Protein AF-A0A7V3D4F9-F1 (afdb_monomer)

Mean predicted aligned error: 3.96 Å

Nearest PDB structures (foldseek):
  4rjk-assembly3_H-3  TM=9.016E-01  e=1.288E-25  Bacillus subtilis PY79
  4rjk-assembly1_D  TM=8.983E-01  e=1.721E-25  Bacillus subtilis PY79
  4rjj-assembly2_E  TM=9.066E-01  e=2.734E-25  Bacillus subtilis PY79
  4rjk-assembly1_B  TM=8.972E-01  e=5.801E-25  Bacillus subtilis PY79
  1ozg-assembly1_B  TM=8.611E-01  e=1.624E-25  Klebsiella pneumoniae

Solvent-accessible surface area (backbone atoms only — not comparable to full-atom values): 20993 Å² total; per-residue (Å²): 109,93,77,93,82,89,83,88,76,55,66,68,69,71,70,56,86,73,66,67,91,75,59,84,78,85,89,80,88,74,83,88,79,72,51,56,42,58,68,71,56,50,50,51,47,34,53,52,54,39,70,37,71,37,48,37,35,42,38,11,35,33,29,44,76,57,69,13,35,67,31,49,45,52,25,40,72,50,37,65,47,47,33,33,61,37,72,35,15,30,16,32,56,54,89,82,41,92,34,61,53,79,74,31,57,67,60,50,36,49,66,18,49,25,38,40,35,33,23,60,77,53,40,79,95,39,53,35,46,67,49,39,28,92,87,32,43,31,33,39,35,26,57,40,67,77,60,56,49,65,62,44,84,54,79,39,70,36,49,17,32,46,25,50,36,31,47,54,43,33,77,52,43,50,63,50,93,62,40,66,59,46,52,49,52,45,49,53,46,28,54,52,50,47,61,70,45,42,64,44,42,69,43,77,47,76,55,21,45,62,46,23,54,19,40,51,52,42,73,63,53,56,76,68,30,32,38,31,37,13,40,61,38,62,35,58,45,23,59,79,62,38,72,43,60,33,67,68,15,33,47,60,45,64,96,78,63,48,65,30,45,41,52,63,50,49,48,51,50,33,71,78,36,70,89,42,49,36,38,33,41,25,21,46,66,19,37,69,69,32,51,72,52,50,45,53,31,48,78,69,67,43,51,31,40,34,32,28,50,30,44,31,45,47,53,50,59,25,50,38,29,25,71,67,66,34,71,96,47,19,65,70,95,29,66,50,70,83,67,65,58,14,58,54,38,35,74,62,70,36,38,51,33,81,32,65,50,52,87,46,50,62,63,45,53,52,51,34,59,71,64,67,35,31,16,32,39,32,32,41,28,39,66,86,69,74,26,72,67,62,78,65,43,74,91,54,109

Structure (mmCIF, N/CA/C/O backbone):
data_AF-A0A7V3D4F9-F1
#
_entry.id   AF-A0A7V3D4F9-F1
#
loop_
_atom_site.group_PDB
_atom_site.id
_atom_site.type_symbol
_atom_site.label_atom_id
_atom_site.label_alt_id
_atom_site.label_comp_id
_atom_site.label_asym_id
_atom_site.label_entity_id
_atom_site.label_seq_id
_atom_site.pdbx_PDB_ins_code
_atom_site.Cartn_x
_atom_site.Cartn_y
_atom_site.Cartn_z
_atom_site.occupancy
_atom_site.B_iso_or_equiv
_atom_site.auth_seq_id
_atom_site.auth_comp_id
_atom_site.auth_asym_id
_atom_site.auth_atom_id
_atom_site.pdbx_PDB_model_num
ATOM 1 N N . ARG A 1 1 ? -17.413 -8.712 4.028 1.00 78.12 1 ARG A N 1
ATOM 2 C CA . ARG A 1 1 ? -16.127 -8.309 3.404 1.00 78.12 1 ARG A CA 1
ATOM 3 C C . ARG A 1 1 ? -16.218 -8.391 1.874 1.00 78.12 1 ARG A C 1
ATOM 5 O O . ARG A 1 1 ? -16.756 -9.381 1.395 1.00 78.12 1 ARG A O 1
ATOM 12 N N . PRO A 1 2 ? -15.752 -7.385 1.104 1.00 84.12 2 PRO A N 1
ATOM 13 C CA . PRO A 1 2 ? -15.618 -7.491 -0.356 1.00 84.12 2 PRO A CA 1
ATOM 14 C C . PRO A 1 2 ? -14.573 -8.543 -0.761 1.00 84.12 2 PRO A C 1
ATOM 16 O O . PRO A 1 2 ? -13.546 -8.666 -0.095 1.00 84.12 2 PRO A O 1
ATOM 19 N N . GLY A 1 3 ? -14.805 -9.262 -1.859 1.00 89.12 3 GLY A N 1
ATOM 20 C CA . GLY A 1 3 ? -13.890 -10.288 -2.365 1.00 89.12 3 GLY A CA 1
ATOM 21 C C . GLY A 1 3 ? -14.217 -10.711 -3.802 1.00 89.12 3 GLY A C 1
ATOM 22 O O . GLY A 1 3 ? -15.257 -10.302 -4.329 1.00 89.12 3 GLY A O 1
ATOM 23 N N . PRO A 1 4 ? -13.329 -11.484 -4.450 1.00 91.62 4 PRO A N 1
ATOM 24 C CA . PRO A 1 4 ? -13.564 -12.004 -5.794 1.00 91.62 4 PRO A CA 1
ATOM 25 C C . PRO A 1 4 ? -14.720 -13.017 -5.809 1.00 91.62 4 PRO A C 1
ATOM 27 O O . PRO A 1 4 ? -14.930 -13.745 -4.840 1.00 91.62 4 PRO A O 1
ATOM 30 N N . VAL A 1 5 ? -15.446 -13.075 -6.928 1.00 95.44 5 VAL A N 1
ATOM 31 C CA . VAL A 1 5 ? -16.499 -14.064 -7.207 1.00 95.44 5 VAL A CA 1
ATOM 32 C C . VAL A 1 5 ? -16.221 -14.670 -8.579 1.00 95.44 5 VAL A C 1
ATOM 34 O O . VAL A 1 5 ? -15.900 -13.938 -9.514 1.00 95.44 5 VAL A O 1
ATOM 37 N N . PHE A 1 6 ? -16.345 -15.990 -8.696 1.00 96.69 6 PHE A N 1
ATOM 38 C CA . PHE A 1 6 ? -16.275 -16.707 -9.967 1.00 96.69 6 PHE A CA 1
ATOM 39 C C . PHE A 1 6 ? -17.695 -17.047 -10.435 1.00 96.69 6 PHE A C 1
ATOM 41 O O . PHE A 1 6 ? -18.476 -17.603 -9.663 1.00 96.69 6 PHE A O 1
ATOM 48 N N . LEU A 1 7 ? -18.028 -16.685 -11.676 1.00 96.19 7 LEU A N 1
ATOM 49 C CA . LEU A 1 7 ? -19.289 -17.024 -12.334 1.00 96.19 7 LEU A CA 1
ATOM 50 C C . LEU A 1 7 ? -18.968 -17.730 -13.651 1.00 96.19 7 LEU A C 1
ATOM 52 O O . LEU A 1 7 ? -18.349 -17.137 -14.532 1.00 96.19 7 LEU A O 1
ATOM 56 N N . GLU A 1 8 ? -19.405 -18.977 -13.774 1.00 96.75 8 GLU A N 1
ATOM 57 C CA . GLU A 1 8 ? -19.306 -19.755 -15.004 1.00 96.75 8 GLU A CA 1
ATOM 58 C C . GLU A 1 8 ? -20.614 -19.644 -15.791 1.00 96.75 8 GLU A C 1
ATOM 60 O O . GLU A 1 8 ? -21.699 -19.789 -15.226 1.00 96.75 8 GLU A O 1
ATOM 65 N N . ILE A 1 9 ? -20.504 -19.374 -17.092 1.00 96.75 9 ILE A N 1
ATOM 66 C CA . ILE A 1 9 ? -21.640 -19.316 -18.013 1.00 96.75 9 ILE A CA 1
ATOM 67 C C . ILE A 1 9 ? -21.368 -20.334 -19.125 1.00 96.75 9 ILE A C 1
ATOM 69 O O . ILE A 1 9 ? -20.498 -20.084 -19.964 1.00 96.75 9 ILE A O 1
ATOM 73 N N . PRO A 1 10 ? -22.064 -21.484 -19.125 1.00 97.50 10 PRO A N 1
ATOM 74 C CA . PRO A 1 10 ? -21.955 -22.473 -20.189 1.00 97.50 10 PRO A CA 1
ATOM 75 C C . PRO A 1 10 ? -22.262 -21.871 -21.565 1.00 97.50 10 PRO A C 1
ATOM 77 O O . PRO A 1 10 ? -23.070 -20.950 -21.686 1.00 97.50 10 PRO A O 1
ATOM 80 N N . ARG A 1 11 ? -21.603 -22.376 -22.616 1.00 97.38 11 ARG A N 1
ATOM 81 C CA . ARG A 1 11 ? -21.732 -21.816 -23.972 1.00 97.38 11 ARG A CA 1
ATOM 82 C C . ARG A 1 11 ? -23.154 -21.930 -24.515 1.00 97.38 11 ARG A C 1
ATOM 84 O O . ARG A 1 11 ? -23.627 -20.989 -25.132 1.00 97.38 11 ARG A O 1
ATOM 91 N N . ASP A 1 12 ? -23.812 -23.055 -24.266 1.00 97.31 12 ASP A N 1
ATOM 92 C CA . ASP A 1 12 ? -25.219 -23.265 -24.598 1.00 97.31 12 ASP A CA 1
ATOM 93 C C . ASP A 1 12 ? -26.105 -22.214 -23.925 1.00 97.31 12 ASP A C 1
ATOM 95 O O . ASP A 1 12 ? -26.898 -21.592 -24.612 1.00 97.31 12 ASP A O 1
ATOM 99 N N . VAL A 1 13 ? -25.893 -21.914 -22.640 1.00 96.00 13 VAL A N 1
ATOM 100 C CA . VAL A 1 13 ? -26.624 -20.845 -21.930 1.00 96.00 13 VAL A CA 1
ATOM 101 C C . VAL A 1 13 ? -26.310 -19.451 -22.489 1.00 96.00 13 VAL A C 1
ATOM 103 O O . VAL A 1 13 ? -27.197 -18.606 -22.556 1.00 96.00 13 VAL A O 1
ATOM 106 N N . LEU A 1 14 ? -25.055 -19.184 -22.865 1.00 96.19 14 LEU A N 1
ATOM 107 C CA . LEU A 1 14 ? -24.639 -17.891 -23.421 1.00 96.19 14 LEU A CA 1
ATOM 108 C C . LEU A 1 14 ? -25.206 -17.644 -24.828 1.00 96.19 14 LEU A C 1
ATOM 110 O O . LEU A 1 14 ? -25.469 -16.498 -25.186 1.00 96.19 14 LEU A O 1
ATOM 114 N N . GLU A 1 15 ? -25.328 -18.702 -25.630 1.00 96.75 15 GLU A N 1
ATOM 115 C CA . GLU A 1 15 ? -25.819 -18.648 -27.010 1.00 96.75 15 GLU A CA 1
ATOM 116 C C . GLU A 1 15 ? -27.338 -18.843 -27.118 1.00 96.75 15 GLU A C 1
ATOM 118 O O . GLU A 1 15 ? -27.905 -18.540 -28.172 1.00 96.75 15 GLU A O 1
ATOM 123 N N . ASP A 1 16 ? -27.994 -19.325 -26.056 1.00 96.19 16 ASP A N 1
ATOM 124 C CA . ASP A 1 16 ? -29.443 -19.509 -26.020 1.00 96.19 16 ASP A CA 1
ATOM 125 C C . ASP A 1 16 ? -30.183 -18.175 -26.188 1.00 96.19 16 ASP A C 1
ATOM 127 O O . ASP A 1 16 ? -29.752 -17.113 -25.727 1.00 96.19 16 ASP A O 1
ATOM 131 N N . GLN A 1 17 ? -31.323 -18.232 -26.869 1.00 96.62 17 GLN A N 1
ATOM 132 C CA . GLN A 1 17 ? -32.141 -17.062 -27.160 1.00 96.62 17 GLN A CA 1
ATOM 133 C C . GLN A 1 17 ? -33.426 -17.124 -26.349 1.00 96.62 17 GLN A C 1
ATOM 135 O O . GLN A 1 17 ? -34.161 -18.107 -26.383 1.00 96.62 17 GLN A O 1
ATOM 140 N N . VAL A 1 18 ? -33.728 -16.031 -25.652 1.00 95.56 18 VAL A N 1
ATOM 141 C CA . VAL A 1 18 ? -34.947 -15.889 -24.857 1.00 95.56 18 VAL A CA 1
ATOM 142 C C . VAL A 1 18 ? -35.700 -14.635 -25.266 1.00 95.56 18 VAL A C 1
ATOM 144 O O . VAL A 1 18 ? -35.105 -13.622 -25.633 1.00 95.56 18 VAL A O 1
ATOM 147 N N . GLU A 1 19 ? -37.023 -14.682 -25.157 1.00 97.00 19 GLU A N 1
ATOM 148 C CA . GLU A 1 19 ? -37.860 -13.496 -25.302 1.00 97.00 19 GLU A CA 1
ATOM 149 C C . GLU A 1 19 ? -37.518 -12.495 -24.188 1.00 97.00 19 GLU A C 1
ATOM 151 O O . GLU A 1 19 ? -37.762 -12.773 -23.014 1.00 97.00 19 GLU A O 1
ATOM 156 N N . GLU A 1 20 ? -36.981 -11.317 -24.525 1.00 95.69 20 GLU A N 1
ATOM 157 C CA . GLU A 1 20 ? -36.525 -10.319 -23.536 1.00 95.69 20 GLU A CA 1
ATOM 158 C C . GLU A 1 20 ? -37.640 -9.932 -22.551 1.00 95.69 20 GLU A C 1
ATOM 160 O O . GLU A 1 20 ? -37.396 -9.737 -21.361 1.00 95.69 20 GLU A O 1
ATOM 165 N N . SER A 1 21 ? -38.888 -9.909 -23.029 1.00 96.56 21 SER A N 1
ATOM 166 C CA . SER A 1 21 ? -40.078 -9.643 -22.211 1.00 96.56 21 SER A CA 1
ATOM 167 C C . SER A 1 21 ? -40.280 -10.634 -21.051 1.00 96.56 21 SER A C 1
ATOM 169 O O . SER A 1 21 ? -40.962 -10.310 -20.079 1.00 96.56 21 SER A O 1
ATOM 171 N N . THR A 1 22 ? -39.670 -11.819 -21.124 1.00 95.75 22 THR A N 1
ATOM 172 C CA . THR A 1 22 ? -39.704 -12.859 -20.083 1.00 95.75 22 THR A CA 1
ATOM 173 C C . THR A 1 22 ? -38.544 -12.746 -19.090 1.00 95.75 22 THR A C 1
ATOM 175 O O . THR A 1 22 ? -38.574 -13.369 -18.025 1.00 95.75 22 THR A O 1
ATOM 178 N N . VAL A 1 23 ? -37.532 -11.925 -19.389 1.00 95.38 23 VAL A N 1
ATOM 179 C CA . VAL A 1 23 ? -36.334 -11.781 -18.562 1.00 95.38 23 VAL A CA 1
ATOM 180 C C . VAL A 1 23 ? -36.585 -10.786 -17.434 1.00 95.38 23 VAL A C 1
ATOM 182 O O . VAL A 1 23 ? -36.929 -9.619 -17.633 1.00 95.38 23 VAL A O 1
ATOM 185 N N . ARG A 1 24 ? -36.346 -11.228 -16.197 1.00 93.94 24 ARG A N 1
ATOM 186 C CA . ARG A 1 24 ? -36.370 -10.343 -15.031 1.00 93.94 24 ARG A CA 1
ATOM 187 C C . ARG A 1 24 ? -35.011 -9.675 -14.842 1.00 93.94 24 ARG A C 1
ATOM 189 O O . ARG A 1 24 ? -34.074 -10.300 -14.356 1.00 93.94 24 ARG A O 1
ATOM 196 N N . PHE A 1 25 ? -34.952 -8.368 -15.076 1.00 93.19 25 PHE A N 1
ATOM 197 C CA . PHE A 1 25 ? -33.796 -7.540 -14.725 1.00 93.19 25 PHE A CA 1
ATOM 198 C C . PHE A 1 25 ? -33.970 -6.923 -13.325 1.00 93.19 25 PHE A C 1
ATOM 200 O O . PHE A 1 25 ? -34.782 -6.005 -13.150 1.00 93.19 25 PHE A O 1
ATOM 207 N N . PRO A 1 26 ? -33.255 -7.402 -12.289 1.00 91.06 26 PRO A N 1
ATOM 208 C CA . PRO A 1 26 ? -33.377 -6.844 -10.947 1.00 91.06 26 PRO A CA 1
ATOM 209 C C . PRO A 1 26 ? -32.858 -5.398 -10.901 1.00 91.06 26 PRO A C 1
ATOM 211 O O . PRO A 1 26 ? -31.694 -5.134 -11.185 1.00 91.06 26 PRO A O 1
ATOM 214 N N . ARG A 1 27 ? -33.718 -4.452 -10.494 1.00 90.69 27 ARG A N 1
ATOM 215 C CA . ARG A 1 27 ? -33.360 -3.024 -10.343 1.00 90.69 27 ARG A CA 1
ATOM 216 C C . ARG A 1 27 ? -32.896 -2.655 -8.933 1.00 90.69 27 ARG A C 1
ATOM 218 O O . ARG A 1 27 ? -32.093 -1.746 -8.766 1.00 90.69 27 ARG A O 1
ATOM 225 N N . GLN A 1 28 ? -33.402 -3.360 -7.921 1.00 90.81 28 GLN A N 1
ATOM 226 C CA . GLN A 1 28 ? -33.075 -3.156 -6.510 1.00 90.81 28 GLN A CA 1
ATOM 227 C C . GLN A 1 28 ? -32.884 -4.521 -5.857 1.00 90.81 28 GLN A C 1
ATOM 229 O O . GLN A 1 28 ? -33.825 -5.303 -5.751 1.00 90.81 28 GLN A O 1
ATOM 234 N N . TYR A 1 29 ? -31.646 -4.835 -5.489 1.00 86.62 29 TYR A N 1
ATOM 235 C CA . TYR A 1 29 ? -31.282 -6.160 -4.979 1.00 86.62 29 TYR A CA 1
ATOM 236 C C . TYR A 1 29 ? -30.146 -6.118 -3.947 1.00 86.62 29 TYR A C 1
ATOM 238 O O . TYR A 1 29 ? -29.661 -7.160 -3.516 1.00 86.62 29 TYR A O 1
ATOM 246 N N . ARG A 1 30 ? -29.696 -4.918 -3.553 1.00 87.19 30 ARG A N 1
ATOM 247 C CA . ARG A 1 30 ? -28.617 -4.720 -2.577 1.00 87.19 30 ARG A CA 1
ATOM 248 C C . ARG A 1 30 ? -29.072 -3.760 -1.486 1.00 87.19 30 ARG A C 1
ATOM 250 O O . ARG A 1 30 ? -29.760 -2.786 -1.775 1.00 87.19 30 ARG A O 1
ATOM 257 N N . SER A 1 31 ? -28.653 -4.024 -0.251 1.00 85.94 31 SER A N 1
ATOM 258 C CA . SER A 1 31 ? -28.781 -3.061 0.843 1.00 85.94 31 SER A CA 1
ATOM 259 C C . SER A 1 31 ? -27.767 -1.929 0.668 1.00 85.94 31 SER A C 1
ATOM 261 O O . SER A 1 31 ? -26.635 -2.162 0.243 1.00 85.94 31 SER A O 1
ATOM 263 N N . HIS A 1 32 ? -28.174 -0.713 1.027 1.00 83.88 32 HIS A N 1
ATOM 264 C CA . HIS A 1 32 ? -27.287 0.449 1.141 1.00 83.88 32 HIS A CA 1
ATOM 265 C C . HIS A 1 32 ? -26.853 0.718 2.591 1.00 83.88 32 HIS A C 1
ATOM 267 O O . HIS A 1 32 ? -26.035 1.606 2.826 1.00 83.88 32 HIS A O 1
ATOM 273 N N . GLY A 1 33 ? -27.402 -0.027 3.557 1.00 88.12 33 GLY A N 1
ATOM 274 C CA . GLY A 1 33 ? -27.048 0.099 4.967 1.00 88.12 33 GLY A CA 1
ATOM 275 C C . GLY A 1 33 ? -25.640 -0.423 5.252 1.00 88.12 33 GLY A C 1
ATOM 276 O O . GLY A 1 33 ? -25.182 -1.379 4.624 1.00 88.12 33 GLY A O 1
ATOM 277 N N . ARG A 1 34 ? -24.968 0.198 6.224 1.00 92.25 34 ARG A N 1
ATOM 278 C CA . ARG A 1 34 ? -23.674 -0.250 6.748 1.00 92.25 34 ARG A CA 1
ATOM 279 C C . ARG A 1 34 ? -23.898 -0.993 8.070 1.00 92.25 34 ARG A C 1
ATOM 281 O O . ARG A 1 34 ? -24.665 -0.500 8.895 1.00 92.25 34 ARG A O 1
ATOM 288 N N . PRO A 1 35 ? -23.275 -2.159 8.299 1.00 94.75 35 PRO A N 1
ATOM 289 C CA . PRO A 1 35 ? -23.329 -2.803 9.606 1.00 94.75 35 PRO A CA 1
ATOM 290 C C . PRO A 1 35 ? -22.608 -1.936 10.646 1.00 94.75 35 PRO A C 1
ATOM 292 O O . PRO A 1 35 ? -21.428 -1.628 10.492 1.00 94.75 35 PRO A O 1
ATOM 295 N N . HIS A 1 36 ? -23.325 -1.542 11.695 1.00 97.06 36 HIS A N 1
ATOM 296 C CA . HIS A 1 36 ? -22.777 -0.818 12.842 1.00 97.06 36 HIS A CA 1
ATOM 297 C C . HIS A 1 36 ? -22.212 -1.795 13.880 1.00 97.06 36 HIS A C 1
ATOM 299 O O . HIS A 1 36 ? -22.653 -2.943 13.953 1.00 97.06 36 HIS A O 1
ATOM 305 N N . GLY A 1 37 ? -21.278 -1.330 14.711 1.00 97.94 37 GLY A N 1
ATOM 306 C CA . GLY A 1 37 ? -20.806 -2.103 15.858 1.00 97.94 37 GLY A CA 1
ATOM 307 C C . GLY A 1 37 ? -21.845 -2.158 16.982 1.00 97.94 37 GLY A C 1
ATOM 308 O O . GLY A 1 37 ? -22.633 -1.219 17.146 1.00 97.94 37 GLY A O 1
ATOM 309 N N . ASP A 1 38 ? -21.815 -3.235 17.780 1.00 98.44 38 ASP A N 1
ATOM 310 C CA . ASP A 1 38 ? -22.600 -3.359 19.020 1.00 98.44 38 ASP A CA 1
ATOM 311 C C . ASP A 1 38 ? -22.308 -2.144 19.927 1.00 98.44 38 ASP A C 1
ATOM 313 O O . ASP A 1 38 ? -21.153 -1.961 20.333 1.00 98.44 38 ASP A O 1
ATOM 317 N N . PRO A 1 39 ? -23.317 -1.320 20.279 1.00 98.31 39 PRO A N 1
ATOM 318 C CA . PRO A 1 39 ? -23.135 -0.131 21.111 1.00 98.31 39 PRO A CA 1
ATOM 319 C C . PRO A 1 39 ? -22.399 -0.390 22.431 1.00 98.31 39 PRO A C 1
ATOM 321 O O . PRO A 1 39 ? -21.636 0.464 22.887 1.00 98.31 39 PRO A O 1
ATOM 324 N N . ARG A 1 40 ? -22.569 -1.574 23.036 1.00 98.56 40 ARG A N 1
ATOM 325 C CA . ARG A 1 40 ? -21.849 -1.953 24.260 1.00 98.56 40 ARG A CA 1
ATOM 326 C C . ARG A 1 40 ? -20.350 -2.089 24.000 1.00 98.56 40 ARG A C 1
ATOM 328 O O . ARG A 1 40 ? -19.554 -1.633 24.816 1.00 98.56 40 ARG A O 1
ATOM 335 N N . LEU A 1 41 ? -19.962 -2.684 22.872 1.00 98.69 41 LEU A N 1
ATOM 336 C CA . LEU A 1 41 ? -18.558 -2.841 22.485 1.00 98.69 41 LEU A CA 1
ATOM 337 C C . LEU A 1 41 ? -17.937 -1.505 22.062 1.00 98.69 41 LEU A C 1
ATOM 339 O O . LEU A 1 41 ? -16.788 -1.241 22.404 1.00 98.69 41 LEU A O 1
ATOM 343 N N . ILE A 1 42 ? -18.703 -0.629 21.400 1.00 98.75 42 ILE A N 1
ATOM 344 C CA . ILE A 1 42 ? -18.274 0.751 21.114 1.00 98.75 42 ILE A CA 1
ATOM 345 C C . ILE A 1 42 ? -17.938 1.484 22.414 1.00 98.75 42 ILE A C 1
ATOM 347 O O . ILE A 1 42 ? -16.870 2.085 22.525 1.00 98.75 42 ILE A O 1
ATOM 351 N N . GLN A 1 43 ? -18.820 1.411 23.415 1.00 98.50 43 GLN A N 1
ATOM 352 C CA . GLN A 1 43 ? -18.582 2.066 24.697 1.00 98.50 43 GLN A CA 1
ATOM 353 C C . GLN A 1 43 ? -17.363 1.472 25.418 1.00 98.50 43 GLN A C 1
ATOM 355 O O . GLN A 1 43 ? -16.526 2.227 25.909 1.00 98.50 43 GLN A O 1
ATOM 360 N N . GLN A 1 44 ? -17.208 0.142 25.411 1.00 98.56 44 GLN A N 1
ATOM 361 C CA . GLN A 1 44 ? -16.027 -0.533 25.966 1.00 98.56 44 GLN A CA 1
ATOM 362 C C . GLN A 1 44 ? -14.726 -0.100 25.274 1.00 98.56 44 GLN A C 1
ATOM 364 O O . GLN A 1 44 ? -13.738 0.180 25.953 1.00 98.56 44 GLN A O 1
ATOM 369 N N . ALA A 1 45 ? -14.723 0.005 23.943 1.00 98.56 45 ALA A N 1
ATOM 370 C CA . ALA A 1 45 ? -13.582 0.499 23.179 1.00 98.56 45 ALA A CA 1
ATOM 371 C C . ALA A 1 45 ? -13.250 1.956 23.536 1.00 98.56 45 ALA A C 1
ATOM 373 O O . ALA A 1 45 ? -12.093 2.275 23.809 1.00 98.56 45 ALA A O 1
ATOM 374 N N . ALA A 1 46 ? -14.261 2.827 23.600 1.00 98.00 46 ALA A N 1
ATOM 375 C CA . ALA A 1 46 ? -14.086 4.224 23.982 1.00 98.00 46 ALA A CA 1
ATOM 376 C C . ALA A 1 46 ? -13.556 4.373 25.421 1.00 98.00 46 ALA A C 1
ATOM 378 O O . ALA A 1 46 ? -12.671 5.190 25.666 1.00 98.00 46 ALA A O 1
ATOM 379 N N . ASP A 1 47 ? -14.044 3.564 26.367 1.00 97.62 47 ASP A N 1
ATOM 380 C CA . ASP A 1 47 ? -13.558 3.548 27.753 1.00 97.62 47 ASP A CA 1
ATOM 381 C C . ASP A 1 47 ? -12.121 3.036 27.857 1.00 97.62 47 ASP A C 1
ATOM 383 O O . ASP A 1 47 ? -11.329 3.571 28.635 1.00 97.62 47 ASP A O 1
ATOM 387 N N . CYS A 1 48 ? -11.771 2.019 27.067 1.00 97.00 48 CYS A N 1
ATOM 388 C CA . CYS A 1 48 ? -10.413 1.499 27.001 1.00 97.00 48 CYS A CA 1
ATOM 389 C C . CYS A 1 48 ? -9.446 2.554 26.450 1.00 97.00 48 CYS A C 1
ATOM 391 O O . CYS A 1 48 ? -8.401 2.786 27.054 1.00 97.00 48 CYS A O 1
ATOM 393 N N . LEU A 1 49 ? -9.817 3.235 25.359 1.00 97.25 49 LEU A N 1
ATOM 394 C CA . LEU A 1 49 ? -9.026 4.327 24.793 1.00 97.25 49 LEU A CA 1
ATOM 395 C C . LEU A 1 49 ? -8.878 5.478 25.787 1.00 97.25 49 LEU A C 1
ATOM 397 O O . LEU A 1 49 ? -7.759 5.896 26.036 1.00 97.25 49 LEU A O 1
ATOM 401 N N . ALA A 1 50 ? -9.961 5.943 26.413 1.00 95.56 50 ALA A N 1
ATOM 402 C CA . ALA A 1 50 ? -9.932 7.084 27.334 1.00 95.56 50 ALA A CA 1
ATOM 403 C C . ALA A 1 50 ? -9.053 6.867 28.583 1.00 95.56 50 ALA A C 1
ATOM 405 O O . ALA A 1 50 ? -8.622 7.833 29.207 1.00 95.56 50 ALA A O 1
ATOM 406 N N . ARG A 1 51 ? -8.797 5.610 28.971 1.00 95.69 51 ARG A N 1
ATOM 407 C CA . ARG A 1 51 ? -7.910 5.251 30.094 1.00 95.69 51 ARG A CA 1
ATOM 408 C C . ARG A 1 51 ? -6.467 4.976 29.664 1.00 95.69 51 ARG A C 1
ATOM 410 O O . ARG A 1 51 ? -5.619 4.768 30.529 1.00 95.69 51 ARG A O 1
ATOM 417 N N . ALA A 1 52 ? -6.197 4.928 28.361 1.00 97.00 52 ALA A N 1
ATOM 418 C CA . ALA A 1 52 ? -4.872 4.665 27.821 1.00 97.00 52 ALA A CA 1
ATOM 419 C C . ALA A 1 52 ? -3.932 5.843 28.092 1.00 97.00 52 ALA A C 1
ATOM 421 O O . ALA A 1 52 ? -4.316 7.005 27.974 1.00 97.00 52 ALA A O 1
ATOM 422 N N . SER A 1 53 ? -2.676 5.545 28.398 1.00 96.19 53 SER A N 1
ATOM 423 C CA . SER A 1 53 ? -1.600 6.535 28.483 1.00 96.19 53 SER A CA 1
ATOM 424 C C . SER A 1 53 ? -0.875 6.704 27.147 1.00 96.19 53 SER A C 1
ATOM 426 O O . SER A 1 53 ? -0.387 7.793 26.850 1.00 96.19 53 SER A O 1
ATOM 428 N N . ARG A 1 54 ? -0.785 5.640 26.338 1.00 97.31 54 ARG A N 1
ATOM 429 C CA . ARG A 1 54 ? -0.074 5.604 25.050 1.00 97.31 54 ARG A CA 1
ATOM 430 C C . ARG A 1 54 ? -0.938 4.926 23.971 1.00 97.31 54 ARG A C 1
ATOM 432 O O . ARG A 1 54 ? -0.518 3.914 23.405 1.00 97.31 54 ARG A O 1
ATOM 439 N N . PRO A 1 55 ? -2.144 5.448 23.666 1.00 97.88 55 PRO A N 1
ATOM 440 C CA . PRO A 1 55 ? -2.996 4.845 22.649 1.00 97.88 55 PRO A CA 1
ATOM 441 C C . PRO A 1 55 ? -2.407 5.020 21.249 1.00 97.88 55 PRO A C 1
ATOM 443 O O . PRO A 1 55 ? -1.745 6.020 20.955 1.00 97.88 55 PRO A O 1
ATOM 446 N N . VAL A 1 56 ? -2.694 4.067 20.364 1.00 98.25 56 VAL A N 1
ATOM 447 C CA . VAL A 1 56 ? -2.326 4.111 18.943 1.00 98.25 56 VAL A CA 1
ATOM 448 C C . VAL A 1 56 ? -3.471 3.582 18.087 1.00 98.25 56 VAL A C 1
ATOM 450 O O . VAL A 1 56 ? -4.113 2.597 18.447 1.00 98.25 56 VAL A O 1
ATOM 453 N N . VAL A 1 57 ? -3.691 4.185 16.918 1.00 98.62 57 VAL A N 1
ATOM 454 C CA . VAL A 1 57 ? -4.533 3.605 15.865 1.00 98.62 57 VAL A CA 1
ATOM 455 C C . VAL A 1 57 ? -3.696 3.096 14.709 1.00 98.62 57 VAL A C 1
ATOM 457 O O . VAL A 1 57 ? -2.805 3.781 14.205 1.00 98.62 57 VAL A O 1
ATOM 460 N N . LEU A 1 58 ? -4.046 1.904 14.242 1.00 98.50 58 LEU A N 1
ATOM 461 C CA . LEU A 1 58 ? -3.608 1.364 12.969 1.00 98.50 58 LEU A CA 1
ATOM 462 C C . LEU A 1 58 ? -4.828 1.174 12.063 1.00 98.50 58 LEU A C 1
ATOM 464 O O . LEU A 1 58 ? -5.600 0.234 12.237 1.00 98.50 58 LEU A O 1
ATOM 468 N N . ALA A 1 59 ? -4.985 2.064 11.090 1.00 98.25 59 ALA A N 1
ATOM 469 C CA . ALA A 1 59 ? -6.080 2.045 10.131 1.00 98.25 59 ALA A CA 1
ATOM 470 C C . ALA A 1 59 ? -5.636 1.418 8.805 1.00 98.25 59 ALA A C 1
ATOM 472 O O . ALA A 1 59 ? -4.656 1.853 8.194 1.00 98.25 59 ALA A O 1
ATOM 473 N N . GLY A 1 60 ? -6.381 0.412 8.352 1.00 96.12 60 GLY A N 1
ATOM 474 C CA . GLY A 1 60 ? -6.017 -0.404 7.203 1.00 96.12 60 GLY A CA 1
ATOM 475 C C . GLY A 1 60 ? -7.053 -0.523 6.119 1.00 96.12 60 GLY A C 1
ATOM 476 O O . GLY A 1 60 ? -8.003 0.250 6.060 1.00 96.12 60 GLY A O 1
ATOM 477 N N . SER A 1 61 ? -6.811 -1.450 5.192 1.00 95.25 61 SER A N 1
ATOM 478 C CA . SER A 1 61 ? -7.411 -1.450 3.855 1.00 95.25 61 SER A CA 1
ATOM 479 C C . SER A 1 61 ? -8.935 -1.307 3.840 1.00 95.25 61 SER A C 1
ATOM 481 O O . SER A 1 61 ? -9.462 -0.693 2.912 1.00 95.25 61 SER A O 1
ATOM 483 N N . GLN A 1 62 ? -9.667 -1.799 4.851 1.00 96.19 62 GLN A N 1
ATOM 484 C CA . GLN A 1 62 ? -11.121 -1.603 4.881 1.00 96.19 62 GLN A CA 1
ATOM 485 C C . GLN A 1 62 ? -11.548 -0.144 5.062 1.00 96.19 62 GLN A C 1
ATOM 487 O O . GLN A 1 62 ? -12.639 0.191 4.618 1.00 96.19 62 GLN A O 1
ATOM 492 N N . VAL A 1 63 ? -10.712 0.747 5.601 1.00 97.56 63 VAL A N 1
ATOM 493 C CA . VAL A 1 63 ? -10.993 2.192 5.581 1.00 97.56 63 VAL A CA 1
ATOM 494 C C . VAL A 1 63 ? -11.162 2.679 4.143 1.00 97.56 63 VAL A C 1
ATOM 496 O O . VAL A 1 63 ? -12.110 3.397 3.837 1.00 97.56 63 VAL A O 1
ATOM 499 N N . TRP A 1 64 ? -10.300 2.234 3.227 1.00 95.75 64 TRP A N 1
ATOM 500 C CA . TRP A 1 64 ? -10.462 2.541 1.810 1.00 95.75 64 TRP A CA 1
ATOM 501 C C . TRP A 1 64 ? -11.664 1.811 1.199 1.00 95.75 64 TRP A C 1
ATOM 503 O O . TRP A 1 64 ? -12.518 2.445 0.580 1.00 95.75 64 TRP A O 1
ATOM 513 N N . HIS A 1 65 ? -11.781 0.495 1.406 1.00 93.50 65 HIS A N 1
ATOM 514 C CA . HIS A 1 65 ? -12.856 -0.300 0.793 1.00 93.50 65 HIS A CA 1
ATOM 515 C C . HIS A 1 65 ? -14.265 0.121 1.242 1.00 93.50 65 HIS A C 1
ATOM 517 O O . HIS A 1 65 ? -15.198 0.058 0.442 1.00 93.50 65 HIS A O 1
ATOM 523 N N . CYS A 1 66 ? -14.414 0.594 2.481 1.00 95.12 66 CYS A N 1
ATOM 524 C CA . CYS A 1 66 ? -15.669 1.110 3.036 1.00 95.12 66 CYS A CA 1
ATOM 525 C C . CYS A 1 66 ? -15.880 2.607 2.744 1.00 95.12 66 CYS A C 1
ATOM 527 O O . CYS A 1 66 ? -16.874 3.186 3.178 1.00 95.12 66 CYS A O 1
ATOM 529 N N . ARG A 1 67 ? -14.971 3.249 1.990 1.00 95.56 67 ARG A N 1
ATOM 530 C CA . ARG A 1 67 ? -15.000 4.690 1.673 1.00 95.56 67 ARG A CA 1
ATOM 531 C C . ARG A 1 67 ? -15.038 5.566 2.934 1.00 95.56 67 ARG A C 1
ATOM 533 O O . ARG A 1 67 ? -15.783 6.539 2.994 1.00 95.56 67 ARG A O 1
ATOM 540 N N . ALA A 1 68 ? -14.230 5.209 3.928 1.00 97.31 68 ALA A N 1
ATOM 541 C CA . ALA A 1 68 ? -14.251 5.757 5.281 1.00 97.31 68 ALA A CA 1
ATOM 542 C C . ALA A 1 68 ? -13.163 6.818 5.555 1.00 97.31 68 ALA A C 1
ATOM 544 O O . ALA A 1 68 ? -12.832 7.076 6.709 1.00 97.31 68 ALA A O 1
ATOM 545 N N . ALA A 1 69 ? -12.569 7.428 4.522 1.00 98.00 69 ALA A N 1
ATOM 546 C CA . ALA A 1 69 ? -11.510 8.429 4.702 1.00 98.00 69 ALA A CA 1
ATOM 547 C C . ALA A 1 69 ? -11.996 9.668 5.481 1.00 98.00 69 ALA A C 1
ATOM 549 O O . ALA A 1 69 ? -11.310 10.137 6.385 1.00 98.00 69 ALA A O 1
ATOM 550 N N . ALA A 1 70 ? -13.208 10.156 5.189 1.00 98.31 70 ALA A N 1
ATOM 551 C CA . ALA A 1 70 ? -13.799 11.288 5.908 1.00 98.31 70 ALA A CA 1
ATOM 552 C C . ALA A 1 70 ? -14.085 10.945 7.380 1.00 98.31 70 ALA A C 1
ATOM 554 O O . ALA A 1 70 ? -13.799 11.737 8.272 1.00 98.31 70 ALA A O 1
ATOM 555 N N . GLN A 1 71 ? -14.588 9.737 7.638 1.00 98.62 71 GLN A N 1
ATOM 556 C CA . GLN A 1 71 ? -14.842 9.214 8.979 1.00 98.62 71 GLN A CA 1
ATOM 557 C C . GLN A 1 71 ? -13.545 9.053 9.777 1.00 98.62 71 GLN A C 1
ATOM 559 O O . GLN A 1 71 ? -13.507 9.379 10.959 1.00 98.62 71 GLN A O 1
ATOM 564 N N . LEU A 1 72 ? -12.466 8.593 9.134 1.00 98.69 72 LEU A N 1
ATOM 565 C CA . LEU A 1 72 ? -11.154 8.492 9.767 1.00 98.69 72 LEU A CA 1
ATOM 566 C C . LEU A 1 72 ? -10.593 9.872 10.131 1.00 98.69 72 LEU A C 1
ATOM 568 O O . LEU A 1 72 ? -10.034 10.021 11.214 1.00 98.69 72 LEU A O 1
ATOM 572 N N . LEU A 1 73 ? -10.754 10.875 9.261 1.00 98.50 73 LEU A N 1
ATOM 573 C CA . LEU A 1 73 ? -10.342 12.250 9.555 1.00 98.50 73 LEU A CA 1
ATOM 574 C C . LEU A 1 73 ? -11.140 12.841 10.726 1.00 98.50 73 LEU A C 1
ATOM 576 O O . LEU A 1 73 ? -10.535 13.350 11.666 1.00 98.50 73 LEU A O 1
ATOM 580 N N . ALA A 1 74 ? -12.468 12.701 10.715 1.00 98.62 74 ALA A N 1
ATOM 581 C CA . ALA A 1 74 ? -13.322 13.156 11.813 1.00 98.62 74 ALA A CA 1
ATOM 582 C C . ALA A 1 74 ? -12.955 12.474 13.143 1.00 98.62 74 ALA A C 1
ATOM 584 O O . ALA A 1 74 ? -12.857 13.131 14.180 1.00 98.62 74 ALA A O 1
ATOM 585 N N . PHE A 1 75 ? -12.666 11.170 13.105 1.00 98.69 75 PHE A N 1
ATOM 586 C CA . PHE A 1 75 ? -12.176 10.443 14.271 1.00 98.69 75 PHE A CA 1
ATOM 587 C C . PHE A 1 75 ? -10.814 10.968 14.739 1.00 98.69 75 PHE A C 1
ATOM 589 O O . PHE A 1 75 ? -10.613 11.146 15.937 1.00 98.69 75 PHE A O 1
ATOM 596 N N . ALA A 1 76 ? -9.883 11.252 13.823 1.00 98.00 76 ALA A N 1
ATOM 597 C CA . ALA A 1 76 ? -8.574 11.805 14.164 1.00 98.00 76 ALA A CA 1
ATOM 598 C C . ALA A 1 76 ? -8.698 13.146 14.904 1.00 98.00 76 ALA A C 1
ATOM 600 O O . ALA A 1 76 ? -8.055 13.342 15.935 1.00 98.00 76 ALA A O 1
ATOM 601 N N . GLU A 1 77 ? -9.551 14.045 14.410 1.00 96.94 77 GLU A N 1
ATOM 602 C CA . GLU A 1 77 ? -9.796 15.368 14.997 1.00 96.94 77 GLU A CA 1
ATOM 603 C C . GLU A 1 77 ? -10.487 15.292 16.366 1.00 96.94 77 GLU A C 1
ATOM 605 O O . GLU A 1 77 ? -10.143 16.051 17.280 1.00 96.94 77 GLU A O 1
ATOM 610 N N . ALA A 1 78 ? -11.429 14.357 16.523 1.00 97.56 78 ALA A N 1
ATOM 611 C CA . ALA A 1 78 ? -12.160 14.153 17.768 1.00 97.56 78 ALA A CA 1
ATOM 612 C C . ALA A 1 78 ? -11.328 13.426 18.832 1.00 97.56 78 ALA A C 1
ATOM 614 O O . ALA A 1 78 ? -11.348 13.828 19.991 1.00 97.56 78 ALA A O 1
ATOM 615 N N . ALA A 1 79 ? -10.596 12.373 18.456 1.00 96.38 79 ALA A N 1
ATOM 616 C CA . ALA A 1 79 ? -9.845 11.529 19.382 1.00 96.38 79 ALA A CA 1
ATOM 617 C C . ALA A 1 79 ? -8.453 12.084 19.708 1.00 96.38 79 ALA A C 1
ATOM 619 O O . ALA A 1 79 ? -7.997 11.921 20.831 1.00 96.38 79 ALA A O 1
ATOM 620 N N . ARG A 1 80 ? -7.781 12.770 18.774 1.00 96.62 80 ARG A N 1
ATOM 621 C CA . ARG A 1 80 ? -6.472 13.416 18.999 1.00 96.62 80 ARG A CA 1
ATOM 622 C C . ARG A 1 80 ? -5.344 12.474 19.456 1.00 96.62 80 ARG A C 1
ATOM 624 O O . ARG A 1 80 ? -4.533 12.828 20.307 1.00 96.62 80 ARG A O 1
ATOM 631 N N . LEU A 1 81 ? -5.278 11.277 18.881 1.00 96.25 81 LEU A N 1
ATOM 632 C CA . LEU A 1 81 ? -4.285 10.235 19.189 1.00 96.25 81 LEU A CA 1
ATOM 633 C C . LEU A 1 81 ? -3.475 9.859 17.934 1.00 96.25 81 LEU A C 1
ATOM 635 O O . LEU A 1 81 ? -3.928 10.152 16.830 1.00 96.25 81 LEU A O 1
ATOM 639 N N . PRO A 1 82 ? -2.286 9.237 18.041 1.00 98.19 82 PRO A N 1
ATOM 640 C CA . PRO A 1 82 ? -1.471 8.919 16.868 1.00 98.19 82 PRO A CA 1
ATOM 641 C C . PRO A 1 82 ? -2.113 7.839 15.986 1.00 98.19 82 PRO A C 1
ATOM 643 O O . PRO A 1 82 ? -2.494 6.767 16.462 1.00 98.19 82 PRO A O 1
ATOM 646 N N . ILE A 1 83 ? -2.173 8.108 14.681 1.00 98.62 83 ILE A N 1
ATOM 647 C CA . ILE A 1 83 ? -2.750 7.234 13.659 1.00 98.62 83 ILE A CA 1
ATOM 648 C C . ILE A 1 83 ? -1.695 6.864 12.619 1.00 98.62 83 ILE A C 1
ATOM 650 O O . ILE A 1 83 ? -1.054 7.727 12.015 1.00 98.62 83 ILE A O 1
ATOM 654 N N . TYR A 1 84 ? -1.584 5.565 12.355 1.00 98.00 84 TYR A N 1
ATOM 655 C CA . TYR A 1 84 ? -0.785 4.988 11.281 1.00 98.00 84 TYR A CA 1
ATOM 656 C C . TYR A 1 84 ? -1.692 4.345 10.237 1.00 98.00 84 TYR A C 1
ATOM 658 O O . TYR A 1 84 ? -2.719 3.753 10.568 1.00 98.00 84 TYR A O 1
ATOM 666 N N . LEU A 1 85 ? -1.276 4.415 8.974 1.00 96.75 85 LEU A N 1
ATOM 667 C CA . LEU A 1 85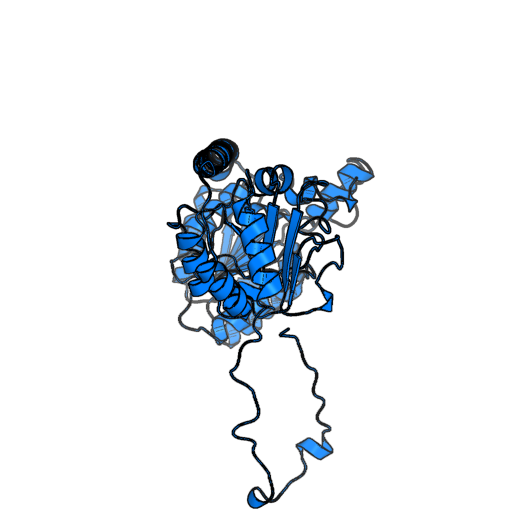 ? -2.005 3.838 7.846 1.00 96.75 85 LEU A CA 1
ATOM 668 C C . LEU A 1 85 ? -1.261 2.624 7.284 1.00 96.75 85 LEU A C 1
ATOM 670 O O . LEU A 1 85 ? -0.032 2.641 7.166 1.00 96.75 85 LEU A O 1
ATOM 674 N N . ASN A 1 86 ? -1.987 1.581 6.885 1.00 91.75 86 ASN A N 1
ATOM 675 C CA . ASN A 1 86 ? -1.419 0.436 6.171 1.00 91.75 86 ASN A CA 1
ATOM 676 C C . ASN A 1 86 ? -2.246 0.011 4.948 1.00 91.75 86 ASN A C 1
ATOM 678 O O . ASN A 1 86 ? -3.441 0.277 4.840 1.00 91.75 86 ASN A O 1
ATOM 682 N N . GLY A 1 87 ? -1.573 -0.658 4.005 1.00 92.25 87 GLY A N 1
ATOM 683 C CA . GLY A 1 87 ? -2.185 -1.135 2.764 1.00 92.25 87 GLY A CA 1
ATOM 684 C C . GLY A 1 87 ? -2.905 -0.016 2.013 1.00 92.25 87 GLY A C 1
ATOM 685 O O . GLY A 1 87 ? -2.405 1.105 1.914 1.00 92.25 87 GLY A O 1
ATOM 686 N N . SER A 1 88 ? -4.114 -0.300 1.534 1.00 94.06 88 SER A N 1
ATOM 687 C CA . SER A 1 88 ? -4.903 0.659 0.754 1.00 94.06 88 SER A CA 1
ATOM 688 C C . SER A 1 88 ? -5.423 1.854 1.560 1.00 94.06 88 SER A C 1
ATOM 690 O O . SER A 1 88 ? -5.924 2.799 0.961 1.00 94.06 88 SER A O 1
ATOM 692 N N . ALA A 1 89 ? -5.301 1.859 2.896 1.00 96.25 89 ALA A N 1
ATOM 693 C CA . ALA A 1 89 ? -5.646 3.039 3.689 1.00 96.25 89 ALA A CA 1
ATOM 694 C C . ALA A 1 89 ? -4.638 4.176 3.536 1.00 96.25 89 ALA A C 1
ATOM 696 O O . ALA A 1 89 ? -4.948 5.307 3.897 1.00 96.25 89 ALA A O 1
ATOM 697 N N . ARG A 1 90 ? -3.429 3.918 3.027 1.00 95.94 90 ARG A N 1
ATOM 698 C CA . ARG A 1 90 ? -2.443 4.980 2.816 1.00 95.94 90 ARG A CA 1
ATOM 699 C C . ARG A 1 90 ? -3.020 6.044 1.873 1.00 95.94 90 ARG A C 1
ATOM 701 O O . ARG A 1 90 ? -3.526 5.719 0.804 1.00 95.94 90 ARG A O 1
ATOM 708 N N . GLY A 1 91 ? -2.957 7.304 2.304 1.00 95.44 91 GLY A N 1
ATOM 709 C CA . GLY A 1 91 ? -3.599 8.440 1.632 1.00 95.44 91 GLY A CA 1
ATOM 710 C C . GLY A 1 91 ? -5.008 8.762 2.150 1.00 95.44 91 GLY A C 1
ATOM 711 O O . GLY A 1 91 ? -5.572 9.775 1.762 1.00 95.44 91 GLY A O 1
ATOM 712 N N . CYS A 1 92 ? -5.582 7.952 3.052 1.00 97.31 92 CYS A N 1
ATOM 713 C CA . CYS A 1 92 ? -6.886 8.235 3.671 1.00 97.31 92 CYS A CA 1
ATOM 714 C C . CYS A 1 92 ? -6.845 9.302 4.775 1.00 97.31 92 CYS A C 1
ATOM 716 O O . CYS A 1 92 ? -7.905 9.736 5.214 1.00 97.31 92 CYS A O 1
ATOM 718 N N . LEU A 1 93 ? -5.655 9.729 5.207 1.00 96.50 93 LEU A N 1
ATOM 719 C CA . LEU A 1 93 ? -5.470 10.937 6.009 1.00 96.50 93 LEU A CA 1
ATOM 720 C C . LEU A 1 93 ? -4.557 11.912 5.261 1.00 96.50 93 LEU A C 1
ATOM 722 O O . LEU A 1 93 ? -3.544 11.472 4.708 1.00 96.50 93 LEU A O 1
ATOM 726 N N . PRO A 1 94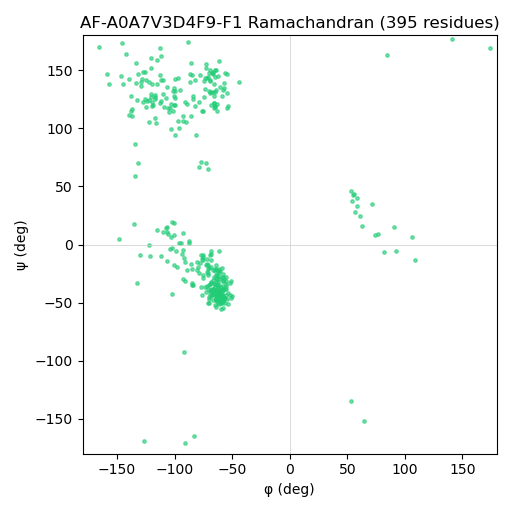 ? -4.877 13.217 5.269 1.00 94.25 94 PRO A N 1
ATOM 727 C CA . PRO A 1 94 ? -4.019 14.228 4.675 1.00 94.25 94 PRO A CA 1
ATOM 728 C C . PRO A 1 94 ? -2.714 14.357 5.467 1.00 94.25 94 PRO A C 1
ATOM 730 O O . PRO A 1 94 ? -2.698 14.233 6.693 1.00 94.25 94 PRO A O 1
ATOM 733 N N . ALA A 1 95 ? -1.618 14.679 4.776 1.00 91.12 95 ALA A N 1
ATOM 734 C CA . ALA A 1 95 ? -0.304 14.864 5.399 1.00 91.12 95 ALA A CA 1
ATOM 735 C C . ALA A 1 95 ? -0.273 16.003 6.438 1.00 91.12 95 ALA A C 1
ATOM 737 O O . ALA A 1 95 ? 0.560 15.991 7.339 1.00 91.12 95 ALA A O 1
ATOM 738 N N . SER A 1 96 ? -1.192 16.969 6.329 1.00 93.88 96 SER A N 1
ATOM 739 C CA . SER A 1 96 ? -1.364 18.070 7.282 1.00 93.88 96 SER A CA 1
ATOM 740 C C . SER A 1 96 ? -2.044 17.658 8.591 1.00 93.88 96 SER A C 1
ATOM 742 O O . SER A 1 96 ? -2.056 18.450 9.533 1.00 93.88 96 SER A O 1
ATOM 744 N N . CYS A 1 97 ? -2.614 16.450 8.681 1.00 96.62 97 CYS A N 1
ATOM 745 C CA . CYS A 1 97 ? -3.253 15.980 9.903 1.00 96.62 97 CYS A CA 1
ATOM 746 C C . CYS A 1 97 ? -2.201 15.836 11.023 1.00 96.62 97 CYS A C 1
ATOM 748 O O . CYS A 1 97 ? -1.306 14.992 10.911 1.00 96.62 97 CYS A O 1
ATOM 750 N N . PRO A 1 98 ? -2.314 16.576 12.146 1.00 96.62 98 PRO A N 1
ATOM 751 C CA . PRO A 1 98 ? -1.319 16.551 13.224 1.00 96.62 98 PRO A CA 1
ATOM 752 C C . PRO A 1 98 ? -1.278 15.216 13.975 1.00 96.62 98 PRO A C 1
ATOM 754 O O . PRO A 1 98 ? -0.376 14.991 14.781 1.00 96.62 98 PRO A O 1
ATOM 757 N N . TYR A 1 99 ? -2.227 14.325 13.696 1.00 97.81 99 TYR A N 1
ATOM 758 C CA . TYR A 1 99 ? -2.351 12.999 14.285 1.00 97.81 99 TYR A CA 1
ATOM 759 C C . TYR A 1 99 ? -1.895 11.882 13.343 1.00 97.81 99 TYR A C 1
ATOM 761 O O . TYR A 1 99 ? -1.859 10.728 13.754 1.00 97.81 99 TYR A O 1
ATOM 769 N N . PHE A 1 100 ? -1.514 12.195 12.101 1.00 97.69 100 PHE A N 1
ATOM 770 C CA . PHE A 1 100 ? -0.954 11.211 11.179 1.00 97.69 100 PHE A CA 1
ATOM 771 C C . PHE A 1 100 ? 0.550 11.031 11.417 1.00 97.69 100 PHE A C 1
ATOM 773 O O . PHE A 1 100 ? 1.304 12.005 11.427 1.00 97.69 100 PHE A O 1
ATOM 780 N N . PHE A 1 101 ? 0.992 9.787 11.598 1.00 97.06 101 PHE A N 1
ATOM 781 C CA . PHE A 1 101 ? 2.394 9.399 11.766 1.00 97.06 101 PHE A CA 1
ATOM 782 C C . PHE A 1 101 ? 2.752 8.296 10.758 1.00 97.06 101 PHE A C 1
ATOM 784 O O . PHE A 1 101 ? 1.926 7.456 10.393 1.00 97.06 101 PHE A O 1
ATOM 791 N N . ASN A 1 102 ? 4.004 8.266 10.308 1.00 92.50 102 ASN A N 1
ATOM 792 C CA . ASN A 1 102 ? 4.504 7.320 9.311 1.00 92.50 102 ASN A CA 1
ATOM 793 C C . ASN A 1 102 ? 5.837 6.649 9.691 1.00 92.50 102 ASN A C 1
ATOM 795 O O . ASN A 1 102 ? 6.039 5.478 9.358 1.00 92.50 102 ASN A O 1
ATOM 799 N N . ARG A 1 103 ? 6.736 7.333 10.408 1.00 93.69 103 ARG A N 1
ATOM 800 C CA . ARG A 1 103 ? 8.125 6.889 10.644 1.00 93.69 103 ARG A CA 1
ATOM 801 C C . ARG A 1 103 ? 8.339 6.265 12.019 1.00 93.69 103 ARG A C 1
ATOM 803 O O . ARG A 1 103 ? 9.288 5.506 12.198 1.00 93.69 103 ARG A O 1
ATOM 810 N N . SER A 1 104 ? 7.430 6.501 12.962 1.00 96.44 104 SER A N 1
ATOM 811 C CA . SER A 1 104 ? 7.514 5.998 14.340 1.00 96.44 104 SER A CA 1
ATOM 812 C C . SER A 1 104 ? 6.652 4.758 14.618 1.00 96.44 104 SER A C 1
ATOM 814 O O . SER A 1 104 ? 6.590 4.301 15.755 1.00 96.44 104 SER A O 1
ATOM 816 N N . ARG A 1 105 ? 6.038 4.143 13.589 1.00 95.31 105 ARG A N 1
ATOM 817 C CA . ARG A 1 105 ? 5.086 3.016 13.733 1.00 95.31 105 ARG A CA 1
ATOM 818 C C . ARG A 1 105 ? 5.611 1.878 14.606 1.00 95.31 105 ARG A C 1
ATOM 820 O O . ARG A 1 105 ? 4.869 1.322 15.404 1.00 95.31 105 ARG A O 1
ATOM 827 N N . ARG A 1 106 ? 6.875 1.486 14.417 1.00 93.75 106 ARG A N 1
ATOM 828 C CA . ARG A 1 106 ? 7.470 0.372 15.170 1.00 93.75 106 ARG A CA 1
ATOM 829 C C . ARG A 1 106 ? 7.527 0.689 16.664 1.00 93.75 106 ARG A C 1
ATOM 831 O O . ARG A 1 106 ? 7.113 -0.149 17.452 1.00 93.75 106 ARG A O 1
ATOM 838 N N . THR A 1 107 ? 8.025 1.871 17.017 1.00 96.81 107 THR A N 1
ATOM 839 C CA . THR A 1 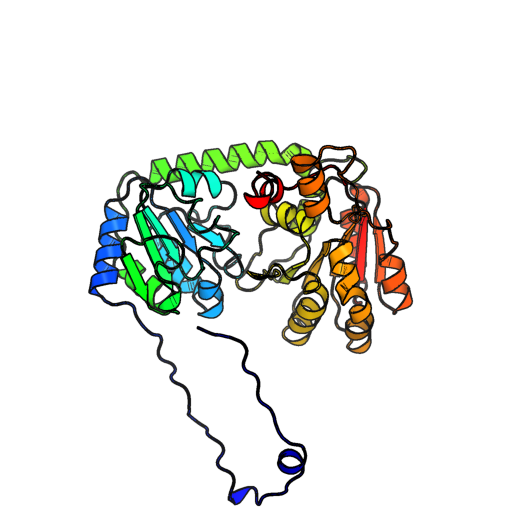107 ? 8.097 2.352 18.402 1.00 96.81 107 THR A CA 1
ATOM 840 C C . THR A 1 107 ? 6.701 2.468 18.997 1.00 96.81 107 THR A C 1
ATOM 842 O O . THR A 1 107 ? 6.438 1.902 20.049 1.00 96.81 107 THR A O 1
ATOM 845 N N . ALA A 1 108 ? 5.774 3.093 18.267 1.00 97.62 108 ALA A N 1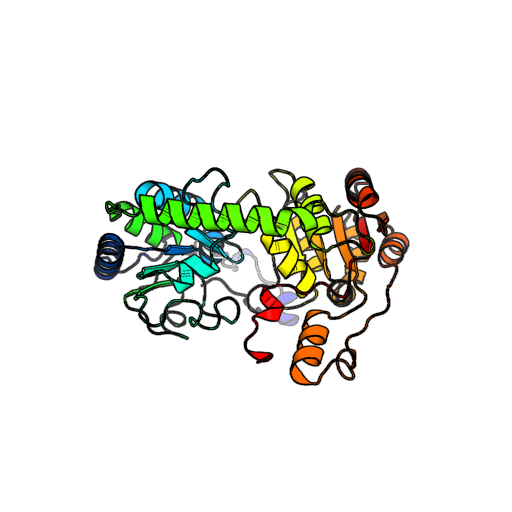
ATOM 846 C CA . ALA A 1 108 ? 4.405 3.278 18.723 1.00 97.62 108 ALA A CA 1
ATOM 847 C C . ALA A 1 108 ? 3.704 1.952 19.041 1.00 97.62 108 ALA A C 1
ATOM 849 O O . ALA A 1 108 ? 3.151 1.811 20.121 1.00 97.62 108 ALA A O 1
ATOM 850 N N . LEU A 1 109 ? 3.767 0.957 18.149 1.00 96.81 109 LEU A N 1
ATOM 851 C CA . LEU A 1 109 ? 3.135 -0.346 18.397 1.00 96.81 109 LEU A CA 1
ATOM 852 C C . LEU A 1 109 ? 3.813 -1.140 19.524 1.00 96.81 109 LEU A C 1
ATOM 854 O O . LEU A 1 109 ? 3.134 -1.874 20.238 1.00 96.81 109 LEU A O 1
ATOM 858 N N . ALA A 1 110 ? 5.133 -1.008 19.679 1.00 96.31 110 ALA A N 1
ATOM 859 C CA . ALA A 1 110 ? 5.885 -1.725 20.706 1.00 96.31 110 ALA A CA 1
ATOM 860 C C . ALA A 1 110 ? 5.692 -1.146 22.116 1.00 96.31 110 ALA A C 1
ATOM 862 O O . ALA A 1 110 ? 5.859 -1.878 23.086 1.00 96.31 110 ALA A O 1
ATOM 863 N N . GLU A 1 111 ? 5.368 0.143 22.233 1.00 97.19 111 GLU A N 1
ATOM 864 C CA . GLU A 1 111 ? 5.220 0.835 23.521 1.00 97.19 111 GLU A CA 1
ATOM 865 C C . GLU A 1 111 ? 3.761 1.143 23.892 1.00 97.19 111 GLU A C 1
ATOM 867 O O . GLU A 1 111 ? 3.489 1.486 25.047 1.00 97.19 111 GLU A O 1
ATOM 872 N N . ALA A 1 112 ? 2.823 1.040 22.945 1.00 97.88 112 ALA A N 1
ATOM 873 C CA . ALA A 1 112 ? 1.411 1.313 23.184 1.00 97.88 112 ALA A CA 1
ATOM 874 C C . ALA A 1 112 ? 0.807 0.383 24.241 1.00 97.88 112 ALA A C 1
ATOM 876 O O . ALA A 1 112 ? 0.994 -0.832 24.201 1.00 97.88 112 ALA A O 1
ATOM 877 N N . ASP A 1 113 ? 0.024 0.962 25.149 1.00 97.62 113 ASP A N 1
ATOM 878 C CA . ASP A 1 113 ? -0.777 0.219 26.125 1.00 97.62 113 ASP A CA 1
ATOM 879 C C . ASP A 1 113 ? -2.175 -0.136 25.595 1.00 97.62 113 ASP A C 1
ATOM 881 O O . ASP A 1 113 ? -2.779 -1.102 26.060 1.00 97.62 113 ASP A O 1
ATOM 885 N N . VAL A 1 114 ? -2.674 0.598 24.593 1.00 98.50 114 VAL A N 1
ATOM 886 C CA . VAL A 1 114 ? -3.903 0.282 23.851 1.00 98.50 114 VAL A CA 1
ATOM 887 C C . VAL A 1 114 ? -3.687 0.522 22.357 1.00 98.50 114 VAL A C 1
ATOM 889 O O . VAL A 1 114 ? -3.292 1.613 21.943 1.00 98.50 114 VAL A O 1
ATOM 892 N N . VAL A 1 115 ? -4.003 -0.470 21.525 1.00 98.56 115 VAL A N 1
ATOM 893 C CA . VAL A 1 115 ? -3.974 -0.352 20.062 1.00 98.56 115 VAL A CA 1
ATOM 894 C C . VAL A 1 115 ? -5.365 -0.599 19.490 1.00 98.56 115 VAL A C 1
ATOM 896 O O . VAL A 1 115 ? -5.921 -1.685 19.642 1.00 98.56 115 VAL A O 1
ATOM 899 N N . LEU A 1 116 ? -5.908 0.395 18.788 1.00 98.75 116 LEU A N 1
ATOM 900 C CA . LEU A 1 116 ? -7.110 0.256 17.971 1.00 98.75 116 LEU A CA 1
ATOM 901 C C . LEU A 1 116 ? -6.709 -0.084 16.528 1.00 98.75 116 LEU A C 1
ATOM 903 O O . LEU A 1 116 ? -6.150 0.737 15.802 1.00 98.75 116 LEU A O 1
ATOM 907 N N . VAL A 1 117 ? -7.000 -1.310 16.110 1.00 98.50 117 VAL A N 1
ATOM 908 C CA . VAL A 1 117 ? -6.754 -1.826 14.762 1.00 98.50 117 VAL A CA 1
ATOM 909 C C . VAL A 1 117 ? -8.056 -1.785 13.975 1.00 98.50 117 VAL A C 1
ATOM 911 O O . VAL A 1 117 ? -9.033 -2.417 14.364 1.00 98.50 117 VAL A O 1
ATOM 914 N N . VAL A 1 118 ? -8.077 -1.053 12.861 1.00 98.50 118 VAL A N 1
ATOM 915 C CA . VAL A 1 118 ? -9.285 -0.850 12.051 1.00 98.50 118 VAL A CA 1
ATOM 916 C C . VAL A 1 118 ? -9.094 -1.436 10.663 1.00 98.50 118 VAL A C 1
ATOM 918 O O . VAL A 1 118 ? -8.371 -0.877 9.838 1.00 98.50 118 VAL A O 1
ATOM 921 N N . GLY A 1 119 ? -9.780 -2.539 10.372 1.00 96.19 119 GLY A N 1
ATOM 922 C CA . GLY A 1 119 ? -9.960 -3.020 9.009 1.00 96.19 119 GLY A CA 1
ATOM 923 C C . GLY A 1 119 ? -8.708 -3.607 8.365 1.00 96.19 119 GLY A C 1
ATOM 924 O O . GLY A 1 119 ? -8.481 -3.405 7.165 1.00 96.19 119 GLY A O 1
ATOM 925 N N . THR A 1 120 ? -7.863 -4.272 9.153 1.00 94.25 120 THR A N 1
ATOM 926 C CA . THR A 1 120 ? -6.684 -4.992 8.665 1.00 94.25 120 THR A CA 1
ATOM 927 C C . THR A 1 120 ? -6.433 -6.257 9.479 1.00 94.25 120 THR A C 1
ATOM 929 O O . THR A 1 120 ? -6.479 -6.197 10.708 1.00 94.25 120 THR A O 1
ATOM 932 N N . PRO A 1 121 ? -6.080 -7.378 8.824 1.00 92.44 121 PRO A N 1
ATOM 933 C CA . PRO A 1 121 ? -5.740 -8.607 9.523 1.00 92.44 121 PRO A CA 1
ATOM 934 C C . PRO A 1 121 ? -4.369 -8.502 10.196 1.00 92.44 121 PRO A C 1
ATOM 936 O O . PRO A 1 121 ? -3.476 -7.774 9.740 1.00 92.44 121 PRO A O 1
ATOM 939 N N . PHE A 1 122 ? -4.170 -9.302 11.242 1.00 93.75 122 PHE A N 1
ATOM 940 C CA . PHE A 1 122 ? -2.856 -9.563 11.828 1.00 93.75 122 PHE A CA 1
ATOM 941 C C . PHE A 1 122 ? -2.067 -10.558 10.970 1.00 93.75 122 PHE A C 1
ATOM 943 O O . PHE A 1 122 ? -1.864 -11.702 11.354 1.00 93.75 122 PHE A O 1
ATOM 950 N N . ASP A 1 123 ? -1.617 -10.119 9.798 1.00 90.25 123 ASP A N 1
ATOM 951 C CA . ASP A 1 123 ? -0.784 -10.922 8.897 1.00 90.25 123 ASP A CA 1
ATOM 952 C C . ASP A 1 123 ? 0.729 -10.728 9.157 1.00 90.25 123 ASP A C 1
ATOM 954 O O . ASP A 1 123 ? 1.158 -10.083 10.125 1.00 90.25 123 ASP A O 1
ATOM 958 N N . PHE A 1 124 ? 1.572 -11.270 8.273 1.00 86.31 124 PHE A N 1
ATOM 959 C CA . PHE A 1 124 ? 3.033 -11.161 8.354 1.00 86.31 124 PHE A CA 1
ATOM 960 C C . PHE A 1 124 ? 3.544 -9.706 8.434 1.00 86.31 124 PHE A C 1
ATOM 962 O O . PHE A 1 124 ? 4.580 -9.439 9.056 1.00 86.31 124 PHE A O 1
ATOM 969 N N . ARG A 1 125 ? 2.810 -8.730 7.877 1.00 84.94 125 ARG A N 1
ATOM 970 C CA . ARG A 1 125 ? 3.164 -7.299 7.918 1.00 84.94 125 ARG A CA 1
ATOM 971 C C . ARG A 1 125 ? 2.995 -6.716 9.315 1.00 84.94 125 ARG A C 1
ATOM 973 O O . ARG A 1 125 ? 3.641 -5.716 9.628 1.00 84.94 125 ARG A O 1
ATOM 980 N N . LEU A 1 126 ? 2.188 -7.352 10.163 1.00 89.81 126 LEU A N 1
ATOM 981 C CA . LEU A 1 126 ? 2.048 -7.053 11.590 1.00 89.81 126 LEU A CA 1
ATOM 982 C C . LEU A 1 126 ? 2.715 -8.103 12.486 1.00 89.81 126 LEU A C 1
ATOM 984 O O . LEU A 1 126 ? 2.555 -8.066 13.705 1.00 89.81 126 LEU A O 1
ATOM 988 N N . GLY A 1 127 ? 3.504 -9.010 11.899 1.00 90.44 127 GLY A N 1
ATOM 989 C CA . GLY A 1 127 ? 4.147 -10.106 12.621 1.00 90.44 127 GLY A CA 1
ATOM 990 C C . GLY A 1 127 ? 3.136 -11.009 13.321 1.00 90.44 127 GLY A C 1
ATOM 991 O O . GLY A 1 127 ? 3.423 -11.474 14.419 1.00 90.44 127 GLY A O 1
ATOM 992 N N . TYR A 1 128 ? 1.950 -11.189 12.732 1.00 92.69 128 TYR A N 1
ATOM 993 C CA . TYR A 1 128 ? 0.851 -11.951 13.326 1.00 92.69 128 TYR A CA 1
ATOM 994 C C . TYR A 1 128 ? 0.471 -11.446 14.728 1.00 92.69 128 TYR A C 1
ATOM 996 O O . TYR A 1 128 ? 0.331 -12.213 15.670 1.00 92.69 128 TYR A O 1
ATOM 1004 N N . GLY A 1 129 ? 0.411 -10.118 14.895 1.00 93.31 129 GLY A N 1
ATOM 1005 C CA . GLY A 1 129 ? 0.078 -9.462 16.167 1.00 93.31 129 GLY A CA 1
ATOM 1006 C C . GLY A 1 129 ? 1.247 -9.326 17.153 1.00 93.31 129 GLY A C 1
ATOM 1007 O O . GLY A 1 129 ? 1.117 -8.624 18.155 1.00 93.31 129 GLY A O 1
ATOM 1008 N N . LYS A 1 130 ? 2.420 -9.911 16.866 1.00 92.62 130 LYS A N 1
ATOM 1009 C CA . LYS A 1 130 ? 3.611 -9.856 17.744 1.00 92.62 130 LYS A CA 1
ATOM 1010 C C . LYS A 1 130 ? 4.349 -8.516 17.725 1.00 92.62 130 LYS A C 1
ATOM 1012 O O . LYS A 1 130 ? 5.282 -8.317 18.494 1.00 92.62 130 LYS A O 1
ATOM 1017 N N . ARG A 1 131 ? 3.988 -7.607 16.811 1.00 91.50 131 ARG A N 1
ATOM 1018 C CA . ARG A 1 131 ? 4.541 -6.240 16.780 1.00 91.50 131 ARG A CA 1
ATOM 1019 C C . ARG A 1 131 ? 3.877 -5.303 17.787 1.00 91.50 131 ARG A C 1
ATOM 1021 O O . ARG A 1 131 ? 4.413 -4.225 18.014 1.00 91.50 131 ARG A O 1
ATOM 1028 N N . ILE A 1 132 ? 2.729 -5.702 18.328 1.00 94.69 132 ILE A N 1
ATOM 1029 C CA . ILE A 1 132 ? 2.060 -5.017 19.432 1.00 94.69 132 ILE A CA 1
ATOM 1030 C C . ILE A 1 132 ? 2.639 -5.563 20.738 1.00 94.69 132 ILE A C 1
ATOM 1032 O O . ILE A 1 132 ? 2.866 -6.775 20.834 1.00 94.69 132 ILE A O 1
ATOM 1036 N N . ALA A 1 133 ? 2.867 -4.684 21.719 1.00 93.81 133 ALA A N 1
ATOM 1037 C CA . ALA A 1 133 ? 3.315 -5.049 23.064 1.00 93.81 133 ALA A CA 1
ATOM 1038 C C . ALA A 1 133 ? 2.549 -6.272 23.606 1.00 93.81 133 ALA A C 1
ATOM 1040 O O . ALA A 1 133 ? 1.346 -6.412 23.379 1.00 93.81 133 ALA A O 1
ATOM 1041 N N . ALA A 1 134 ? 3.232 -7.196 24.285 1.00 91.75 134 ALA A N 1
ATOM 1042 C CA . ALA A 1 134 ? 2.613 -8.446 24.742 1.00 91.75 134 ALA A CA 1
ATOM 1043 C C . ALA A 1 134 ? 1.466 -8.200 25.741 1.00 91.75 134 ALA A C 1
ATOM 1045 O O . ALA A 1 134 ? 0.449 -8.878 25.679 1.00 91.75 134 ALA A O 1
ATOM 1046 N N . ASP A 1 135 ? 1.621 -7.192 26.594 1.00 91.25 135 ASP A N 1
ATOM 1047 C CA . ASP A 1 135 ? 0.670 -6.708 27.598 1.00 91.25 135 ASP A CA 1
ATOM 1048 C C . ASP A 1 135 ? -0.236 -5.567 27.097 1.00 91.25 135 ASP A C 1
ATOM 1050 O O . ASP A 1 135 ? -1.140 -5.133 27.812 1.00 91.25 135 ASP A O 1
ATOM 1054 N N . GLY A 1 136 ? -0.012 -5.081 25.872 1.00 94.94 136 GLY A N 1
ATOM 1055 C CA . GLY A 1 136 ? -0.829 -4.045 25.249 1.00 94.94 136 GLY A CA 1
ATOM 1056 C C . GLY A 1 136 ? -2.220 -4.563 24.888 1.00 94.94 136 GLY A C 1
ATOM 1057 O O . GLY A 1 136 ? -2.355 -5.614 24.246 1.00 94.94 136 GLY A O 1
ATOM 1058 N N . LYS A 1 137 ? -3.248 -3.797 25.261 1.00 98.12 137 LYS A N 1
ATOM 1059 C CA . LYS A 1 137 ? -4.641 -4.112 24.943 1.00 98.12 137 LYS A CA 1
ATOM 1060 C C . LYS A 1 137 ? -4.935 -3.888 23.470 1.00 98.12 137 LYS A C 1
ATOM 1062 O O . LYS A 1 137 ? -4.461 -2.919 22.874 1.00 98.12 137 LYS A O 1
ATOM 1067 N N . VAL A 1 138 ? -5.768 -4.740 22.889 1.00 98.50 138 VAL A N 1
ATOM 1068 C CA . VAL A 1 138 ? -6.138 -4.680 21.475 1.00 98.50 138 VAL A CA 1
ATOM 1069 C C . VAL A 1 138 ? -7.639 -4.488 21.323 1.00 98.50 138 VAL A C 1
ATOM 1071 O O . VAL A 1 138 ? -8.444 -5.310 21.757 1.00 98.50 138 VAL A O 1
ATOM 1074 N N . ILE A 1 139 ? -8.004 -3.411 20.634 1.00 98.81 139 ILE A N 1
ATOM 1075 C CA . ILE A 1 139 ? -9.343 -3.200 20.095 1.00 98.81 139 ILE A CA 1
ATOM 1076 C C . ILE A 1 139 ? -9.257 -3.496 18.600 1.00 98.81 139 ILE A C 1
ATOM 1078 O O . ILE A 1 139 ? -8.482 -2.853 17.896 1.00 98.81 139 ILE A O 1
ATOM 1082 N N . GLN A 1 140 ? -10.029 -4.454 18.101 1.00 98.69 140 GLN A N 1
ATOM 1083 C CA . GLN A 1 140 ? -10.026 -4.823 16.687 1.00 98.69 140 GLN A CA 1
ATOM 1084 C C . GLN A 1 140 ? -11.394 -4.547 16.076 1.00 98.69 140 GLN A C 1
ATOM 1086 O O . GLN A 1 140 ? -12.409 -5.013 16.583 1.00 98.69 140 GLN A O 1
ATOM 1091 N N . VAL A 1 141 ? -11.412 -3.801 14.976 1.00 98.62 141 VAL A N 1
ATOM 1092 C CA . VAL A 1 141 ? -12.596 -3.553 14.155 1.00 98.62 141 VAL A CA 1
ATOM 1093 C C . VAL A 1 141 ? -12.395 -4.249 12.821 1.00 98.62 141 VAL A C 1
ATOM 1095 O O . VAL A 1 141 ? -11.420 -3.955 12.127 1.00 98.62 141 VAL A O 1
ATOM 1098 N N . ASP A 1 142 ? -13.310 -5.131 12.436 1.00 97.81 142 ASP A N 1
ATOM 1099 C CA . ASP A 1 142 ? -13.287 -5.751 11.113 1.00 97.81 142 ASP A CA 1
ATOM 1100 C C . ASP A 1 142 ? -14.707 -6.019 10.597 1.00 97.81 142 ASP A C 1
ATOM 1102 O O . ASP A 1 142 ? -15.620 -6.337 11.357 1.00 97.81 142 ASP A O 1
ATOM 1106 N N . LEU A 1 143 ? -14.910 -5.887 9.288 1.00 96.06 143 LEU A N 1
ATOM 1107 C CA . LEU A 1 143 ? -16.170 -6.236 8.636 1.00 96.06 143 LEU A CA 1
ATOM 1108 C C . LEU A 1 143 ? -16.411 -7.757 8.602 1.00 96.06 143 LEU A C 1
ATOM 1110 O O . LEU A 1 143 ? -17.539 -8.193 8.369 1.00 96.06 143 LEU A O 1
ATOM 1114 N N . ASP A 1 144 ? -15.360 -8.560 8.758 1.00 95.12 144 ASP A N 1
ATOM 1115 C CA . ASP A 1 144 ? -15.405 -10.016 8.825 1.00 95.12 144 ASP A CA 1
ATOM 1116 C C . ASP A 1 144 ? -15.225 -10.500 10.268 1.00 95.12 144 ASP A C 1
ATOM 1118 O O . ASP A 1 144 ? -14.179 -10.303 10.886 1.00 95.12 144 ASP A O 1
ATOM 1122 N N . TYR A 1 145 ? -16.241 -11.177 10.802 1.00 95.44 145 TYR A N 1
ATOM 1123 C CA . TYR A 1 145 ? -16.188 -11.717 12.159 1.00 95.44 145 TYR A CA 1
ATOM 1124 C C . TYR A 1 145 ? -15.087 -12.773 12.330 1.00 95.44 145 TYR A C 1
ATOM 1126 O O . TYR A 1 145 ? -14.593 -12.941 13.441 1.00 95.44 145 TYR A O 1
ATOM 1134 N N . GLY A 1 146 ? -14.686 -13.462 11.252 1.00 95.81 146 GLY A N 1
ATOM 1135 C CA . GLY A 1 146 ? -13.645 -14.491 11.294 1.00 95.81 146 GLY A CA 1
ATOM 1136 C C . GLY A 1 146 ? -12.230 -13.944 11.504 1.00 95.81 146 GLY A C 1
ATOM 1137 O O . GLY A 1 146 ? -11.343 -14.698 11.898 1.00 95.81 146 GLY A O 1
ATOM 1138 N N . GLU A 1 147 ? -12.011 -12.646 11.272 1.00 95.25 147 GLU A N 1
ATOM 1139 C CA . GLU A 1 147 ? -10.710 -11.991 11.478 1.00 95.25 147 GLU A CA 1
ATOM 1140 C C . GLU A 1 147 ? -10.509 -11.531 12.929 1.00 95.25 147 GLU A C 1
ATOM 1142 O O . GLU A 1 147 ? -9.372 -11.322 13.368 1.00 95.25 147 GLU A O 1
ATOM 1147 N N . ILE A 1 148 ? -11.599 -11.367 13.686 1.00 97.56 148 ILE A N 1
ATOM 1148 C CA . ILE A 1 148 ? -11.555 -10.925 15.080 1.00 97.56 148 ILE A CA 1
ATOM 1149 C C . ILE A 1 148 ? -10.870 -11.995 15.930 1.00 97.56 148 ILE A C 1
ATOM 1151 O O . ILE A 1 148 ? -11.354 -13.118 16.042 1.00 97.56 148 ILE A O 1
ATOM 1155 N N . GLY A 1 149 ? -9.738 -11.644 16.543 1.00 96.44 149 GLY A N 1
ATOM 1156 C CA . GLY A 1 149 ? -9.004 -12.564 17.412 1.00 96.44 149 GLY A CA 1
ATOM 1157 C C . GLY A 1 149 ? -8.245 -13.681 16.684 1.00 96.44 149 GLY A C 1
ATOM 1158 O O . GLY A 1 149 ? -7.731 -14.584 17.334 1.00 96.44 149 GLY A O 1
ATOM 1159 N N . HIS A 1 150 ? -8.154 -13.652 15.348 1.00 96.19 150 HIS A N 1
ATOM 1160 C CA . HIS A 1 150 ? -7.692 -14.813 14.575 1.00 96.19 150 HIS A CA 1
ATOM 1161 C C . HIS A 1 150 ? -6.234 -15.229 14.858 1.00 96.19 150 HIS A C 1
ATOM 1163 O O . HIS A 1 150 ? -5.942 -16.411 15.006 1.00 96.19 150 HIS A O 1
ATOM 1169 N N . ASN A 1 151 ? -5.310 -14.263 14.935 1.00 94.75 151 ASN A N 1
ATOM 1170 C CA . ASN A 1 151 ? -3.878 -14.517 15.184 1.00 94.75 151 ASN A CA 1
ATOM 1171 C C . ASN A 1 151 ? -3.389 -14.015 16.554 1.00 94.75 151 ASN A C 1
ATOM 1173 O O . ASN A 1 151 ? -2.245 -14.272 16.931 1.00 94.75 151 ASN A O 1
ATOM 1177 N N . ARG A 1 152 ? -4.215 -13.247 17.270 1.00 94.38 152 ARG A N 1
ATOM 1178 C CA . ARG A 1 152 ? -3.901 -12.657 18.575 1.00 94.38 152 ARG A CA 1
ATOM 1179 C C . ARG A 1 152 ? -5.202 -12.360 19.307 1.00 94.38 152 ARG A C 1
ATOM 1181 O O . ARG A 1 152 ? -6.102 -11.795 18.693 1.00 94.38 152 ARG A O 1
ATOM 1188 N N . ASP A 1 153 ? -5.240 -12.654 20.602 1.00 96.06 153 ASP A N 1
ATOM 1189 C CA . ASP A 1 153 ? -6.349 -12.285 21.481 1.00 96.06 153 ASP A CA 1
ATOM 1190 C C . ASP A 1 153 ? -6.644 -10.777 21.434 1.00 96.06 153 ASP A C 1
ATOM 1192 O O . ASP A 1 153 ? -5.747 -9.939 21.280 1.00 96.06 153 ASP A O 1
ATOM 1196 N N . VAL A 1 154 ? -7.924 -10.440 21.581 1.00 97.69 154 VAL A N 1
ATOM 1197 C CA . VAL A 1 154 ? -8.416 -9.060 21.596 1.00 97.69 154 VAL A CA 1
ATOM 1198 C C . VAL A 1 154 ? -9.206 -8.791 22.865 1.00 97.69 154 VAL A C 1
ATOM 1200 O O . VAL A 1 154 ? -9.987 -9.629 23.311 1.00 97.69 154 VAL A O 1
ATOM 1203 N N . ASP A 1 155 ? -9.040 -7.596 23.423 1.00 98.38 155 ASP A N 1
ATOM 1204 C CA . ASP A 1 155 ? -9.811 -7.129 24.575 1.00 98.38 155 ASP A CA 1
ATOM 1205 C C . ASP A 1 155 ? -11.217 -6.693 24.155 1.00 98.38 155 ASP A C 1
ATOM 1207 O O . ASP A 1 155 ? -12.187 -6.896 24.885 1.00 98.38 155 ASP A O 1
ATOM 1211 N N . VAL A 1 156 ? -11.334 -6.082 22.969 1.00 98.69 156 VAL A N 1
ATOM 1212 C CA . VAL A 1 156 ? -12.611 -5.650 22.389 1.00 98.69 156 VAL A CA 1
ATOM 1213 C C . VAL A 1 156 ? -12.612 -5.935 20.887 1.00 98.69 156 VAL A C 1
ATOM 1215 O O . VAL A 1 156 ? -11.887 -5.300 20.125 1.00 98.69 156 VAL A O 1
ATOM 1218 N N . GLY A 1 157 ? -13.440 -6.882 20.448 1.00 98.50 157 GLY A N 1
ATOM 1219 C CA . GLY A 1 157 ? -13.622 -7.221 19.035 1.00 98.50 157 GLY A CA 1
ATOM 1220 C C . GLY A 1 157 ? -14.946 -6.693 18.492 1.00 98.50 157 GLY A C 1
ATOM 1221 O O . GLY A 1 157 ? -16.001 -7.149 18.917 1.00 98.50 157 GLY A O 1
ATOM 1222 N N . ILE A 1 158 ? -14.911 -5.747 17.557 1.00 98.75 158 ILE A N 1
ATOM 1223 C CA . ILE A 1 158 ? -16.092 -5.107 16.967 1.00 98.75 158 ILE A CA 1
ATOM 1224 C C . ILE A 1 158 ? -16.245 -5.574 15.520 1.00 98.75 158 ILE A C 1
ATOM 1226 O O . ILE A 1 158 ? -15.401 -5.289 14.672 1.00 98.75 158 ILE A O 1
ATOM 1230 N N . VAL A 1 159 ? -17.361 -6.241 15.226 1.00 98.31 159 VAL A N 1
ATOM 1231 C CA . VAL A 1 159 ? -17.734 -6.588 13.851 1.00 98.31 159 VAL A CA 1
ATOM 1232 C C . VAL A 1 159 ? -18.564 -5.455 13.259 1.00 98.31 159 VAL A C 1
ATOM 1234 O O . VAL A 1 159 ? -19.618 -5.121 13.800 1.00 98.31 159 VAL A O 1
ATOM 1237 N N . GLY A 1 160 ? -18.106 -4.855 12.163 1.00 97.62 160 GLY A N 1
ATOM 1238 C CA . GLY A 1 160 ? -18.815 -3.743 11.533 1.00 97.62 160 GLY A CA 1
ATOM 1239 C C . GLY A 1 160 ? -18.059 -3.089 10.382 1.00 97.62 160 GLY A C 1
ATOM 1240 O O . GLY A 1 160 ? -16.879 -3.335 10.150 1.00 97.62 160 GLY A O 1
ATOM 1241 N N . ASP A 1 161 ? -18.762 -2.235 9.645 1.00 97.50 161 ASP A N 1
ATOM 1242 C CA . ASP A 1 161 ? -18.170 -1.384 8.618 1.00 97.50 161 ASP A CA 1
ATOM 1243 C C . ASP A 1 161 ? -17.213 -0.380 9.263 1.00 97.50 161 ASP A C 1
ATOM 1245 O O . ASP A 1 161 ? -17.569 0.302 10.226 1.00 97.50 161 ASP A O 1
ATOM 1249 N N . ALA A 1 162 ? -15.997 -0.273 8.720 1.00 97.69 162 ALA A N 1
ATOM 1250 C CA . ALA A 1 162 ? -14.960 0.583 9.284 1.00 97.69 162 ALA A CA 1
ATOM 1251 C C . ALA A 1 162 ? -15.413 2.048 9.408 1.00 97.69 162 ALA A C 1
ATOM 1253 O O . ALA A 1 162 ? -15.100 2.698 10.400 1.00 97.69 162 ALA A O 1
ATOM 1254 N N . GLY A 1 163 ? -16.175 2.567 8.439 1.00 97.62 163 GLY A N 1
ATOM 1255 C CA . GLY A 1 163 ? -16.705 3.928 8.487 1.00 97.62 163 GLY A CA 1
ATOM 1256 C C . GLY A 1 163 ? -17.789 4.091 9.544 1.00 97.62 163 GLY A C 1
ATOM 1257 O O . GLY A 1 163 ? -17.712 5.017 10.346 1.00 97.62 163 GLY A O 1
ATOM 1258 N N . ALA A 1 164 ? -18.754 3.170 9.591 1.00 98.19 164 ALA A N 1
ATOM 1259 C CA . ALA A 1 164 ? -19.826 3.203 10.589 1.00 98.19 164 ALA A CA 1
ATOM 1260 C C . ALA A 1 164 ? -19.283 3.107 12.026 1.00 98.19 164 ALA A C 1
ATOM 1262 O O . ALA A 1 164 ? -19.718 3.843 12.911 1.00 98.19 164 ALA A O 1
ATOM 1263 N N . VAL A 1 165 ? -18.295 2.240 12.260 1.00 98.75 165 VAL A N 1
ATOM 1264 C CA . VAL A 1 165 ? -17.658 2.094 13.575 1.00 98.75 165 VAL A CA 1
ATOM 1265 C C . VAL A 1 165 ? -16.815 3.323 13.927 1.00 98.75 165 VAL A C 1
ATOM 1267 O O . VAL A 1 165 ? -16.872 3.784 15.065 1.00 98.75 165 VAL A O 1
ATOM 1270 N N . LEU A 1 166 ? -16.079 3.909 12.974 1.00 98.75 166 LEU A N 1
ATOM 1271 C CA . LEU A 1 166 ? -15.343 5.161 13.199 1.00 98.75 166 LEU A CA 1
ATOM 1272 C C . LEU A 1 166 ? -16.276 6.333 13.537 1.00 98.75 166 LEU A C 1
ATOM 1274 O O . LEU A 1 166 ? -15.932 7.136 14.400 1.00 98.75 166 LEU A O 1
ATOM 1278 N N . GLU A 1 167 ? -17.464 6.422 12.934 1.00 98.69 167 GLU A N 1
ATOM 1279 C CA . GLU A 1 167 ? -18.486 7.419 13.301 1.00 98.69 167 GLU A CA 1
ATOM 1280 C C . GLU A 1 167 ? -18.977 7.215 14.742 1.00 98.69 167 GLU A C 1
ATOM 1282 O O . GLU A 1 167 ? -19.031 8.167 15.523 1.00 98.69 167 GLU A O 1
ATOM 1287 N N . GLN A 1 168 ? -19.268 5.969 15.129 1.00 98.75 168 GLN A N 1
ATOM 1288 C CA . GLN A 1 168 ? -19.679 5.633 16.497 1.00 98.75 168 GLN A CA 1
ATOM 1289 C C . GLN A 1 168 ? -18.580 5.952 17.525 1.00 98.75 168 GLN A C 1
ATOM 1291 O O . GLN A 1 168 ? -18.862 6.521 18.580 1.00 98.75 168 GLN A O 1
ATOM 1296 N N . LEU A 1 169 ? -17.322 5.630 17.212 1.00 98.69 169 LEU A N 1
ATOM 1297 C CA . LEU A 1 169 ? -16.177 5.937 18.071 1.00 98.69 169 LEU A CA 1
ATOM 1298 C C . LEU A 1 169 ? -15.882 7.439 18.128 1.00 98.69 169 LEU A C 1
ATOM 1300 O O . LEU A 1 169 ? -15.504 7.929 19.187 1.00 98.69 169 LEU A O 1
ATOM 1304 N N . THR A 1 170 ? -16.094 8.176 17.034 1.00 98.62 170 THR A N 1
ATOM 1305 C CA . THR A 1 170 ? -16.011 9.647 17.006 1.00 98.62 170 THR A CA 1
ATOM 1306 C C . THR A 1 170 ? -17.006 10.254 17.991 1.00 98.62 170 THR A C 1
ATOM 1308 O O . THR A 1 170 ? -16.626 11.086 18.809 1.00 98.62 170 THR A O 1
ATOM 1311 N N . ALA A 1 171 ? -18.264 9.800 17.971 1.00 98.31 171 ALA A N 1
ATOM 1312 C CA . ALA A 1 171 ? -19.299 10.281 18.889 1.00 98.31 171 ALA A CA 1
ATOM 1313 C C . ALA A 1 171 ? -19.002 9.946 20.364 1.00 98.31 171 ALA A C 1
ATOM 1315 O O . ALA A 1 171 ? -19.413 10.678 21.262 1.00 98.31 171 ALA A O 1
ATOM 1316 N N . ALA A 1 172 ? -18.278 8.853 20.617 1.00 97.62 172 ALA A N 1
ATOM 1317 C CA . ALA A 1 172 ? -17.875 8.423 21.952 1.00 97.62 172 ALA A CA 1
ATOM 1318 C C . ALA A 1 172 ? -16.471 8.909 22.364 1.00 97.62 172 ALA A C 1
ATOM 1320 O O . ALA A 1 172 ? -16.014 8.566 23.459 1.00 97.62 172 ALA A O 1
ATOM 1321 N N . ALA A 1 173 ? -15.770 9.672 21.517 1.00 95.75 173 ALA A N 1
ATOM 1322 C CA . ALA A 1 173 ? -14.377 10.040 21.736 1.00 95.75 173 ALA A CA 1
ATOM 1323 C C . ALA A 1 173 ? -14.212 10.916 22.987 1.00 95.75 173 ALA A C 1
ATOM 1325 O O . ALA A 1 173 ? -14.934 11.888 23.203 1.00 95.75 173 ALA A O 1
ATOM 1326 N N . ARG A 1 174 ? -13.226 10.565 23.815 1.00 94.25 174 ARG A N 1
ATOM 1327 C CA . ARG A 1 174 ? -12.855 11.292 25.034 1.00 94.25 174 ARG A CA 1
ATOM 1328 C C . ARG A 1 174 ? -11.332 11.428 25.079 1.00 94.25 174 ARG A C 1
ATOM 1330 O O . ARG A 1 174 ? -10.682 10.546 25.642 1.00 94.25 174 ARG A O 1
ATOM 1337 N N . PRO A 1 175 ? -10.751 12.468 24.452 1.00 87.69 175 PRO A N 1
ATOM 1338 C CA . PRO A 1 175 ? -9.319 12.735 24.550 1.00 87.69 175 PRO A CA 1
ATOM 1339 C C . PRO A 1 175 ? -8.894 12.842 26.012 1.00 87.69 175 PRO A C 1
ATOM 1341 O O . PRO A 1 175 ? -9.529 13.563 26.786 1.00 87.69 175 PRO A O 1
ATOM 1344 N N . ALA A 1 176 ? -7.841 12.121 26.392 1.00 85.31 176 ALA A N 1
ATOM 1345 C CA . ALA A 1 176 ? -7.334 12.146 27.756 1.00 85.31 176 ALA A CA 1
ATOM 1346 C C . ALA A 1 176 ? -6.156 13.129 27.894 1.00 85.31 176 ALA A C 1
ATOM 1348 O O . ALA A 1 176 ? -5.317 13.207 26.991 1.00 85.31 176 ALA A O 1
ATOM 1349 N N . PRO A 1 177 ? -6.044 13.849 29.027 1.00 74.94 177 PRO A N 1
ATOM 1350 C CA . PRO A 1 177 ? -4.863 14.654 29.323 1.00 74.94 177 PRO A CA 1
ATOM 1351 C C . PRO A 1 177 ? -3.595 13.788 29.336 1.00 74.94 177 PRO A C 1
ATOM 1353 O O . PRO A 1 177 ? -3.571 12.740 29.979 1.00 74.94 177 PRO A O 1
ATOM 1356 N N . GLY A 1 178 ? -2.526 14.234 28.668 1.00 81.81 178 GLY A N 1
ATOM 1357 C CA . GLY A 1 178 ? -1.217 13.570 28.687 1.00 81.81 178 GLY A CA 1
ATOM 1358 C C . GLY A 1 178 ? -0.833 12.881 27.378 1.00 81.81 178 GLY A C 1
ATOM 1359 O O . GLY A 1 178 ? 0.352 12.597 27.175 1.00 81.81 178 GLY A O 1
ATOM 1360 N N . TRP A 1 179 ? -1.775 12.687 26.447 1.00 93.50 179 TRP A N 1
ATOM 1361 C CA . TRP A 1 179 ? -1.454 12.201 25.099 1.00 93.50 179 TRP A CA 1
ATOM 1362 C C . TRP A 1 179 ? -0.575 13.180 24.323 1.00 93.50 179 TRP A C 1
ATOM 1364 O O . TRP A 1 179 ? 0.154 12.762 23.430 1.00 93.50 179 TRP A O 1
ATOM 1374 N N . GLU A 1 180 ? -0.551 14.461 24.691 1.00 93.56 180 GLU A N 1
ATOM 1375 C CA . GLU A 1 180 ? 0.336 15.463 24.096 1.00 93.56 180 GLU A CA 1
ATOM 1376 C C . GLU A 1 180 ? 1.816 15.089 24.258 1.00 93.56 180 GLU A C 1
ATOM 1378 O O . GLU A 1 180 ? 2.599 15.239 23.319 1.00 93.56 180 GLU A O 1
ATOM 1383 N N . ASN A 1 181 ? 2.200 14.541 25.418 1.00 95.62 181 ASN A N 1
ATOM 1384 C CA . ASN A 1 181 ? 3.569 14.079 25.659 1.00 95.62 181 ASN A CA 1
ATOM 1385 C C . ASN A 1 181 ? 3.899 12.850 24.807 1.00 95.62 181 ASN A C 1
ATOM 1387 O O . ASN A 1 181 ? 4.997 12.749 24.260 1.00 95.62 181 ASN A O 1
ATOM 1391 N N . TRP A 1 182 ? 2.935 11.940 24.660 1.00 97.12 182 TRP A N 1
ATOM 1392 C CA . TRP A 1 182 ? 3.069 10.763 23.808 1.00 97.12 182 TRP A CA 1
ATOM 1393 C C . TRP A 1 182 ? 3.229 11.146 22.330 1.00 97.12 182 TRP A C 1
ATOM 1395 O O . TRP A 1 182 ? 4.175 10.712 21.673 1.00 97.12 182 TRP A O 1
ATOM 1405 N N . LEU A 1 183 ? 2.371 12.040 21.828 1.00 97.50 183 LEU A N 1
ATOM 1406 C CA . LEU A 1 183 ? 2.460 12.600 20.478 1.00 97.50 183 LEU A CA 1
ATOM 1407 C C . LEU A 1 183 ? 3.811 13.288 20.247 1.00 97.50 183 LEU A C 1
ATOM 1409 O O . LEU A 1 183 ? 4.446 13.051 19.219 1.00 97.50 183 LEU A O 1
ATOM 1413 N N . LYS A 1 184 ? 4.271 14.109 21.202 1.00 97.62 184 LYS A N 1
ATOM 1414 C CA . LYS A 1 184 ? 5.566 14.796 21.121 1.00 97.62 184 LYS A CA 1
ATOM 1415 C C . LYS A 1 184 ? 6.725 13.806 21.021 1.00 97.62 184 LYS A C 1
ATOM 1417 O O . LYS A 1 184 ? 7.542 13.941 20.114 1.00 97.62 184 LYS A O 1
ATOM 1422 N N . MET A 1 185 ? 6.760 12.789 21.883 1.00 97.81 185 MET A N 1
ATOM 1423 C CA . MET A 1 185 ? 7.800 11.757 21.841 1.00 97.81 185 MET A CA 1
ATOM 1424 C C . MET A 1 185 ? 7.806 11.041 20.483 1.00 97.81 185 MET A C 1
ATOM 1426 O O . MET A 1 185 ? 8.846 10.934 19.833 1.00 97.81 185 MET A O 1
ATOM 1430 N N . LEU A 1 186 ? 6.636 10.632 19.980 1.00 98.38 186 LEU A N 1
ATOM 1431 C CA . LEU A 1 186 ? 6.543 9.994 18.666 1.00 98.38 186 LEU A CA 1
ATOM 1432 C C . LEU A 1 186 ? 7.013 10.909 17.527 1.00 98.38 186 LEU A C 1
ATOM 1434 O O . LEU A 1 186 ? 7.611 10.405 16.577 1.00 98.38 186 LEU A O 1
ATOM 1438 N N . ARG A 1 187 ? 6.786 12.229 17.606 1.00 97.94 187 ARG A N 1
ATOM 1439 C CA . ARG A 1 187 ? 7.310 13.200 16.626 1.00 97.94 187 ARG A CA 1
ATOM 1440 C C . ARG A 1 187 ? 8.827 13.328 16.700 1.00 97.94 187 ARG A C 1
ATOM 1442 O O . ARG A 1 187 ? 9.471 13.390 15.656 1.00 97.94 187 ARG A O 1
ATOM 1449 N N . GLU A 1 188 ? 9.407 13.314 17.896 1.00 98.25 188 GLU A N 1
ATOM 1450 C CA . GLU A 1 188 ? 10.864 13.302 18.081 1.00 98.25 188 GLU A CA 1
ATOM 1451 C C . GLU A 1 188 ? 11.491 12.049 17.447 1.00 98.25 188 GLU A C 1
ATOM 1453 O O . GLU A 1 188 ? 12.520 12.142 16.773 1.00 98.25 188 GLU A O 1
ATOM 1458 N N . VAL A 1 189 ? 10.829 10.890 17.562 1.00 98.19 189 VAL A N 1
ATOM 1459 C CA . VAL A 1 189 ? 11.241 9.656 16.872 1.00 98.19 189 VAL A CA 1
ATOM 1460 C C . VAL A 1 189 ? 11.197 9.818 15.349 1.00 98.19 189 VAL A C 1
ATOM 1462 O O . VAL A 1 189 ? 12.129 9.390 14.667 1.00 98.19 189 VAL A O 1
ATOM 1465 N N . GLU A 1 190 ? 10.156 10.441 14.789 1.00 96.44 190 GLU A N 1
ATOM 1466 C CA . GLU A 1 190 ? 10.080 10.685 13.341 1.00 96.44 190 GLU A CA 1
ATOM 1467 C C . GLU A 1 190 ? 11.154 11.651 12.848 1.00 96.44 190 GLU A C 1
ATOM 1469 O O . GLU A 1 190 ? 11.770 11.383 11.816 1.00 96.44 190 GLU A O 1
ATOM 1474 N N . ALA A 1 191 ? 11.408 12.731 13.592 1.00 97.19 191 ALA A N 1
ATOM 1475 C CA . ALA A 1 191 ? 12.442 13.709 13.274 1.0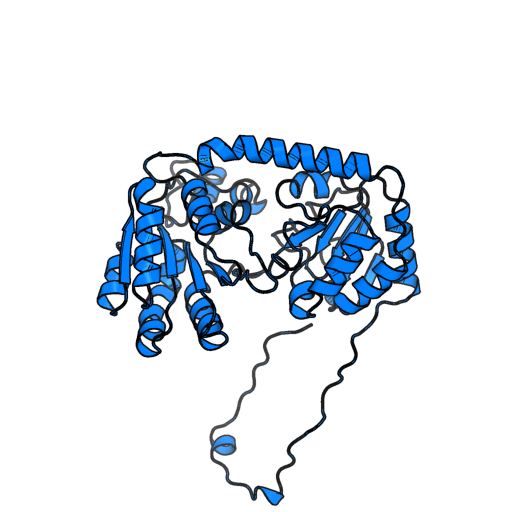0 97.19 191 ALA A CA 1
ATOM 1476 C C . ALA A 1 191 ? 13.836 13.070 13.301 1.00 97.19 191 ALA A C 1
ATOM 1478 O O . ALA A 1 191 ? 14.608 13.216 12.353 1.00 97.19 191 ALA A O 1
ATOM 1479 N N . LYS A 1 192 ? 14.134 12.272 14.335 1.00 97.38 192 LYS A N 1
ATOM 1480 C CA . LYS A 1 192 ? 15.381 11.502 14.400 1.00 97.38 192 LYS A CA 1
ATOM 1481 C C . LYS A 1 192 ? 15.504 10.551 13.211 1.00 97.38 192 LYS A C 1
ATOM 1483 O O . LYS A 1 192 ? 16.548 10.498 12.567 1.00 97.38 192 LYS A O 1
ATOM 1488 N N . ARG A 1 193 ? 14.433 9.818 12.891 1.00 94.56 193 ARG A N 1
ATOM 1489 C CA . ARG A 1 193 ? 14.441 8.861 11.780 1.00 94.56 193 ARG A CA 1
ATOM 1490 C C . ARG A 1 193 ? 14.603 9.542 10.422 1.00 94.56 193 ARG A C 1
ATOM 1492 O O . ARG A 1 193 ? 15.217 8.975 9.524 1.00 94.56 193 ARG A O 1
ATOM 1499 N N . TRP A 1 194 ? 14.046 10.738 10.262 1.00 94.50 194 TRP A N 1
ATOM 1500 C CA . TRP A 1 194 ? 14.259 11.565 9.082 1.00 94.50 194 TRP A CA 1
ATOM 1501 C C . TRP A 1 194 ? 15.734 11.938 8.922 1.00 94.50 194 TRP A C 1
ATOM 1503 O O . TRP A 1 194 ? 16.287 11.711 7.850 1.00 94.50 194 TRP A O 1
ATOM 1513 N N . GLU A 1 195 ? 16.389 12.421 9.980 1.00 96.81 195 GLU A N 1
ATOM 1514 C CA . GLU A 1 195 ? 17.817 12.759 9.925 1.00 96.81 195 GLU A CA 1
ATOM 1515 C C . GLU A 1 195 ? 18.709 11.539 9.657 1.00 96.81 195 GLU A C 1
ATOM 1517 O O . GLU A 1 195 ? 19.684 11.653 8.918 1.00 96.81 195 GLU A O 1
ATOM 1522 N N . GLU A 1 196 ? 18.355 10.358 10.175 1.00 95.00 196 GLU A N 1
ATOM 1523 C CA . GLU A 1 196 ? 19.046 9.099 9.853 1.00 95.00 196 GLU A CA 1
ATOM 1524 C C . GLU A 1 196 ? 18.913 8.715 8.369 1.00 95.00 196 GLU A C 1
ATOM 1526 O O . GLU A 1 196 ? 19.875 8.243 7.763 1.00 95.00 196 GLU A O 1
ATOM 1531 N N . ASP A 1 197 ? 17.734 8.911 7.770 1.00 94.81 197 ASP A N 1
ATOM 1532 C CA . ASP A 1 197 ? 17.486 8.572 6.366 1.00 94.81 197 ASP A CA 1
ATOM 1533 C C . ASP A 1 197 ? 18.013 9.661 5.398 1.00 94.81 197 ASP A C 1
ATOM 1535 O O . ASP A 1 197 ? 18.272 9.376 4.223 1.00 94.81 197 ASP A O 1
ATOM 1539 N N . ARG A 1 198 ? 18.190 10.909 5.864 1.00 96.19 198 ARG A N 1
ATOM 1540 C CA . ARG A 1 198 ? 18.530 12.086 5.040 1.00 96.19 198 ARG A CA 1
ATOM 1541 C C . ARG A 1 198 ? 19.790 11.897 4.181 1.00 96.19 198 ARG A C 1
ATOM 1543 O O . ARG A 1 198 ? 19.699 12.155 2.981 1.00 96.19 198 ARG A O 1
ATOM 1550 N N . PRO A 1 199 ? 20.933 11.390 4.683 1.00 97.81 199 PRO A N 1
ATOM 1551 C CA . PRO A 1 199 ? 22.113 11.163 3.843 1.00 97.81 199 PRO A CA 1
ATOM 1552 C C . PRO A 1 199 ? 21.848 10.226 2.655 1.00 97.81 199 PRO A C 1
ATOM 1554 O O . PRO A 1 199 ? 22.434 10.393 1.589 1.00 97.81 199 PRO A O 1
ATOM 1557 N N . PHE A 1 200 ? 20.934 9.265 2.810 1.00 96.88 200 PHE A N 1
ATOM 1558 C CA . PHE A 1 200 ? 20.591 8.288 1.776 1.00 96.88 200 PHE A CA 1
ATOM 1559 C C . PHE A 1 200 ? 19.551 8.812 0.782 1.00 96.88 200 PHE A C 1
ATOM 1561 O O . PHE A 1 200 ? 19.619 8.494 -0.404 1.00 96.88 200 PHE A O 1
ATOM 1568 N N . LEU A 1 201 ? 18.604 9.633 1.249 1.00 96.94 201 LEU A N 1
ATOM 1569 C CA . LEU A 1 201 ? 17.613 10.314 0.405 1.00 96.94 201 LEU A CA 1
ATOM 1570 C C . LEU A 1 201 ? 18.276 11.311 -0.558 1.00 96.94 201 LEU A C 1
ATOM 1572 O O . LEU A 1 201 ? 17.795 11.497 -1.672 1.00 96.94 201 LEU A O 1
ATOM 1576 N N . TYR A 1 202 ? 19.384 11.930 -0.137 1.00 97.56 202 TYR A N 1
ATOM 1577 C CA . TYR A 1 202 ? 20.151 12.916 -0.908 1.00 97.56 202 TYR A CA 1
ATOM 1578 C C . TYR A 1 202 ? 21.492 12.372 -1.421 1.00 97.56 202 TYR A C 1
ATOM 1580 O O . TYR A 1 202 ? 22.333 13.144 -1.864 1.00 97.56 202 TYR A O 1
ATOM 1588 N N . SER A 1 203 ? 21.696 11.054 -1.381 1.00 98.00 203 SER A N 1
ATOM 1589 C CA . SER A 1 203 ? 22.953 10.437 -1.805 1.00 98.00 203 SER A CA 1
ATOM 1590 C C . SER A 1 203 ? 23.195 10.609 -3.305 1.00 98.00 203 SER A C 1
ATOM 1592 O O . SER A 1 203 ? 22.278 10.403 -4.106 1.00 98.00 203 SER A O 1
ATOM 1594 N N . ASP A 1 204 ? 24.439 10.919 -3.673 1.00 97.94 204 ASP A N 1
ATOM 1595 C CA . ASP A 1 204 ? 24.942 10.892 -5.052 1.00 97.94 204 ASP A CA 1
ATOM 1596 C C . ASP A 1 204 ? 25.794 9.635 -5.337 1.00 97.94 204 ASP A C 1
ATOM 1598 O O . ASP A 1 204 ? 26.573 9.599 -6.288 1.00 97.94 204 ASP A O 1
ATOM 1602 N N . ALA A 1 205 ? 25.656 8.589 -4.513 1.00 97.94 205 ALA A N 1
ATOM 1603 C CA . ALA A 1 205 ? 26.378 7.334 -4.695 1.00 97.94 205 ALA A CA 1
ATOM 1604 C C . ALA A 1 205 ? 25.999 6.613 -6.001 1.00 97.94 205 ALA A C 1
ATOM 1606 O O . ALA A 1 205 ? 24.865 6.690 -6.483 1.00 97.94 205 ALA A O 1
ATOM 1607 N N . VAL A 1 206 ? 26.972 5.867 -6.531 1.00 97.25 206 VAL A N 1
ATOM 1608 C CA . VAL A 1 206 ? 26.828 4.954 -7.668 1.00 97.25 206 VAL A CA 1
ATOM 1609 C C . VAL A 1 206 ? 27.378 3.591 -7.235 1.00 97.25 206 VAL A C 1
ATOM 1611 O O . VAL A 1 206 ? 28.550 3.534 -6.855 1.00 97.25 206 VAL A O 1
ATOM 1614 N N . PRO A 1 207 ? 26.595 2.497 -7.292 1.00 96.38 207 PRO A N 1
ATOM 1615 C CA . PRO A 1 207 ? 25.198 2.406 -7.742 1.00 96.38 207 PRO A CA 1
ATOM 1616 C C . PRO A 1 207 ? 24.204 3.240 -6.911 1.00 96.38 207 PRO A C 1
ATOM 1618 O O . PRO A 1 207 ? 24.478 3.594 -5.767 1.00 96.38 207 PRO A O 1
ATOM 1621 N N . ILE A 1 208 ? 23.045 3.569 -7.495 1.00 98.69 208 ILE A N 1
ATOM 1622 C CA . ILE A 1 208 ? 22.064 4.481 -6.884 1.00 98.69 208 ILE A CA 1
ATOM 1623 C C . ILE A 1 208 ? 21.479 3.857 -5.614 1.00 98.69 208 ILE A C 1
ATOM 1625 O O . ILE A 1 208 ? 20.932 2.753 -5.637 1.00 98.69 208 ILE A O 1
ATOM 1629 N N . HIS A 1 209 ? 21.509 4.594 -4.504 1.00 98.12 209 HIS A N 1
ATOM 1630 C CA . HIS A 1 209 ? 20.862 4.145 -3.275 1.00 98.12 209 HIS A CA 1
ATOM 1631 C C . HIS A 1 209 ? 19.322 4.097 -3.453 1.00 98.12 209 HIS A C 1
ATOM 1633 O O . HIS A 1 209 ? 18.731 5.099 -3.861 1.00 98.12 209 HIS A O 1
ATOM 1639 N N . PRO A 1 210 ? 18.611 3.010 -3.090 1.00 97.25 210 PRO A N 1
ATOM 1640 C CA . PRO A 1 210 ? 17.160 2.902 -3.303 1.00 97.25 210 PRO A CA 1
ATOM 1641 C C . PRO A 1 210 ? 16.318 4.006 -2.636 1.00 97.25 210 PRO A C 1
ATOM 1643 O O . PRO A 1 210 ? 15.297 4.420 -3.182 1.00 97.25 210 PRO A O 1
ATOM 1646 N N . LEU A 1 211 ? 16.750 4.545 -1.485 1.00 97.12 211 LEU A N 1
ATOM 1647 C CA . LEU A 1 211 ? 16.101 5.723 -0.877 1.00 97.12 211 LEU A CA 1
ATOM 1648 C C . LEU A 1 211 ? 16.230 6.996 -1.731 1.00 97.12 211 LEU A C 1
ATOM 1650 O O . LEU A 1 211 ? 15.284 7.779 -1.762 1.00 97.12 211 LEU A O 1
ATOM 1654 N N . ARG A 1 212 ? 17.338 7.190 -2.461 1.00 98.31 212 ARG A N 1
ATOM 1655 C CA . ARG A 1 212 ? 17.467 8.301 -3.415 1.00 98.31 212 ARG A CA 1
ATOM 1656 C C . ARG A 1 212 ? 16.426 8.165 -4.523 1.00 98.31 212 ARG A C 1
ATOM 1658 O O . ARG A 1 212 ? 15.698 9.117 -4.783 1.00 98.31 212 ARG A O 1
ATOM 1665 N N . LEU A 1 213 ? 16.288 6.970 -5.107 1.00 98.56 213 LEU A N 1
ATOM 1666 C CA . LEU A 1 213 ? 15.238 6.682 -6.092 1.00 98.56 213 LEU A CA 1
ATOM 1667 C C . LEU A 1 213 ? 13.835 6.941 -5.518 1.00 98.56 213 LEU A C 1
ATOM 1669 O O . LEU A 1 213 ? 13.014 7.598 -6.153 1.00 98.56 213 LEU A O 1
ATOM 1673 N N . ALA A 1 214 ? 13.571 6.474 -4.297 1.00 97.81 214 ALA A N 1
ATOM 1674 C CA . ALA A 1 214 ? 12.282 6.668 -3.643 1.00 97.81 214 ALA A CA 1
ATOM 1675 C C . ALA A 1 214 ? 11.935 8.150 -3.427 1.00 97.81 214 ALA A C 1
ATOM 1677 O O . ALA A 1 214 ? 10.784 8.532 -3.640 1.00 97.81 214 ALA A O 1
ATOM 1678 N N . ARG A 1 215 ? 12.913 8.986 -3.041 1.00 97.88 215 ARG A N 1
ATOM 1679 C CA . ARG A 1 215 ? 12.725 10.441 -2.916 1.00 97.88 215 ARG A CA 1
ATOM 1680 C C . ARG A 1 215 ? 12.361 11.064 -4.259 1.00 97.88 215 ARG A C 1
ATOM 1682 O O . ARG A 1 215 ? 11.387 11.804 -4.335 1.00 97.88 215 ARG A O 1
ATOM 1689 N N . GLU A 1 216 ? 13.112 10.740 -5.311 1.00 98.50 216 GLU A N 1
ATOM 1690 C CA . GLU A 1 216 ? 12.868 11.299 -6.644 1.00 98.50 216 GLU A CA 1
ATOM 1691 C C . GLU A 1 216 ? 11.460 10.956 -7.143 1.00 98.50 216 GLU A C 1
ATOM 1693 O O . GLU A 1 216 ? 10.748 11.838 -7.620 1.00 98.50 216 GLU A O 1
ATOM 1698 N N . ILE A 1 217 ? 11.017 9.709 -6.948 1.00 98.50 217 ILE A N 1
ATOM 1699 C CA . ILE A 1 217 ? 9.644 9.302 -7.263 1.00 98.50 217 ILE A CA 1
ATOM 1700 C C . ILE A 1 217 ? 8.644 10.073 -6.394 1.00 98.50 217 ILE A C 1
ATOM 1702 O O . ILE A 1 217 ? 7.694 10.628 -6.931 1.00 98.50 217 ILE A O 1
ATOM 1706 N N . HIS A 1 218 ? 8.848 10.164 -5.076 1.00 97.56 218 HIS A N 1
ATOM 1707 C CA . HIS A 1 218 ? 7.932 10.882 -4.182 1.00 97.56 218 HIS A CA 1
ATOM 1708 C C . HIS A 1 218 ? 7.713 12.347 -4.599 1.00 97.56 218 HIS A C 1
ATOM 1710 O O . HIS A 1 218 ? 6.576 12.812 -4.658 1.00 97.56 218 HIS A O 1
ATOM 1716 N N . GLU A 1 219 ? 8.798 13.050 -4.920 1.00 97.31 219 GLU A N 1
ATOM 1717 C CA . GLU A 1 219 ? 8.783 14.433 -5.407 1.00 97.31 219 GLU A CA 1
ATOM 1718 C C . GLU A 1 219 ? 8.229 14.546 -6.838 1.00 97.31 219 GLU A C 1
ATOM 1720 O O . GLU A 1 219 ? 7.741 15.599 -7.236 1.00 97.31 219 GLU A O 1
ATOM 1725 N N . PHE A 1 220 ? 8.310 13.478 -7.639 1.00 97.94 220 PHE A N 1
ATOM 1726 C CA . PHE A 1 220 ? 7.729 13.416 -8.982 1.00 97.94 220 PHE A CA 1
ATOM 1727 C C . PHE A 1 220 ? 6.210 13.292 -8.960 1.00 97.94 220 PHE A C 1
ATOM 1729 O O . PHE A 1 220 ? 5.563 13.890 -9.820 1.00 97.94 220 PHE A O 1
ATOM 1736 N N . LEU A 1 221 ? 5.646 12.559 -7.996 1.00 97.50 221 LEU A N 1
ATOM 1737 C CA . LEU A 1 221 ? 4.199 12.394 -7.873 1.00 97.50 221 LEU A CA 1
ATOM 1738 C C . LEU A 1 221 ? 3.492 13.748 -7.740 1.00 97.50 221 LEU A C 1
ATOM 1740 O O . LEU A 1 221 ? 3.921 14.637 -7.004 1.00 97.50 221 LEU A O 1
ATOM 1744 N N . THR A 1 222 ? 2.364 13.875 -8.425 1.00 95.62 222 THR A N 1
ATOM 1745 C CA . THR A 1 222 ? 1.415 14.982 -8.272 1.00 95.62 222 THR A CA 1
ATOM 1746 C C . THR A 1 222 ? 0.388 14.678 -7.179 1.00 95.62 222 THR A C 1
ATOM 1748 O O . THR A 1 222 ? 0.337 13.566 -6.653 1.00 95.62 222 THR A O 1
ATOM 1751 N N . GLU A 1 223 ? -0.460 15.658 -6.854 1.00 93.12 223 GLU A N 1
ATOM 1752 C CA . GLU A 1 223 ? -1.590 15.485 -5.925 1.00 93.12 223 GLU A CA 1
ATOM 1753 C C . GLU A 1 223 ? -2.542 14.351 -6.336 1.00 93.12 223 GLU A C 1
ATOM 1755 O O . GLU A 1 223 ? -3.088 13.663 -5.478 1.00 93.12 223 GLU A O 1
ATOM 1760 N N . ASP A 1 224 ? -2.671 14.115 -7.645 1.00 93.75 224 ASP A N 1
ATOM 1761 C CA . ASP A 1 224 ? -3.617 13.162 -8.226 1.00 93.75 224 ASP A CA 1
ATOM 1762 C C . ASP A 1 224 ? -2.993 11.856 -8.742 1.00 93.75 224 ASP A C 1
ATOM 1764 O O . ASP A 1 224 ? -3.672 11.050 -9.388 1.00 93.75 224 ASP A O 1
ATOM 1768 N N . SER A 1 225 ? -1.707 11.631 -8.461 1.00 97.31 225 SER A N 1
ATOM 1769 C CA . SER A 1 225 ? -0.984 10.448 -8.933 1.00 97.31 225 SER A CA 1
ATOM 1770 C C . SER A 1 225 ? -1.365 9.185 -8.168 1.00 97.31 225 SER A C 1
ATOM 1772 O O . SER A 1 225 ? -1.203 9.110 -6.952 1.00 97.31 225 SER A O 1
ATOM 1774 N N . ILE A 1 226 ? -1.755 8.137 -8.893 1.00 98.25 226 ILE A N 1
ATOM 1775 C CA . ILE A 1 226 ? -1.853 6.784 -8.345 1.00 98.25 226 ILE A CA 1
ATOM 1776 C C . ILE A 1 226 ? -0.457 6.164 -8.365 1.00 98.25 226 ILE A C 1
ATOM 1778 O O . ILE A 1 226 ? 0.135 5.988 -9.430 1.00 98.25 226 ILE A O 1
ATOM 1782 N N . PHE A 1 227 ? 0.050 5.805 -7.189 1.00 98.19 227 PHE A N 1
ATOM 1783 C CA . PHE A 1 227 ? 1.300 5.076 -7.037 1.00 98.19 227 PHE A CA 1
ATOM 1784 C C . PHE A 1 227 ? 1.045 3.585 -6.805 1.00 98.19 227 PHE A C 1
ATOM 1786 O O . PHE A 1 227 ? 0.251 3.193 -5.943 1.00 98.19 227 PHE A O 1
ATOM 1793 N N . ILE A 1 228 ? 1.763 2.755 -7.554 1.00 98.12 228 ILE A N 1
ATOM 1794 C CA . ILE A 1 228 ? 1.700 1.298 -7.473 1.00 98.12 228 ILE A CA 1
ATOM 1795 C C . ILE A 1 228 ? 3.104 0.779 -7.164 1.00 98.12 228 ILE A C 1
ATOM 1797 O O . ILE A 1 228 ? 4.051 1.077 -7.887 1.00 98.12 228 ILE A O 1
ATOM 1801 N N . GLY A 1 229 ? 3.250 0.001 -6.095 1.00 97.31 229 GLY A N 1
ATOM 1802 C CA . GLY A 1 229 ? 4.476 -0.746 -5.821 1.00 97.31 229 GLY A CA 1
ATOM 1803 C C . GLY A 1 229 ? 4.306 -2.211 -6.206 1.00 97.31 229 GLY A C 1
ATOM 1804 O O . GLY A 1 229 ? 3.325 -2.825 -5.802 1.00 97.31 229 GLY A O 1
ATOM 1805 N N . ASP A 1 230 ? 5.259 -2.783 -6.934 1.00 97.12 230 ASP A N 1
ATOM 1806 C CA . ASP A 1 230 ? 5.310 -4.215 -7.237 1.00 97.12 230 ASP A CA 1
ATOM 1807 C C . ASP A 1 230 ? 6.738 -4.748 -7.101 1.00 97.12 230 ASP A C 1
ATOM 1809 O O . ASP A 1 230 ? 7.655 -4.336 -7.805 1.00 97.12 230 ASP A O 1
ATOM 1813 N N . GLY A 1 231 ? 6.958 -5.638 -6.143 1.00 90.94 231 GLY A N 1
ATOM 1814 C CA . GLY A 1 231 ? 8.287 -6.114 -5.797 1.00 90.94 231 GLY A CA 1
ATOM 1815 C C . GLY A 1 231 ? 8.473 -6.291 -4.301 1.00 90.94 231 GLY A C 1
ATOM 1816 O O . GLY A 1 231 ? 7.603 -5.982 -3.490 1.00 90.94 231 GLY A O 1
ATOM 1817 N N . GLY A 1 232 ? 9.648 -6.795 -3.940 1.00 89.00 232 GLY A N 1
ATOM 1818 C CA . GLY A 1 232 ? 10.004 -7.061 -2.554 1.00 89.00 232 GLY A CA 1
ATOM 1819 C C . GLY A 1 232 ? 10.718 -5.886 -1.897 1.00 89.00 232 GLY A C 1
ATOM 1820 O O . GLY A 1 232 ? 10.117 -4.977 -1.316 1.00 89.00 232 GLY A O 1
ATOM 1821 N N . ASP A 1 233 ? 12.047 -5.919 -1.971 1.00 90.19 233 ASP A N 1
ATOM 1822 C CA . ASP A 1 233 ? 12.885 -5.066 -1.136 1.00 90.19 233 ASP A CA 1
ATOM 1823 C C . ASP A 1 233 ? 12.810 -3.590 -1.536 1.00 90.19 233 ASP A C 1
ATOM 1825 O O . ASP A 1 233 ? 12.605 -2.736 -0.676 1.00 90.19 233 ASP A O 1
ATOM 1829 N N . VAL A 1 234 ? 12.875 -3.294 -2.840 1.00 92.81 234 VAL A N 1
ATOM 1830 C CA . VAL A 1 234 ? 12.804 -1.917 -3.350 1.00 92.81 234 VAL A CA 1
ATOM 1831 C C . VAL A 1 234 ? 11.485 -1.242 -2.972 1.00 92.81 234 VAL A C 1
ATOM 1833 O O . VAL A 1 234 ? 11.502 -0.123 -2.472 1.00 92.81 234 VAL A O 1
ATOM 1836 N N . VAL A 1 235 ? 10.351 -1.941 -3.085 1.00 92.31 235 VAL A N 1
ATOM 1837 C CA . VAL A 1 235 ? 9.035 -1.412 -2.692 1.00 92.31 235 VAL A CA 1
ATOM 1838 C C . VAL A 1 235 ? 8.964 -1.205 -1.183 1.00 92.31 235 VAL A C 1
ATOM 1840 O O . VAL A 1 235 ? 8.453 -0.184 -0.727 1.00 92.31 235 VAL A O 1
ATOM 1843 N N . THR A 1 236 ? 9.522 -2.129 -0.396 1.00 91.06 236 THR A N 1
ATOM 1844 C CA . THR A 1 236 ? 9.574 -1.997 1.067 1.00 91.06 236 THR A CA 1
ATOM 1845 C C . THR A 1 236 ? 10.406 -0.787 1.497 1.00 91.06 236 THR A C 1
ATOM 1847 O O . THR A 1 236 ? 10.004 -0.071 2.416 1.00 91.06 236 THR A O 1
ATOM 1850 N N . ILE A 1 237 ? 11.539 -0.528 0.833 1.00 92.31 237 ILE A N 1
ATOM 1851 C CA . ILE A 1 237 ? 12.353 0.675 1.060 1.00 92.31 237 ILE A CA 1
ATOM 1852 C C . ILE A 1 237 ? 11.567 1.915 0.646 1.00 92.31 237 ILE A C 1
ATOM 1854 O O . ILE A 1 237 ? 11.413 2.842 1.435 1.00 92.31 237 ILE A O 1
ATOM 1858 N N . SER A 1 238 ? 11.026 1.935 -0.569 1.00 91.81 238 SER A N 1
ATOM 1859 C CA . SER A 1 238 ? 10.346 3.113 -1.098 1.00 91.81 238 SER A CA 1
ATOM 1860 C C . SER A 1 238 ? 9.065 3.454 -0.343 1.00 91.81 238 SER A C 1
ATOM 1862 O O . SER A 1 238 ? 8.728 4.629 -0.228 1.00 91.81 238 SER A O 1
ATOM 1864 N N . ALA A 1 239 ? 8.392 2.470 0.257 1.00 90.06 239 ALA A N 1
ATOM 1865 C CA . ALA A 1 239 ? 7.218 2.687 1.092 1.00 90.06 239 ALA A CA 1
ATOM 1866 C C . ALA A 1 239 ? 7.490 3.568 2.327 1.00 90.06 239 ALA A C 1
ATOM 1868 O O . ALA A 1 239 ? 6.539 4.167 2.831 1.00 90.06 239 ALA A O 1
ATOM 1869 N N . SER A 1 240 ? 8.737 3.684 2.809 1.00 87.62 240 SER A N 1
ATOM 1870 C CA . SER A 1 240 ? 9.075 4.590 3.922 1.00 87.62 240 SER A CA 1
ATOM 1871 C C . SER A 1 240 ? 9.209 6.056 3.495 1.00 87.62 240 SER A C 1
ATOM 1873 O O . SER A 1 240 ? 9.017 6.952 4.318 1.00 87.62 240 SER A O 1
ATOM 1875 N N . ALA A 1 241 ? 9.514 6.310 2.220 1.00 91.38 241 ALA A N 1
ATOM 1876 C CA . ALA A 1 241 ? 9.742 7.648 1.682 1.00 91.38 241 ALA A CA 1
ATOM 1877 C C . ALA A 1 241 ? 8.536 8.176 0.891 1.00 91.38 241 ALA A C 1
ATOM 1879 O O . ALA A 1 241 ? 8.150 9.328 1.060 1.00 91.38 241 ALA A O 1
ATOM 1880 N N . ILE A 1 242 ? 7.913 7.332 0.068 1.00 94.06 242 ILE A N 1
ATOM 1881 C CA . ILE A 1 242 ? 6.784 7.709 -0.782 1.00 94.06 242 ILE A CA 1
ATOM 1882 C C . ILE A 1 242 ? 5.514 7.759 0.058 1.00 94.06 242 ILE A C 1
ATOM 1884 O O . ILE A 1 242 ? 5.117 6.756 0.650 1.00 94.06 242 ILE A O 1
ATOM 1888 N N . GLN A 1 243 ? 4.852 8.915 0.071 1.00 91.81 243 GLN A N 1
ATOM 1889 C CA . GLN A 1 243 ? 3.529 9.082 0.665 1.00 91.81 243 GLN A CA 1
ATOM 1890 C C . GLN A 1 243 ? 2.487 9.374 -0.426 1.00 91.81 243 GLN A C 1
ATOM 1892 O O . GLN A 1 243 ? 2.658 10.352 -1.157 1.00 91.81 243 GLN A O 1
ATOM 1897 N N . PRO A 1 244 ? 1.431 8.548 -0.559 1.00 92.81 244 PRO A N 1
ATOM 1898 C CA . PRO A 1 244 ? 0.287 8.876 -1.406 1.00 92.81 244 PRO A CA 1
ATOM 1899 C C . PRO A 1 244 ? -0.460 10.077 -0.820 1.00 92.81 244 PRO A C 1
ATOM 1901 O O . PRO A 1 244 ? -0.516 10.242 0.401 1.00 92.81 244 PRO A O 1
ATOM 1904 N N . ARG A 1 245 ? -1.037 10.904 -1.689 1.00 91.94 245 ARG A N 1
ATOM 1905 C CA . ARG A 1 245 ? -1.589 12.204 -1.287 1.00 91.94 245 ARG A CA 1
ATOM 1906 C C . ARG A 1 245 ? -3.102 12.186 -1.061 1.00 91.94 245 ARG A C 1
ATOM 1908 O O . ARG A 1 245 ? -3.617 13.026 -0.335 1.00 91.94 245 ARG A O 1
ATOM 1915 N N . GLN A 1 246 ? -3.798 11.184 -1.601 1.00 94.56 246 GLN A N 1
ATOM 1916 C CA . GLN A 1 246 ? -5.253 11.046 -1.502 1.00 94.56 246 GLN A CA 1
ATOM 1917 C C . GLN A 1 246 ? -5.691 9.575 -1.340 1.00 94.56 246 GLN A C 1
ATOM 1919 O O . GLN A 1 246 ? -4.925 8.651 -1.650 1.00 94.56 246 GLN A O 1
ATOM 1924 N N . PRO A 1 247 ? -6.943 9.320 -0.908 1.00 95.44 247 PRO A N 1
ATOM 1925 C CA . PRO A 1 247 ? -7.483 7.969 -0.786 1.00 95.44 247 PRO A CA 1
ATOM 1926 C C . PRO A 1 247 ? -7.433 7.194 -2.113 1.00 95.44 247 PRO A C 1
ATOM 1928 O O . PRO A 1 247 ? -7.811 7.709 -3.169 1.00 95.44 247 PRO A O 1
ATOM 1931 N N . GLY A 1 248 ? -6.987 5.936 -2.058 1.00 94.06 248 GLY A N 1
ATOM 1932 C CA . GLY A 1 248 ? -6.910 5.058 -3.231 1.00 94.06 248 GLY A CA 1
ATOM 1933 C C . GLY A 1 248 ? -5.738 5.337 -4.178 1.00 94.06 248 GLY A C 1
ATOM 1934 O O . GLY A 1 248 ? -5.698 4.769 -5.264 1.00 94.06 248 GLY A O 1
ATOM 1935 N N . HIS A 1 249 ? -4.789 6.198 -3.795 1.00 95.62 249 HIS A N 1
ATOM 1936 C CA . HIS A 1 249 ? -3.587 6.500 -4.591 1.00 95.62 249 HIS A CA 1
ATOM 1937 C C . HIS A 1 249 ? -2.386 5.618 -4.225 1.00 95.62 249 HIS A C 1
ATOM 1939 O O . HIS A 1 249 ? -1.271 5.874 -4.668 1.00 9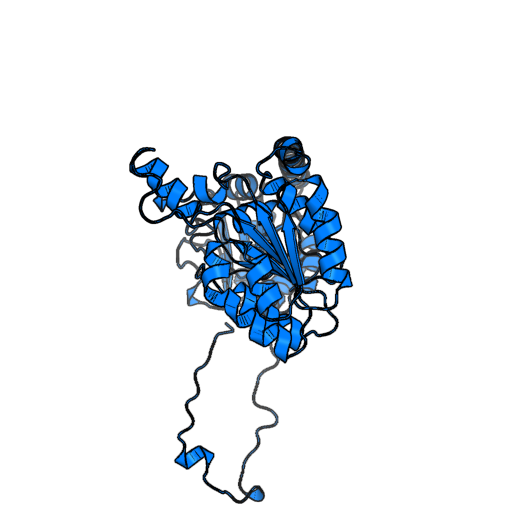5.62 249 HIS A O 1
ATOM 1945 N N . TRP A 1 250 ? -2.600 4.580 -3.417 1.00 95.81 250 TRP A N 1
ATOM 1946 C CA . TRP A 1 250 ? -1.605 3.560 -3.107 1.00 95.81 250 TRP A CA 1
ATOM 1947 C C . TRP A 1 250 ? -2.157 2.173 -3.408 1.00 95.81 250 TRP A C 1
ATOM 1949 O O . TRP A 1 250 ? -3.194 1.774 -2.867 1.00 95.81 250 TRP A O 1
ATOM 1959 N N . MET A 1 251 ? -1.428 1.425 -4.228 1.00 95.56 251 MET A N 1
ATOM 1960 C CA . MET A 1 251 ? -1.685 0.015 -4.497 1.00 95.56 251 MET A CA 1
ATOM 1961 C C . MET A 1 251 ? -0.391 -0.778 -4.314 1.00 95.56 251 MET A C 1
ATOM 1963 O O . MET A 1 251 ? 0.690 -0.327 -4.688 1.00 95.56 251 MET A O 1
ATOM 1967 N N . ASP A 1 252 ? -0.506 -1.960 -3.723 1.00 93.19 252 ASP A N 1
ATOM 1968 C CA . ASP A 1 252 ? 0.596 -2.897 -3.527 1.00 93.19 252 ASP A CA 1
ATOM 1969 C C . ASP A 1 252 ? 0.066 -4.342 -3.639 1.00 93.19 252 ASP A C 1
ATOM 1971 O O . ASP A 1 252 ? -1.153 -4.531 -3.728 1.00 93.19 252 ASP A O 1
ATOM 1975 N N . PRO A 1 253 ? 0.934 -5.370 -3.628 1.00 90.25 253 PRO A N 1
ATOM 1976 C CA . PRO A 1 253 ? 0.527 -6.775 -3.719 1.00 90.25 253 PRO A CA 1
ATOM 1977 C C . PRO A 1 253 ? -0.378 -7.276 -2.585 1.00 90.25 253 PRO A C 1
ATOM 1979 O O . PRO A 1 253 ? -0.830 -8.424 -2.598 1.00 90.25 253 PRO A O 1
ATOM 1982 N N . GLY A 1 254 ? -0.620 -6.454 -1.565 1.00 88.56 254 GLY A N 1
ATOM 1983 C CA . GLY A 1 254 ? -1.482 -6.783 -0.451 1.00 88.56 254 GLY A CA 1
ATOM 1984 C C . GLY A 1 254 ? -0.956 -7.957 0.385 1.00 88.56 254 GLY A C 1
ATOM 1985 O O . GLY A 1 254 ? 0.254 -8.165 0.498 1.00 88.56 254 GLY A O 1
ATOM 1986 N N . PRO A 1 255 ? -1.858 -8.711 1.035 1.00 84.88 255 PRO A N 1
ATOM 1987 C CA . PRO A 1 255 ? -1.485 -9.767 1.974 1.00 84.88 255 PRO A CA 1
ATOM 1988 C C . PRO A 1 255 ? -0.915 -11.028 1.309 1.00 84.88 255 PRO A C 1
ATOM 1990 O O . PRO A 1 255 ? -0.269 -11.807 2.000 1.00 84.88 255 PRO A O 1
ATOM 1993 N N . LEU A 1 256 ? -1.120 -11.246 0.002 1.00 86.38 256 LEU A N 1
ATOM 1994 C CA . LEU A 1 256 ? -0.485 -12.374 -0.693 1.00 86.38 256 LEU A CA 1
ATOM 1995 C C . LEU A 1 256 ? 0.973 -12.093 -1.068 1.00 86.38 256 LEU A C 1
ATOM 1997 O O . LEU A 1 256 ? 1.713 -13.036 -1.332 1.00 86.38 256 LEU A O 1
ATOM 2001 N N . GLY A 1 257 ? 1.394 -10.824 -1.120 1.00 88.00 257 GLY A N 1
ATOM 2002 C CA . GLY A 1 257 ? 2.748 -10.490 -1.564 1.00 88.00 257 GLY A CA 1
ATOM 2003 C C . GLY A 1 257 ? 3.037 -10.922 -3.009 1.00 88.00 257 GLY A C 1
ATOM 2004 O O . GLY A 1 257 ? 4.191 -11.172 -3.343 1.00 88.00 257 GLY A O 1
ATOM 2005 N N . THR A 1 258 ? 2.003 -11.062 -3.848 1.00 93.00 258 THR A N 1
ATOM 2006 C CA . THR A 1 258 ? 2.118 -11.557 -5.226 1.00 93.00 258 THR A CA 1
ATOM 2007 C C . THR A 1 258 ? 2.960 -10.620 -6.091 1.00 93.00 258 THR A C 1
ATOM 2009 O O . THR A 1 258 ? 2.619 -9.455 -6.270 1.00 93.00 258 THR A O 1
ATOM 2012 N N . LEU A 1 259 ? 4.046 -11.137 -6.656 1.00 95.25 259 LEU A N 1
ATOM 2013 C CA . LEU A 1 259 ? 4.883 -10.405 -7.607 1.00 95.25 259 LEU A CA 1
ATOM 2014 C C . LEU A 1 259 ? 4.231 -10.392 -8.996 1.00 95.25 259 LEU A C 1
ATOM 2016 O O . LEU A 1 259 ? 3.602 -11.377 -9.384 1.00 95.25 259 LEU A O 1
ATOM 2020 N N . GLY A 1 260 ? 4.405 -9.301 -9.743 1.00 95.81 260 GLY A N 1
ATOM 2021 C CA . GLY A 1 260 ? 3.837 -9.142 -11.088 1.00 95.81 260 GLY A CA 1
ATOM 2022 C C . GLY A 1 260 ? 2.451 -8.493 -11.097 1.00 95.81 260 GLY A C 1
ATOM 2023 O O . GLY A 1 260 ? 1.733 -8.547 -12.090 1.00 95.81 260 GLY A O 1
ATOM 2024 N N . VAL A 1 261 ? 2.023 -7.876 -9.995 1.00 96.75 261 VAL A N 1
ATOM 2025 C CA . VAL A 1 261 ? 0.747 -7.139 -9.962 1.00 96.75 261 VAL A CA 1
ATOM 2026 C C . VAL A 1 261 ? 0.843 -5.758 -10.616 1.00 96.75 261 VAL A C 1
ATOM 2028 O O . VAL A 1 261 ? -0.183 -5.152 -10.918 1.00 96.75 261 VAL A O 1
ATOM 2031 N N . GLY A 1 262 ? 2.052 -5.235 -10.833 1.00 97.62 262 GLY A N 1
ATOM 2032 C CA . GLY A 1 262 ? 2.288 -3.837 -11.182 1.00 97.62 262 GLY A CA 1
ATOM 2033 C C . GLY A 1 262 ? 1.693 -3.448 -12.531 1.00 97.62 262 GLY A C 1
ATOM 2034 O O . GLY A 1 262 ? 0.899 -2.510 -12.595 1.00 97.62 262 GLY A O 1
ATOM 2035 N N . THR A 1 263 ? 2.017 -4.182 -13.601 1.00 97.94 263 THR A N 1
ATOM 2036 C CA . THR A 1 263 ? 1.482 -3.908 -14.945 1.00 97.94 263 THR A CA 1
ATOM 2037 C C . THR A 1 263 ? -0.042 -4.062 -15.008 1.00 97.94 263 THR A C 1
ATOM 2039 O O . THR A 1 263 ? -0.699 -3.119 -15.458 1.00 97.94 263 THR A O 1
ATOM 2042 N N . PRO A 1 264 ? -0.652 -5.171 -14.531 1.00 97.44 264 PRO A N 1
ATOM 2043 C CA . PRO A 1 264 ? -2.107 -5.308 -14.574 1.00 97.44 264 PRO A CA 1
ATOM 2044 C C . PRO A 1 264 ? -2.832 -4.281 -13.692 1.00 97.44 264 PRO A C 1
ATOM 2046 O O . PRO A 1 264 ? -3.872 -3.761 -14.100 1.00 97.44 264 PRO A O 1
ATOM 2049 N N . PHE A 1 265 ? -2.291 -3.913 -12.523 1.00 98.00 265 PHE A N 1
ATOM 2050 C CA . PHE A 1 265 ? -2.873 -2.837 -11.711 1.00 98.00 265 PHE A CA 1
ATOM 2051 C C . PHE A 1 265 ? -2.777 -1.484 -12.413 1.00 98.00 265 PHE A C 1
ATOM 2053 O O . PHE A 1 265 ? -3.742 -0.724 -12.382 1.00 98.00 265 PHE A O 1
ATOM 2060 N N . ALA A 1 266 ? -1.659 -1.189 -13.079 1.00 98.31 266 ALA A N 1
ATOM 2061 C CA . ALA A 1 266 ? -1.488 0.054 -13.823 1.00 98.31 266 ALA A CA 1
ATOM 2062 C C . ALA A 1 266 ? -2.457 0.155 -15.001 1.00 98.31 266 ALA A C 1
ATOM 2064 O O . ALA A 1 266 ? -3.083 1.197 -15.197 1.00 98.31 266 ALA A O 1
ATOM 2065 N N . LEU A 1 267 ? -2.632 -0.948 -15.732 1.00 98.25 267 LEU A N 1
ATOM 2066 C CA . LEU A 1 267 ? -3.612 -1.060 -16.804 1.00 98.25 267 LEU A CA 1
ATOM 2067 C C . LEU A 1 267 ? -5.030 -0.808 -16.284 1.00 98.25 267 LEU A C 1
ATOM 2069 O O . LEU A 1 267 ? -5.735 0.040 -16.828 1.00 98.25 267 LEU A O 1
ATOM 2073 N N . ALA A 1 268 ? -5.431 -1.481 -15.203 1.00 97.94 268 ALA A N 1
ATOM 2074 C CA . ALA A 1 268 ? -6.759 -1.315 -14.620 1.00 97.94 268 ALA A CA 1
ATOM 2075 C C . ALA A 1 268 ? -6.981 0.109 -14.087 1.00 97.94 268 ALA A C 1
ATOM 2077 O O . ALA A 1 268 ? -8.009 0.724 -14.372 1.00 97.94 268 ALA A O 1
ATOM 2078 N N . ALA A 1 269 ? -6.011 0.658 -13.350 1.00 97.81 269 ALA A N 1
ATOM 2079 C CA . ALA A 1 269 ? -6.085 2.002 -12.790 1.00 97.81 269 ALA A CA 1
ATOM 2080 C C . ALA A 1 269 ? -6.192 3.062 -13.892 1.00 97.81 269 ALA A C 1
ATOM 2082 O O . ALA A 1 269 ? -7.063 3.928 -13.817 1.00 97.81 269 ALA A O 1
ATOM 2083 N N . LYS A 1 270 ? -5.359 2.969 -14.938 1.00 98.12 270 LYS A N 1
ATOM 2084 C CA . LYS A 1 270 ? -5.362 3.936 -16.039 1.00 98.12 270 LYS A CA 1
ATOM 2085 C C . LYS A 1 270 ? -6.606 3.815 -16.916 1.00 98.12 270 LYS A C 1
ATOM 2087 O O . LYS A 1 270 ? -7.146 4.838 -17.321 1.00 98.12 270 LYS A O 1
ATOM 2092 N N . ALA A 1 271 ? -7.095 2.602 -17.174 1.00 98.12 271 ALA A N 1
ATOM 2093 C CA . ALA A 1 271 ? -8.336 2.396 -17.920 1.00 98.12 271 ALA A CA 1
ATOM 2094 C C . ALA A 1 271 ? -9.566 2.903 -17.148 1.00 98.12 271 ALA A C 1
ATOM 2096 O O . ALA A 1 271 ? -10.448 3.528 -17.732 1.00 98.12 271 ALA A O 1
ATOM 2097 N N . ALA A 1 272 ? -9.620 2.671 -15.832 1.00 97.50 272 ALA A N 1
ATOM 2098 C CA . ALA A 1 272 ? -10.726 3.124 -14.993 1.00 97.50 272 ALA A CA 1
ATOM 2099 C C . ALA A 1 272 ? -10.683 4.631 -14.705 1.00 97.50 272 ALA A C 1
ATOM 2101 O O . ALA A 1 272 ? -11.732 5.233 -14.478 1.00 97.50 272 ALA A O 1
ATOM 2102 N N . ARG A 1 273 ? -9.484 5.230 -14.679 1.00 96.94 273 ARG A N 1
ATOM 2103 C CA . ARG A 1 273 ? -9.232 6.652 -14.389 1.00 96.94 273 ARG A CA 1
ATOM 2104 C C . ARG A 1 273 ? -8.296 7.270 -15.440 1.00 96.94 273 ARG A C 1
ATOM 2106 O O . ARG A 1 273 ? -7.140 7.572 -15.122 1.00 96.94 273 ARG A O 1
ATOM 2113 N N . PRO A 1 274 ? -8.759 7.456 -16.692 1.00 96.38 274 PRO A N 1
ATOM 2114 C CA . PRO A 1 274 ? -7.918 7.936 -17.792 1.00 96.38 274 PRO A CA 1
ATOM 2115 C C . PRO A 1 274 ? -7.267 9.295 -17.527 1.00 96.38 274 PRO A C 1
ATOM 2117 O O . PRO A 1 274 ? -6.180 9.569 -18.037 1.00 96.38 274 PRO A O 1
ATOM 2120 N N . GLU A 1 275 ? -7.898 10.130 -16.705 1.00 95.81 275 GLU A N 1
ATOM 2121 C CA . GLU A 1 275 ? -7.428 11.456 -16.315 1.00 95.81 275 GLU A CA 1
ATOM 2122 C C . GLU A 1 275 ? -6.234 11.425 -15.353 1.00 95.81 275 GLU A C 1
ATOM 2124 O O . GLU A 1 275 ? -5.468 12.384 -15.291 1.00 95.81 275 GLU A O 1
ATOM 2129 N N . LYS A 1 276 ? -6.056 10.332 -14.604 1.00 96.50 276 LYS A N 1
ATOM 2130 C CA . LYS A 1 276 ? -5.046 10.260 -13.546 1.00 96.50 276 LYS A CA 1
ATOM 2131 C C . LYS A 1 276 ? -3.680 9.864 -14.069 1.00 96.50 276 LYS A C 1
ATOM 2133 O O . LYS A 1 276 ? -3.549 9.038 -14.976 1.00 96.50 276 LYS A O 1
ATOM 2138 N N . GLU A 1 277 ? -2.645 10.419 -13.454 1.00 97.38 277 GLU A N 1
ATOM 2139 C CA . GLU A 1 277 ? -1.293 9.907 -13.628 1.00 97.38 277 GLU A CA 1
ATOM 2140 C C . GLU A 1 277 ? -1.142 8.592 -12.857 1.00 97.38 277 GLU A C 1
ATOM 2142 O O . GLU A 1 277 ? -1.562 8.485 -11.706 1.00 97.38 277 GLU A O 1
ATOM 2147 N N . VAL A 1 278 ? -0.550 7.589 -13.504 1.00 98.69 278 VAL A N 1
ATOM 2148 C CA . VAL A 1 278 ? -0.254 6.292 -12.892 1.00 98.69 278 VAL A CA 1
ATOM 2149 C C . VAL A 1 278 ? 1.251 6.082 -12.942 1.00 98.69 278 VAL A C 1
ATOM 2151 O O . VAL A 1 278 ? 1.840 6.044 -14.027 1.00 98.69 278 VAL A O 1
ATOM 2154 N N . VAL A 1 279 ? 1.856 5.950 -11.763 1.00 98.69 279 VAL A N 1
ATOM 2155 C CA . VAL A 1 279 ? 3.287 5.701 -11.585 1.00 98.69 279 VAL A CA 1
ATOM 2156 C C . VAL A 1 279 ? 3.476 4.351 -10.914 1.00 98.69 279 VAL A C 1
ATOM 2158 O O . VAL A 1 279 ? 2.886 4.085 -9.867 1.00 98.69 279 VAL A O 1
ATOM 2161 N N . VAL A 1 280 ? 4.313 3.502 -11.502 1.00 98.56 280 VAL A N 1
ATOM 2162 C CA . VAL A 1 280 ? 4.567 2.150 -10.996 1.00 98.56 280 VAL A CA 1
ATOM 2163 C C . VAL A 1 280 ? 6.039 1.998 -10.666 1.00 98.56 280 VAL A C 1
ATOM 2165 O O . VAL A 1 280 ? 6.883 2.245 -11.521 1.00 98.56 280 VAL A O 1
ATOM 2168 N N . LEU A 1 281 ? 6.354 1.567 -9.449 1.00 98.62 281 LEU A N 1
ATOM 2169 C CA . LEU A 1 281 ? 7.692 1.132 -9.076 1.00 98.62 281 LEU A CA 1
ATOM 2170 C C . LEU A 1 281 ? 7.744 -0.392 -9.055 1.00 98.62 281 LEU A C 1
ATOM 2172 O O . LEU A 1 281 ? 7.127 -1.028 -8.200 1.00 98.62 281 LEU A O 1
ATOM 2176 N N . PHE A 1 282 ? 8.541 -0.948 -9.954 1.00 98.38 282 PHE A N 1
ATOM 2177 C CA . PHE A 1 282 ? 8.824 -2.366 -10.053 1.00 98.38 282 PHE A CA 1
ATOM 2178 C C . PHE A 1 282 ? 10.169 -2.710 -9.404 1.00 98.38 282 PHE A C 1
ATOM 2180 O O . PHE A 1 282 ? 11.157 -1.991 -9.576 1.00 98.38 282 PHE A O 1
ATOM 2187 N N . GLY A 1 283 ? 10.248 -3.858 -8.735 1.00 98.19 283 GLY A N 1
ATOM 2188 C CA . GLY A 1 283 ? 11.488 -4.633 -8.712 1.00 98.19 283 GLY A CA 1
ATOM 2189 C C . GLY A 1 283 ? 11.730 -5.249 -10.090 1.00 98.19 283 GLY A C 1
ATOM 2190 O O . GLY A 1 283 ? 10.781 -5.654 -10.756 1.00 98.19 283 GLY A O 1
ATOM 2191 N N . ASP A 1 284 ? 12.981 -5.344 -10.519 1.00 97.31 284 ASP A N 1
ATOM 2192 C CA . ASP A 1 284 ? 13.382 -5.974 -11.785 1.00 97.31 284 ASP A CA 1
ATOM 2193 C C . ASP A 1 284 ? 12.816 -7.383 -11.987 1.00 97.31 284 ASP A C 1
ATOM 2195 O O . ASP A 1 284 ? 12.262 -7.680 -13.044 1.00 97.31 284 ASP A O 1
ATOM 2199 N N . GLY A 1 285 ? 12.889 -8.237 -10.968 1.00 96.75 285 GLY A N 1
ATOM 2200 C CA . GLY A 1 285 ? 12.295 -9.567 -11.038 1.00 96.75 285 GLY A CA 1
ATOM 2201 C C . GLY A 1 285 ? 10.766 -9.533 -11.164 1.00 96.75 285 GLY A C 1
ATOM 2202 O O . GLY A 1 285 ? 10.198 -10.295 -11.943 1.00 96.75 285 GLY A O 1
ATOM 2203 N N . ALA A 1 286 ? 10.095 -8.626 -10.444 1.00 97.12 286 ALA A N 1
ATOM 2204 C CA . ALA A 1 286 ? 8.638 -8.474 -10.504 1.00 97.12 286 ALA A CA 1
ATOM 2205 C C . ALA A 1 286 ? 8.180 -7.960 -11.877 1.00 97.12 286 ALA A C 1
ATOM 2207 O O . ALA A 1 286 ? 7.225 -8.483 -12.448 1.00 97.12 286 ALA A O 1
ATOM 2208 N N . PHE A 1 287 ? 8.921 -7.009 -12.456 1.00 98.12 287 PHE A N 1
ATOM 2209 C CA . PHE A 1 287 ? 8.715 -6.579 -13.837 1.00 98.12 287 PHE A CA 1
ATOM 2210 C C . PHE A 1 287 ? 8.859 -7.750 -14.814 1.00 98.12 287 PHE A C 1
ATOM 2212 O O . PHE A 1 287 ? 8.083 -7.860 -15.755 1.00 98.12 287 PHE A O 1
ATOM 2219 N N . GLY A 1 288 ? 9.798 -8.669 -14.577 1.00 96.06 288 GLY A N 1
ATOM 2220 C CA . GLY A 1 288 ? 9.958 -9.877 -15.389 1.00 96.06 288 GLY A CA 1
ATOM 2221 C C . GLY A 1 288 ? 8.713 -10.775 -15.454 1.00 96.06 288 GLY A C 1
ATOM 2222 O O . GLY A 1 288 ? 8.545 -11.485 -16.442 1.00 96.06 288 GLY A O 1
ATOM 2223 N N . CYS A 1 289 ? 7.821 -10.729 -14.457 1.00 96.88 289 CYS A N 1
ATOM 2224 C CA . CYS A 1 289 ? 6.601 -11.542 -14.432 1.00 96.88 289 CYS A CA 1
ATOM 2225 C C . CYS A 1 289 ? 5.536 -11.059 -15.429 1.00 96.88 289 CYS A C 1
ATOM 2227 O O . CYS A 1 289 ? 4.885 -11.883 -16.065 1.00 96.88 289 CYS A O 1
ATOM 2229 N N . THR A 1 290 ? 5.350 -9.741 -15.562 1.00 96.88 290 THR A N 1
ATOM 2230 C CA . THR A 1 290 ? 4.249 -9.139 -16.347 1.00 96.88 290 THR A CA 1
ATOM 2231 C C . THR A 1 290 ? 4.695 -7.974 -17.233 1.00 96.88 290 THR A C 1
ATOM 2233 O O . THR A 1 290 ? 3.889 -7.152 -17.667 1.00 96.88 290 THR A O 1
ATOM 2236 N N . GLY A 1 291 ? 5.992 -7.843 -17.499 1.00 96.00 291 GLY A N 1
ATOM 2237 C CA . GLY A 1 291 ? 6.554 -6.736 -18.276 1.00 96.00 291 GLY A CA 1
ATOM 2238 C C . GLY A 1 291 ? 6.112 -6.750 -19.738 1.00 96.00 291 GLY A C 1
ATOM 2239 O O . GLY A 1 291 ? 5.935 -5.690 -20.329 1.00 96.00 291 GLY A O 1
ATOM 2240 N N . PHE A 1 292 ? 5.848 -7.932 -20.308 1.00 97.12 292 PHE A N 1
ATOM 2241 C CA . PHE A 1 292 ? 5.316 -8.061 -21.671 1.00 97.12 292 PHE A CA 1
ATOM 2242 C C . PHE A 1 292 ? 3.906 -7.479 -21.828 1.00 97.12 292 PHE A C 1
ATOM 2244 O O . PHE A 1 292 ? 3.556 -7.056 -22.927 1.00 97.12 292 PHE A O 1
ATOM 2251 N N . ASP A 1 293 ? 3.138 -7.329 -20.743 1.00 97.62 293 ASP A N 1
ATOM 2252 C CA . ASP A 1 293 ? 1.820 -6.683 -20.790 1.00 97.62 293 ASP A CA 1
ATOM 2253 C C . ASP A 1 293 ? 1.903 -5.173 -21.085 1.00 97.62 293 ASP A C 1
ATOM 2255 O O . ASP A 1 293 ? 0.876 -4.532 -21.327 1.00 97.62 293 ASP A O 1
ATOM 2259 N N . TYR A 1 294 ? 3.111 -4.594 -21.155 1.00 98.38 294 TYR A N 1
ATOM 2260 C CA . TYR A 1 294 ? 3.315 -3.274 -21.760 1.00 98.38 294 TYR A CA 1
ATOM 2261 C C . TYR A 1 294 ? 2.828 -3.211 -23.210 1.00 98.38 294 TYR A C 1
ATOM 2263 O O . TYR A 1 294 ? 2.337 -2.160 -23.617 1.00 98.38 294 TYR A O 1
ATOM 2271 N N . ASP A 1 295 ? 2.864 -4.321 -23.955 1.00 98.44 295 ASP A N 1
ATOM 2272 C CA . ASP A 1 295 ? 2.200 -4.432 -25.261 1.00 98.44 295 ASP A CA 1
ATOM 2273 C C . ASP A 1 295 ? 0.722 -4.015 -25.167 1.00 98.44 295 ASP A C 1
ATOM 2275 O O . ASP A 1 295 ? 0.225 -3.226 -25.972 1.00 98.44 295 ASP A O 1
ATOM 2279 N N . THR A 1 296 ? 0.024 -4.463 -24.121 1.00 98.44 296 THR A N 1
ATOM 2280 C CA . THR A 1 296 ? -1.376 -4.105 -23.888 1.00 98.44 296 THR A CA 1
ATOM 2281 C C . THR A 1 296 ? -1.526 -2.619 -23.578 1.00 98.44 296 THR A C 1
ATOM 2283 O O . THR A 1 296 ? -2.349 -1.948 -24.199 1.00 98.44 296 THR A O 1
ATOM 2286 N N . LEU A 1 297 ? -0.707 -2.064 -22.681 1.00 98.38 297 LEU A N 1
ATOM 2287 C CA . LEU A 1 297 ? -0.725 -0.623 -22.395 1.00 98.38 297 LEU A CA 1
ATOM 2288 C C . LEU A 1 297 ? -0.530 0.215 -23.671 1.00 98.38 297 LEU A C 1
ATOM 2290 O O . LEU A 1 297 ? -1.195 1.236 -23.850 1.00 98.38 297 LEU A O 1
ATOM 2294 N N . ILE A 1 298 ? 0.336 -0.239 -24.580 1.00 98.31 298 ILE A N 1
ATOM 2295 C CA . ILE A 1 298 ? 0.629 0.424 -25.855 1.00 98.31 298 ILE A CA 1
ATOM 2296 C C . ILE A 1 298 ? -0.552 0.309 -26.820 1.00 98.31 298 ILE A C 1
ATOM 2298 O O . ILE A 1 298 ? -1.025 1.333 -27.320 1.00 98.31 298 ILE A O 1
ATOM 2302 N N . ARG A 1 299 ? -1.093 -0.897 -27.036 1.00 98.06 299 ARG A N 1
ATOM 2303 C CA . ARG A 1 299 ? -2.257 -1.118 -27.916 1.00 98.06 299 ARG A CA 1
ATOM 2304 C C . ARG A 1 299 ? -3.480 -0.312 -27.488 1.00 98.06 299 ARG A C 1
ATOM 2306 O O . ARG A 1 299 ? -4.177 0.236 -28.340 1.00 98.06 299 ARG A O 1
ATOM 2313 N N . PHE A 1 300 ? -3.716 -0.203 -26.182 1.00 98.06 300 PHE A N 1
ATOM 2314 C CA . PHE A 1 300 ? -4.825 0.574 -25.624 1.00 98.06 300 PHE A CA 1
ATOM 2315 C C . PHE A 1 300 ? -4.491 2.055 -25.397 1.00 98.06 300 PHE A C 1
ATOM 2317 O O . PHE A 1 300 ? -5.353 2.803 -24.942 1.00 98.06 300 PHE A O 1
ATOM 2324 N N . LYS A 1 301 ? -3.273 2.503 -25.745 1.00 97.81 301 LYS A N 1
ATOM 2325 C CA . LYS A 1 301 ? -2.815 3.897 -25.610 1.00 97.81 301 LYS A CA 1
ATOM 2326 C C . LYS A 1 301 ? -3.006 4.440 -24.188 1.00 97.81 301 LYS A C 1
ATOM 2328 O O . LYS A 1 301 ? -3.502 5.548 -23.998 1.00 97.81 301 LYS A O 1
ATOM 2333 N N . LEU A 1 302 ? -2.623 3.647 -23.190 1.00 98.38 302 LEU A N 1
ATOM 2334 C CA . LEU A 1 302 ? -2.758 3.965 -21.768 1.00 98.38 302 LEU A CA 1
ATOM 2335 C C . LEU A 1 302 ? -1.415 4.468 -21.214 1.00 98.38 302 LEU A C 1
ATOM 2337 O O . LEU A 1 302 ? -0.587 3.649 -20.818 1.00 98.38 302 LEU A O 1
ATOM 2341 N N . PRO A 1 303 ? -1.155 5.790 -21.172 1.00 97.75 303 PRO A N 1
ATOM 2342 C CA . PRO A 1 303 ? 0.130 6.297 -20.711 1.00 97.75 303 PRO A CA 1
ATOM 2343 C C . PRO A 1 303 ? 0.309 6.056 -19.212 1.00 97.75 303 PRO A C 1
ATOM 2345 O O . PRO A 1 303 ? -0.465 6.551 -18.390 1.00 97.75 303 PRO A O 1
ATOM 2348 N N . VAL A 1 304 ? 1.356 5.313 -18.869 1.00 98.50 304 VAL A N 1
ATOM 2349 C CA . VAL A 1 304 ? 1.792 5.045 -17.495 1.00 98.50 304 VAL A CA 1
ATOM 2350 C C . VAL A 1 304 ? 3.292 5.295 -17.398 1.00 98.50 304 VAL A C 1
ATOM 2352 O O . VAL A 1 304 ? 4.018 5.043 -18.361 1.00 98.50 304 VAL A O 1
ATOM 2355 N N . VAL A 1 305 ? 3.767 5.764 -16.245 1.00 98.81 305 VAL A N 1
ATOM 2356 C CA . VAL A 1 305 ? 5.202 5.936 -15.983 1.00 98.81 305 VAL A CA 1
ATOM 2357 C C . VAL A 1 305 ? 5.670 4.793 -15.090 1.00 98.81 305 VAL A C 1
ATOM 2359 O O . VAL A 1 305 ? 5.460 4.800 -13.880 1.00 98.81 305 VAL A O 1
ATOM 2362 N N . GLY A 1 306 ? 6.288 3.783 -15.691 1.00 98.69 306 GLY A N 1
ATOM 2363 C CA . GLY A 1 306 ? 6.943 2.709 -14.958 1.00 98.69 306 GLY A CA 1
ATOM 2364 C C . GLY A 1 306 ? 8.376 3.063 -14.590 1.00 98.69 306 GLY A C 1
ATOM 2365 O O . GLY A 1 306 ? 9.085 3.726 -15.346 1.00 98.69 306 GLY A O 1
ATOM 2366 N N . VAL A 1 307 ? 8.821 2.573 -13.442 1.00 98.88 307 VAL A N 1
ATOM 2367 C CA . VAL A 1 307 ? 10.188 2.698 -12.948 1.00 98.88 307 VAL A CA 1
ATOM 2368 C C . VAL A 1 307 ? 10.637 1.332 -12.464 1.00 98.88 307 VAL A C 1
ATOM 2370 O O . VAL A 1 307 ? 9.984 0.751 -11.605 1.00 98.88 307 VAL A O 1
ATOM 2373 N N . VAL A 1 308 ? 11.748 0.815 -12.979 1.00 98.75 308 VAL A N 1
ATOM 2374 C CA . VAL A 1 308 ? 12.357 -0.417 -12.462 1.00 98.75 308 VAL A CA 1
ATOM 2375 C C . VAL A 1 308 ? 13.514 -0.038 -11.553 1.00 98.75 308 VAL A C 1
ATOM 2377 O O . VAL A 1 308 ? 14.470 0.587 -12.007 1.00 98.75 308 VAL A O 1
ATOM 2380 N N . GLY A 1 309 ? 13.447 -0.430 -10.283 1.00 98.50 309 GLY A N 1
ATOM 2381 C CA . GLY A 1 309 ? 14.614 -0.473 -9.408 1.00 98.50 309 GLY A CA 1
ATOM 2382 C C . GLY A 1 309 ? 15.387 -1.760 -9.668 1.00 98.50 309 GLY A C 1
ATOM 2383 O O . GLY A 1 309 ? 15.054 -2.805 -9.114 1.00 98.50 309 GLY A O 1
ATOM 2384 N N . ASN A 1 310 ? 16.390 -1.681 -10.535 1.00 98.38 310 ASN A N 1
ATOM 2385 C CA . ASN A 1 310 ? 17.151 -2.817 -11.034 1.00 98.38 310 ASN A CA 1
ATOM 2386 C C . ASN A 1 310 ? 18.447 -3.013 -10.239 1.00 98.38 310 ASN A C 1
ATOM 2388 O O . ASN A 1 310 ? 19.431 -2.306 -10.454 1.00 98.38 310 ASN A O 1
ATOM 2392 N N . ASN A 1 311 ? 18.436 -3.962 -9.307 1.00 97.06 311 ASN A N 1
ATOM 2393 C CA . ASN A 1 311 ? 19.633 -4.435 -8.603 1.00 97.06 311 ASN A CA 1
ATOM 2394 C C . ASN A 1 311 ? 20.122 -5.796 -9.124 1.00 97.06 311 ASN A C 1
ATOM 2396 O O . ASN A 1 311 ? 21.046 -6.363 -8.542 1.00 97.06 311 ASN A O 1
ATOM 2400 N N . ALA A 1 312 ? 19.522 -6.315 -10.201 1.00 97.38 312 ALA A N 1
ATOM 2401 C CA . ALA A 1 312 ? 19.831 -7.613 -10.779 1.00 97.38 312 ALA A CA 1
ATOM 2402 C C . ALA A 1 312 ? 19.739 -8.760 -9.752 1.00 97.38 312 ALA A C 1
ATOM 2404 O O . ALA A 1 312 ? 20.548 -9.690 -9.784 1.00 97.38 312 ALA A O 1
ATOM 2405 N N . ALA A 1 313 ? 18.776 -8.709 -8.823 1.00 96.06 313 ALA A N 1
ATOM 2406 C CA . ALA A 1 313 ? 18.624 -9.738 -7.797 1.00 96.06 313 ALA A CA 1
ATOM 2407 C C . ALA A 1 313 ? 17.226 -9.795 -7.164 1.00 96.06 313 ALA A C 1
ATOM 2409 O O . ALA A 1 313 ? 16.597 -8.791 -6.835 1.00 96.06 313 ALA A O 1
ATOM 2410 N N . TRP A 1 314 ? 16.803 -11.003 -6.795 1.00 96.19 314 TRP A N 1
ATOM 2411 C CA . TRP A 1 314 ? 15.721 -11.228 -5.836 1.00 96.19 314 TRP A CA 1
ATOM 2412 C C . TRP A 1 314 ? 16.186 -10.898 -4.409 1.00 96.19 314 TRP A C 1
ATOM 2414 O O . TRP A 1 314 ? 16.367 -11.776 -3.564 1.00 96.19 314 TRP A O 1
ATOM 2424 N N . ASN A 1 315 ? 16.397 -9.609 -4.128 1.00 93.50 315 ASN A N 1
ATOM 2425 C CA . ASN A 1 315 ? 17.243 -9.173 -3.014 1.00 93.50 315 ASN A CA 1
ATOM 2426 C C . ASN A 1 315 ? 16.734 -9.555 -1.611 1.00 93.50 315 ASN A C 1
ATOM 2428 O O . ASN A 1 315 ? 17.532 -9.735 -0.695 1.00 93.50 315 ASN A O 1
ATOM 2432 N N . GLN A 1 316 ? 15.419 -9.737 -1.425 1.00 92.19 316 GLN A N 1
ATOM 2433 C CA . GLN A 1 316 ? 14.890 -10.253 -0.151 1.00 92.19 316 GLN A CA 1
ATOM 2434 C C . GLN A 1 316 ? 15.290 -11.711 0.090 1.00 92.19 316 GLN A C 1
ATOM 2436 O O . GLN A 1 316 ? 15.647 -12.070 1.209 1.00 92.19 316 GLN A O 1
ATOM 2441 N N . ILE A 1 317 ? 15.258 -12.532 -0.965 1.00 93.44 317 ILE A N 1
ATOM 2442 C CA . ILE A 1 317 ? 15.685 -13.933 -0.910 1.00 93.44 317 ILE A CA 1
ATOM 2443 C C . ILE A 1 317 ? 17.194 -13.996 -0.711 1.00 93.44 317 ILE A C 1
ATOM 2445 O O . ILE A 1 317 ? 17.660 -14.737 0.151 1.00 93.44 317 ILE A O 1
ATOM 2449 N N . ARG A 1 318 ? 17.939 -13.164 -1.449 1.00 94.38 318 ARG A N 1
ATOM 2450 C CA . ARG A 1 318 ? 19.389 -13.016 -1.306 1.00 94.38 318 ARG A CA 1
ATOM 2451 C C . ARG A 1 318 ? 19.783 -12.705 0.139 1.00 94.38 318 ARG A C 1
ATOM 2453 O O . ARG A 1 318 ? 20.591 -13.420 0.723 1.00 94.38 318 ARG A O 1
ATOM 2460 N N . PHE A 1 319 ? 19.149 -11.702 0.754 1.00 93.69 319 PHE A N 1
ATOM 2461 C CA . PHE A 1 319 ? 19.365 -11.371 2.165 1.00 93.69 319 PHE A CA 1
ATOM 2462 C C . PHE A 1 319 ? 19.093 -12.566 3.084 1.00 93.69 319 PHE A C 1
ATOM 2464 O O . PHE A 1 319 ? 19.939 -12.925 3.898 1.00 93.69 319 PHE A O 1
ATOM 2471 N N . GLY A 1 320 ? 17.934 -13.212 2.931 1.00 92.25 320 GLY A N 1
ATOM 2472 C CA . GLY A 1 320 ? 17.564 -14.364 3.751 1.00 92.25 320 GLY A CA 1
ATOM 2473 C C . GLY A 1 320 ? 18.542 -15.536 3.634 1.00 92.25 320 GLY A C 1
ATOM 2474 O O . GLY A 1 320 ? 18.830 -16.203 4.626 1.00 92.25 320 GLY A O 1
ATOM 2475 N N . GLN A 1 321 ? 19.085 -15.777 2.438 1.00 94.75 321 GLN A N 1
ATOM 2476 C CA . GLN A 1 321 ? 20.110 -16.797 2.224 1.00 94.75 321 GLN A CA 1
ATOM 2477 C C . GLN A 1 321 ? 21.444 -16.427 2.881 1.00 94.75 321 GLN A C 1
ATOM 2479 O O . GLN A 1 321 ? 22.052 -17.293 3.509 1.00 94.75 321 GLN A O 1
ATOM 2484 N N . ILE A 1 322 ? 21.877 -15.164 2.784 1.00 94.00 322 ILE A N 1
ATOM 2485 C CA . ILE A 1 322 ? 23.098 -14.676 3.447 1.00 94.00 322 ILE A CA 1
ATOM 2486 C C . ILE A 1 322 ? 22.991 -14.861 4.963 1.00 94.00 322 ILE A C 1
ATOM 2488 O O . ILE A 1 322 ? 23.895 -15.440 5.562 1.00 94.00 322 ILE A O 1
ATOM 2492 N N . GLU A 1 323 ? 21.887 -14.424 5.572 1.00 93.19 323 GLU A N 1
ATOM 2493 C CA . GLU A 1 323 ? 21.699 -14.514 7.026 1.00 93.19 323 GLU A CA 1
ATOM 2494 C C . GLU A 1 323 ? 21.646 -15.967 7.512 1.00 93.19 323 GLU A C 1
ATOM 2496 O O . GLU A 1 323 ? 22.236 -16.307 8.535 1.00 93.19 323 GLU A O 1
ATOM 2501 N N . LYS A 1 324 ? 20.964 -16.850 6.771 1.00 92.88 324 LYS A N 1
ATOM 2502 C CA . LYS A 1 324 ? 20.727 -18.231 7.211 1.00 92.88 324 LYS A CA 1
ATOM 2503 C C . LYS A 1 324 ? 21.867 -19.193 6.882 1.00 92.88 324 LYS A C 1
ATOM 2505 O O . LYS A 1 324 ? 22.105 -20.145 7.622 1.00 92.88 324 LYS A O 1
ATOM 2510 N N . TYR A 1 325 ? 22.531 -18.997 5.746 1.00 94.12 325 TYR A N 1
ATOM 2511 C CA . TYR A 1 325 ? 23.491 -19.958 5.192 1.00 94.12 325 TYR A CA 1
ATOM 2512 C C . TYR A 1 325 ? 24.892 -19.373 4.981 1.00 94.12 325 TYR A C 1
ATOM 2514 O O . TYR A 1 325 ? 25.795 -20.097 4.553 1.00 94.12 325 TYR A O 1
ATOM 2522 N N . GLY A 1 326 ? 25.081 -18.092 5.299 1.00 94.56 326 GLY A N 1
ATOM 2523 C CA . GLY A 1 326 ? 26.333 -17.364 5.152 1.00 94.56 326 GLY A CA 1
ATOM 2524 C C . GLY A 1 326 ? 26.549 -16.787 3.744 1.00 94.56 326 GLY A C 1
ATOM 2525 O O . GLY A 1 326 ? 25.935 -17.240 2.773 1.00 94.56 326 GLY A O 1
ATOM 2526 N N . PRO A 1 327 ? 27.475 -15.818 3.593 1.00 94.06 327 PRO A N 1
ATOM 2527 C CA . PRO A 1 327 ? 27.697 -15.098 2.334 1.00 94.06 327 PRO A CA 1
ATOM 2528 C C . PRO A 1 327 ? 28.004 -15.996 1.128 1.00 94.06 327 PRO A C 1
ATOM 2530 O O . PRO A 1 327 ? 27.532 -15.728 0.029 1.00 94.06 327 PRO A O 1
ATOM 2533 N N . ALA A 1 328 ? 28.726 -17.104 1.329 1.00 95.12 328 ALA A N 1
ATOM 2534 C CA . ALA A 1 328 ? 29.087 -18.042 0.260 1.00 95.12 328 ALA A CA 1
ATOM 2535 C C . ALA A 1 328 ? 27.880 -18.751 -0.385 1.00 95.12 328 ALA A C 1
ATOM 2537 O O . ALA A 1 328 ? 28.002 -19.317 -1.469 1.00 95.12 328 ALA A O 1
ATOM 2538 N N . ARG A 1 329 ? 26.720 -18.746 0.283 1.00 94.50 329 ARG A N 1
ATOM 2539 C CA . ARG A 1 329 ? 25.460 -19.319 -0.210 1.00 94.50 329 ARG A CA 1
ATOM 2540 C C . ARG A 1 329 ? 24.382 -18.257 -0.422 1.00 94.50 329 ARG A C 1
ATOM 2542 O O . ARG A 1 329 ? 23.226 -18.614 -0.606 1.00 94.50 329 ARG A O 1
ATOM 2549 N N . GLY A 1 330 ? 24.759 -16.978 -0.397 1.00 93.00 330 GLY A N 1
ATOM 2550 C CA . GLY A 1 330 ? 23.841 -15.852 -0.524 1.00 93.00 330 GLY A CA 1
ATOM 2551 C C . GLY A 1 330 ? 23.246 -15.673 -1.916 1.00 93.00 330 GLY A C 1
ATOM 2552 O O . GLY A 1 330 ? 22.142 -15.159 -2.033 1.00 93.00 330 GLY A O 1
ATOM 2553 N N . ASP A 1 331 ? 23.945 -16.129 -2.956 1.00 95.38 331 ASP A N 1
ATOM 2554 C CA . ASP A 1 331 ? 23.629 -15.835 -4.361 1.00 95.38 331 ASP A CA 1
ATOM 2555 C C . ASP A 1 331 ? 23.027 -17.044 -5.115 1.00 95.38 331 ASP A C 1
ATOM 2557 O O . ASP A 1 331 ? 22.957 -17.073 -6.346 1.00 95.38 331 ASP A O 1
ATOM 2561 N N . VAL A 1 332 ? 22.574 -18.078 -4.396 1.00 95.44 332 VAL A N 1
ATOM 2562 C CA . VAL A 1 332 ? 22.047 -19.306 -5.009 1.00 95.44 332 VAL A CA 1
ATOM 2563 C C . VAL A 1 332 ? 20.639 -19.071 -5.561 1.00 95.44 332 VAL A C 1
ATOM 2565 O O . VAL A 1 332 ? 19.686 -18.865 -4.805 1.00 95.44 332 VAL A O 1
ATOM 2568 N N . ALA A 1 333 ? 20.505 -19.157 -6.889 1.00 95.38 333 ALA A N 1
ATOM 2569 C CA . ALA A 1 333 ? 19.238 -19.069 -7.627 1.00 95.38 333 ALA A CA 1
ATOM 2570 C C . ALA A 1 333 ? 18.434 -17.776 -7.374 1.00 95.38 333 ALA A C 1
ATOM 2572 O O . ALA A 1 333 ? 17.208 -17.772 -7.475 1.00 95.38 333 ALA A O 1
ATOM 2573 N N . ASN A 1 334 ? 19.115 -16.679 -7.033 1.00 95.50 334 ASN A N 1
ATOM 2574 C CA . ASN A 1 334 ? 18.470 -15.391 -6.770 1.00 95.50 334 ASN A CA 1
ATOM 2575 C C . ASN A 1 334 ? 19.087 -14.205 -7.526 1.00 95.50 334 ASN A C 1
ATOM 2577 O O . ASN A 1 334 ? 18.484 -13.134 -7.534 1.00 95.50 334 ASN A O 1
ATOM 2581 N N . LEU A 1 335 ? 20.231 -14.388 -8.189 1.00 96.94 335 LEU A N 1
ATOM 2582 C CA . LEU A 1 335 ? 20.773 -13.381 -9.095 1.00 96.94 335 LEU A CA 1
ATOM 2583 C C . LEU A 1 335 ? 19.971 -13.345 -10.395 1.00 96.94 335 LEU A C 1
ATOM 2585 O O . LEU A 1 335 ? 19.570 -14.377 -10.937 1.00 96.94 335 LEU A O 1
ATOM 2589 N N . LEU A 1 336 ? 19.768 -12.137 -10.894 1.00 97.00 336 LEU A N 1
ATOM 2590 C CA . LEU A 1 336 ? 19.165 -11.843 -12.182 1.00 97.00 336 LEU A CA 1
ATOM 2591 C C . LEU A 1 336 ? 20.221 -11.221 -13.097 1.00 97.00 336 LEU A C 1
ATOM 2593 O O . LEU A 1 336 ? 21.319 -10.858 -12.680 1.00 97.00 336 LEU A O 1
ATOM 2597 N N . HIS A 1 337 ? 19.890 -11.098 -14.377 1.00 95.62 337 HIS A N 1
ATOM 2598 C CA . HIS A 1 337 ? 20.706 -10.328 -15.305 1.00 95.62 337 HIS A CA 1
ATOM 2599 C C . HIS A 1 337 ? 20.355 -8.831 -15.170 1.00 95.62 337 HIS A C 1
ATOM 2601 O O . HIS A 1 337 ? 19.167 -8.522 -15.033 1.00 95.62 337 HIS A O 1
ATOM 2607 N N . PRO A 1 338 ? 21.323 -7.889 -15.251 1.00 95.88 338 PRO A N 1
ATOM 2608 C CA . PRO A 1 338 ? 21.069 -6.442 -15.275 1.00 95.88 338 PRO A CA 1
ATOM 2609 C C . PRO A 1 338 ? 20.441 -6.023 -16.615 1.00 95.88 338 PRO A C 1
ATOM 2611 O O . PRO A 1 338 ? 21.032 -5.340 -17.451 1.00 95.88 338 PRO A O 1
ATOM 2614 N N . THR A 1 339 ? 19.234 -6.520 -16.867 1.00 97.38 339 THR A N 1
ATOM 2615 C CA . THR A 1 339 ? 18.557 -6.447 -18.157 1.00 97.38 339 THR A CA 1
ATOM 2616 C C . THR A 1 339 ? 18.139 -5.019 -18.480 1.00 97.38 339 THR A C 1
ATOM 2618 O O . THR A 1 339 ? 17.654 -4.264 -17.635 1.00 97.38 339 THR A O 1
ATOM 2621 N N . ARG A 1 340 ? 18.297 -4.655 -19.754 1.00 98.12 340 ARG A N 1
ATOM 2622 C CA . ARG A 1 340 ? 17.851 -3.384 -20.326 1.00 98.12 340 ARG A CA 1
ATOM 2623 C C . ARG A 1 340 ? 16.347 -3.406 -20.603 1.00 98.12 340 ARG A C 1
ATOM 2625 O O . ARG A 1 340 ? 15.923 -3.389 -21.754 1.00 98.12 340 ARG A O 1
ATOM 2632 N N . TYR A 1 341 ? 15.540 -3.470 -19.543 1.00 98.56 341 TYR A N 1
ATOM 2633 C CA . TYR A 1 341 ? 14.075 -3.495 -19.642 1.00 98.56 341 TYR A CA 1
ATOM 2634 C C . TYR A 1 341 ? 13.503 -2.264 -20.357 1.00 98.56 341 TYR A C 1
ATOM 2636 O O . TYR A 1 341 ? 12.489 -2.361 -21.039 1.00 98.56 341 TYR A O 1
ATOM 2644 N N . ASP A 1 342 ? 14.191 -1.125 -20.272 1.00 98.81 342 ASP A N 1
ATOM 2645 C CA . ASP A 1 342 ? 13.896 0.080 -21.050 1.00 98.81 342 ASP A CA 1
ATOM 2646 C C . ASP A 1 342 ? 13.881 -0.194 -22.565 1.00 98.81 342 ASP A C 1
ATOM 2648 O O . ASP A 1 342 ? 12.940 0.200 -23.249 1.00 98.81 342 ASP A O 1
ATOM 2652 N N . ARG A 1 343 ? 14.853 -0.963 -23.078 1.00 98.62 343 ARG A N 1
ATOM 2653 C CA . ARG A 1 343 ? 14.911 -1.366 -24.494 1.00 98.62 343 ARG A CA 1
ATOM 2654 C C . ARG A 1 343 ? 13.804 -2.341 -24.874 1.00 98.62 343 ARG A C 1
ATOM 2656 O O . ARG A 1 343 ? 13.343 -2.319 -26.009 1.00 98.62 343 ARG A O 1
ATOM 2663 N N . VAL A 1 344 ? 13.374 -3.191 -23.939 1.00 98.12 344 VAL A N 1
ATOM 2664 C CA . VAL A 1 344 ? 12.233 -4.093 -24.160 1.00 98.12 344 VAL A CA 1
ATOM 2665 C C . VAL A 1 344 ? 10.968 -3.270 -24.392 1.00 98.12 344 VAL A C 1
ATOM 2667 O O . VAL A 1 344 ? 10.260 -3.498 -25.368 1.00 98.12 344 VAL A O 1
ATOM 2670 N N . VAL A 1 345 ? 10.715 -2.264 -23.551 1.00 98.50 345 VAL A N 1
ATOM 2671 C CA . VAL A 1 345 ? 9.545 -1.387 -23.701 1.00 98.50 345 VAL A CA 1
ATOM 2672 C C . VAL A 1 345 ? 9.626 -0.526 -24.963 1.00 98.50 345 VAL A C 1
ATOM 2674 O O . VAL A 1 345 ? 8.612 -0.372 -25.643 1.00 98.50 345 VAL A O 1
ATOM 2677 N N . GLU A 1 346 ? 10.806 -0.027 -25.340 1.00 98.56 346 GLU A N 1
ATOM 2678 C CA . GLU A 1 346 ? 10.999 0.640 -26.639 1.00 98.56 346 GLU A CA 1
ATOM 2679 C C . GLU A 1 346 ? 10.659 -0.280 -27.816 1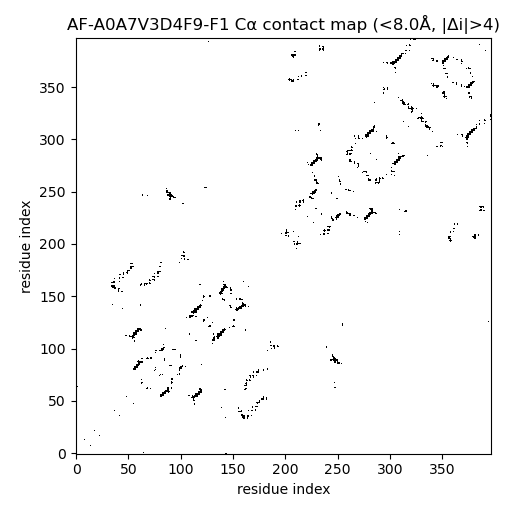.00 98.56 346 GLU A C 1
ATOM 2681 O O . GLU A 1 346 ? 9.958 0.140 -28.735 1.00 98.56 346 GLU A O 1
ATOM 2686 N N . ALA A 1 347 ? 11.112 -1.538 -27.781 1.00 98.44 347 ALA A N 1
ATOM 2687 C CA . ALA A 1 347 ? 10.852 -2.510 -28.841 1.00 98.44 347 ALA A CA 1
ATOM 2688 C C . ALA A 1 347 ? 9.355 -2.833 -28.996 1.00 98.44 347 ALA A C 1
ATOM 2690 O O . ALA A 1 347 ? 8.904 -3.104 -30.106 1.00 98.44 347 ALA A O 1
ATOM 2691 N N . LEU A 1 348 ? 8.579 -2.754 -27.909 1.00 98.31 348 LEU A N 1
ATOM 2692 C CA . LEU A 1 348 ? 7.117 -2.882 -27.942 1.00 98.31 348 LEU A CA 1
ATOM 2693 C C . LEU A 1 348 ? 6.410 -1.614 -28.465 1.00 98.31 348 LEU A C 1
ATOM 2695 O O . LEU A 1 348 ? 5.218 -1.659 -28.760 1.00 98.31 348 LEU A O 1
ATOM 2699 N N . GLY A 1 349 ? 7.117 -0.483 -28.588 1.00 98.25 349 GLY A N 1
ATOM 2700 C CA . GLY A 1 349 ? 6.583 0.802 -29.062 1.00 98.25 349 GLY A CA 1
ATOM 2701 C C . GLY A 1 349 ? 6.370 1.869 -27.976 1.00 98.25 349 GLY A C 1
ATOM 2702 O O . GLY A 1 349 ? 5.806 2.931 -28.261 1.00 98.25 349 GLY A O 1
ATOM 2703 N N . GLY A 1 350 ? 6.806 1.606 -26.740 1.00 98.50 350 GLY A N 1
ATOM 2704 C CA . GLY A 1 350 ? 6.752 2.539 -25.614 1.00 98.50 350 GLY A CA 1
ATOM 2705 C C . GLY A 1 350 ? 7.924 3.527 -25.574 1.00 98.50 350 GLY A C 1
ATOM 2706 O O . GLY A 1 350 ? 8.651 3.709 -26.551 1.00 98.50 350 GLY A O 1
ATOM 2707 N N . HIS A 1 351 ? 8.102 4.187 -24.428 1.00 98.81 351 HIS A N 1
ATOM 2708 C CA . HIS A 1 351 ? 9.243 5.070 -24.142 1.00 98.81 351 HIS A CA 1
ATOM 2709 C C . HIS A 1 351 ? 10.194 4.410 -23.137 1.00 98.81 351 HIS A C 1
ATOM 2711 O O . HIS A 1 351 ? 9.757 4.019 -22.057 1.00 98.81 351 HIS A O 1
ATOM 2717 N N . GLY A 1 352 ? 11.483 4.299 -23.457 1.00 98.81 352 GLY A N 1
ATOM 2718 C CA . GLY A 1 352 ? 12.497 3.739 -22.560 1.00 98.81 352 GLY A CA 1
ATOM 2719 C C . GLY A 1 352 ? 13.496 4.789 -22.088 1.00 98.81 352 GLY A C 1
ATOM 2720 O O . GLY A 1 352 ? 13.918 5.655 -22.847 1.00 98.81 352 GLY A O 1
ATOM 2721 N N . GLU A 1 353 ? 13.902 4.705 -20.825 1.00 98.88 353 GLU A N 1
ATOM 2722 C CA . GLU A 1 353 ? 15.013 5.481 -20.269 1.00 98.88 353 GLU A CA 1
ATOM 2723 C C . GLU A 1 353 ? 15.914 4.557 -19.453 1.00 98.88 353 GLU A C 1
ATOM 2725 O O . GLU A 1 353 ? 15.430 3.725 -18.685 1.00 98.88 353 GLU A O 1
ATOM 2730 N N . HIS A 1 354 ? 17.228 4.728 -19.566 1.00 98.81 354 HIS A N 1
ATOM 2731 C CA . HIS A 1 354 ? 18.194 3.991 -18.757 1.00 98.81 354 HIS A CA 1
ATOM 2732 C C . HIS A 1 354 ? 18.984 4.950 -17.877 1.00 98.81 354 HIS A C 1
ATOM 2734 O O . HIS A 1 354 ? 19.591 5.898 -18.373 1.00 98.81 354 HIS A O 1
ATOM 2740 N N . VAL A 1 355 ? 18.980 4.690 -16.573 1.00 98.88 355 VAL A N 1
ATOM 2741 C CA . VAL A 1 355 ? 19.565 5.571 -15.566 1.00 98.88 355 VAL A CA 1
ATOM 2742 C C . VAL A 1 355 ? 20.590 4.802 -14.744 1.00 98.88 355 VAL A C 1
ATOM 2744 O O . VAL A 1 355 ? 20.273 3.796 -14.111 1.00 98.88 355 VAL A O 1
ATOM 2747 N N . THR A 1 356 ? 21.819 5.310 -14.726 1.00 98.62 356 THR A N 1
ATOM 2748 C CA . THR A 1 356 ? 22.928 4.755 -13.930 1.00 98.62 356 THR A CA 1
ATOM 2749 C C . THR A 1 356 ? 23.502 5.764 -12.940 1.00 98.62 356 THR A C 1
ATOM 2751 O O . THR A 1 356 ? 24.290 5.390 -12.076 1.00 98.62 356 THR A O 1
ATOM 2754 N N . GLN A 1 357 ? 23.095 7.034 -13.039 1.00 98.69 357 GLN A N 1
ATOM 2755 C CA . GLN A 1 357 ? 23.561 8.123 -12.185 1.00 98.69 357 GLN A CA 1
ATOM 2756 C C . GLN A 1 357 ? 22.388 8.806 -11.458 1.00 98.69 357 GLN A C 1
ATOM 2758 O O . GLN A 1 357 ? 21.363 9.079 -12.089 1.00 98.69 357 GLN A O 1
ATOM 2763 N N . PRO A 1 358 ? 22.526 9.174 -10.169 1.00 98.50 358 PRO A N 1
ATOM 2764 C CA . PRO A 1 358 ? 21.458 9.816 -9.394 1.00 98.50 358 PRO A CA 1
ATOM 2765 C C . PRO A 1 358 ? 20.855 11.074 -10.038 1.00 98.50 358 PRO A C 1
ATOM 2767 O O . PRO A 1 358 ? 19.637 11.241 -10.059 1.00 98.50 358 PRO A O 1
ATOM 2770 N N . HIS A 1 359 ? 21.686 11.946 -10.616 1.00 98.38 359 HIS A N 1
ATOM 2771 C CA . HIS A 1 359 ? 21.237 13.199 -11.238 1.00 98.38 359 HIS A CA 1
ATOM 2772 C C . HIS A 1 359 ? 20.403 12.993 -12.518 1.00 98.38 359 HIS A C 1
ATOM 2774 O O . HIS A 1 359 ? 19.756 13.928 -12.983 1.00 98.38 359 HIS A O 1
ATOM 2780 N N . GLN A 1 360 ? 20.393 11.785 -13.092 1.00 98.75 360 GLN A N 1
ATOM 2781 C CA . GLN A 1 360 ? 19.618 11.460 -14.294 1.00 98.75 360 GLN A CA 1
ATOM 2782 C C . GLN A 1 360 ? 18.173 11.044 -13.981 1.00 98.75 360 GLN A C 1
ATOM 2784 O O . GLN A 1 360 ? 17.344 11.065 -14.890 1.00 98.75 360 GLN A O 1
ATOM 2789 N N . ILE A 1 361 ? 17.855 10.687 -12.727 1.00 98.81 361 ILE A N 1
ATOM 2790 C CA . ILE A 1 361 ? 16.543 10.131 -12.352 1.00 98.81 361 ILE A CA 1
ATOM 2791 C C . ILE A 1 361 ? 15.419 11.124 -12.675 1.00 98.81 361 ILE A C 1
ATOM 2793 O O . ILE A 1 361 ? 14.505 10.795 -13.429 1.00 98.81 361 ILE A O 1
ATOM 2797 N N . ARG A 1 362 ? 15.504 12.352 -12.146 1.00 98.56 362 ARG A N 1
ATOM 2798 C CA . ARG A 1 362 ? 14.493 13.401 -12.347 1.00 98.56 362 ARG A CA 1
ATOM 2799 C C . ARG A 1 362 ? 14.268 13.722 -13.834 1.00 98.56 362 ARG A C 1
ATOM 2801 O O . ARG A 1 362 ? 13.128 13.576 -14.275 1.00 98.56 362 ARG A O 1
ATOM 2808 N N . PRO A 1 363 ? 15.304 14.058 -14.633 1.00 98.81 363 PRO A N 1
ATOM 2809 C CA . PRO A 1 363 ? 15.118 14.307 -16.062 1.00 98.81 363 PRO A CA 1
ATOM 2810 C C . PRO A 1 363 ? 14.516 13.124 -16.833 1.00 98.81 363 PRO A C 1
ATOM 2812 O O . PRO A 1 363 ? 13.741 13.335 -17.762 1.00 98.81 363 PRO A O 1
ATOM 2815 N N . ALA A 1 364 ? 14.863 11.881 -16.478 1.00 98.94 364 ALA A N 1
ATOM 2816 C CA . ALA A 1 364 ? 14.309 10.694 -17.131 1.00 98.94 364 ALA A CA 1
ATOM 2817 C C . ALA A 1 364 ? 12.811 10.518 -16.834 1.00 98.94 364 ALA A C 1
ATOM 2819 O O . ALA A 1 364 ? 12.033 10.261 -17.750 1.00 98.94 364 ALA A O 1
ATOM 2820 N N . LEU A 1 365 ? 12.390 10.718 -15.579 1.00 98.88 365 LEU A N 1
ATOM 2821 C CA . LEU A 1 365 ? 10.973 10.688 -15.195 1.00 98.88 365 LEU A CA 1
ATOM 2822 C C . LEU A 1 365 ? 10.163 11.778 -15.917 1.00 98.88 365 LEU A C 1
ATOM 2824 O O . LEU A 1 365 ? 9.055 11.525 -16.389 1.00 98.88 365 LEU A O 1
ATOM 2828 N N . GLU A 1 366 ? 10.720 12.981 -16.050 1.00 98.75 366 GLU A N 1
ATOM 2829 C CA . GLU A 1 366 ? 10.071 14.095 -16.751 1.00 98.75 366 GLU A CA 1
ATOM 2830 C C . GLU A 1 366 ? 9.915 13.831 -18.252 1.00 98.75 366 GLU A C 1
ATOM 2832 O O . GLU A 1 366 ? 8.836 14.062 -18.799 1.00 98.75 366 GLU A O 1
ATOM 2837 N N . ARG A 1 367 ? 10.943 13.283 -18.916 1.00 98.88 367 ARG A N 1
ATOM 2838 C CA . ARG A 1 367 ? 10.837 12.857 -20.322 1.00 98.88 367 ARG A CA 1
ATOM 2839 C C . ARG A 1 367 ? 9.840 11.716 -20.502 1.00 98.88 367 ARG A C 1
ATOM 2841 O O . ARG A 1 367 ? 9.039 11.762 -21.434 1.00 98.88 367 ARG A O 1
ATOM 2848 N N . ALA A 1 368 ? 9.834 10.742 -19.590 1.00 98.81 368 ALA A N 1
ATOM 2849 C CA . ALA A 1 368 ? 8.862 9.653 -19.586 1.00 98.81 368 ALA A CA 1
ATOM 2850 C C . ALA A 1 368 ? 7.421 10.185 -19.506 1.00 98.81 368 ALA A C 1
ATOM 2852 O O . ALA A 1 368 ? 6.591 9.813 -20.336 1.00 98.81 368 ALA A O 1
ATOM 2853 N N . ARG A 1 369 ? 7.140 11.123 -18.588 1.00 98.38 369 ARG A N 1
ATOM 2854 C CA . ARG A 1 369 ? 5.844 11.821 -18.492 1.00 98.38 369 ARG A CA 1
ATOM 2855 C C . ARG A 1 369 ? 5.501 12.579 -19.773 1.00 98.38 369 ARG A C 1
ATOM 2857 O O . ARG A 1 369 ? 4.407 12.420 -20.307 1.00 98.38 369 ARG A O 1
ATOM 2864 N N . ALA A 1 370 ? 6.432 13.393 -20.269 1.00 98.56 370 ALA A N 1
ATOM 2865 C CA . ALA A 1 370 ? 6.221 14.240 -21.442 1.00 98.56 370 ALA A CA 1
ATOM 2866 C C . ALA A 1 370 ? 6.005 13.438 -22.736 1.00 98.56 370 ALA A C 1
ATOM 2868 O O . ALA A 1 370 ? 5.383 13.944 -23.667 1.00 98.56 370 ALA A O 1
ATOM 2869 N N . SER A 1 371 ? 6.477 12.187 -22.794 1.00 98.31 371 SER A N 1
ATOM 2870 C CA . SER A 1 371 ? 6.300 11.316 -23.960 1.00 98.31 371 SER A CA 1
ATOM 2871 C C . SER A 1 371 ? 4.830 11.026 -24.286 1.00 98.31 371 SER A C 1
ATOM 2873 O O . SER A 1 371 ? 4.512 10.728 -25.438 1.00 98.31 371 SER A O 1
ATOM 2875 N N . GLY A 1 372 ? 3.938 11.067 -23.285 1.00 97.62 372 GLY A N 1
ATOM 2876 C CA . GLY A 1 372 ? 2.535 10.672 -23.439 1.00 97.62 372 GLY A CA 1
ATOM 2877 C C . GLY A 1 372 ? 2.343 9.198 -23.820 1.00 97.62 372 GLY A C 1
ATOM 2878 O O . GLY A 1 372 ? 1.265 8.820 -24.280 1.00 97.62 372 GLY A O 1
ATOM 2879 N N . LYS A 1 373 ? 3.375 8.362 -23.653 1.00 98.25 373 LYS A N 1
ATOM 2880 C CA . LYS A 1 373 ? 3.374 6.928 -23.966 1.00 98.25 373 LYS A CA 1
ATOM 2881 C C . LYS A 1 373 ? 3.462 6.095 -22.684 1.00 98.25 373 LYS A C 1
ATOM 2883 O O . LYS A 1 373 ? 3.893 6.608 -21.652 1.00 98.25 373 LYS A O 1
ATOM 2888 N N . PRO A 1 374 ? 3.113 4.799 -22.730 1.00 98.62 374 PRO A N 1
ATOM 2889 C CA . PRO A 1 374 ? 3.601 3.844 -21.742 1.00 98.62 374 PRO A CA 1
ATOM 2890 C C . PRO A 1 374 ? 5.131 3.905 -21.699 1.00 98.62 374 PRO A C 1
ATOM 2892 O O . PRO A 1 374 ? 5.797 3.660 -22.708 1.00 98.62 374 PRO A O 1
ATOM 2895 N N . ALA A 1 375 ? 5.673 4.286 -20.549 1.00 98.81 375 ALA A N 1
ATOM 2896 C CA . ALA A 1 375 ? 7.087 4.559 -20.369 1.00 98.81 375 ALA A CA 1
ATOM 2897 C C . ALA A 1 375 ? 7.698 3.652 -19.297 1.00 98.81 375 ALA A C 1
ATOM 2899 O O . ALA A 1 375 ? 7.013 3.230 -18.360 1.00 98.81 375 ALA A O 1
ATOM 2900 N N . LEU A 1 376 ? 8.994 3.370 -19.424 1.00 98.88 376 LEU A N 1
ATOM 2901 C CA . LEU A 1 376 ? 9.767 2.629 -18.437 1.00 98.88 376 LEU A CA 1
ATOM 2902 C C . LEU A 1 376 ? 11.139 3.270 -18.219 1.00 98.88 376 LEU A C 1
ATOM 2904 O O . LEU A 1 376 ? 11.982 3.293 -19.115 1.00 98.88 376 LEU A O 1
ATOM 2908 N N . VAL A 1 377 ? 11.373 3.743 -16.997 1.00 98.94 377 VAL A N 1
ATOM 2909 C CA . VAL A 1 377 ? 12.670 4.239 -16.534 1.00 98.94 377 VAL A CA 1
ATOM 2910 C C . VAL A 1 377 ? 13.378 3.123 -15.768 1.00 98.94 377 VAL A C 1
ATOM 2912 O O . VAL A 1 377 ? 13.009 2.786 -14.646 1.00 98.94 377 VAL A O 1
ATOM 2915 N N . ASN A 1 378 ? 14.394 2.522 -16.378 1.00 98.88 378 ASN A N 1
ATOM 2916 C CA . ASN A 1 378 ? 15.184 1.441 -15.798 1.00 98.88 378 ASN A CA 1
ATOM 2917 C C . ASN A 1 378 ? 16.374 2.019 -15.020 1.00 98.88 378 ASN A C 1
ATOM 2919 O O . ASN A 1 378 ? 17.339 2.498 -15.623 1.00 98.88 378 ASN A O 1
ATOM 2923 N N . VAL A 1 379 ? 16.289 1.996 -13.689 1.00 98.88 379 VAL A N 1
ATOM 2924 C CA . VAL A 1 379 ? 17.245 2.625 -12.771 1.00 98.88 379 VAL A CA 1
ATOM 2925 C C . VAL A 1 379 ? 18.114 1.560 -12.114 1.00 98.88 379 VAL A C 1
ATOM 2927 O O . VAL A 1 379 ? 17.613 0.735 -11.351 1.00 98.88 379 VAL A O 1
ATOM 2930 N N . MET A 1 380 ? 19.423 1.605 -12.356 1.00 98.69 380 MET A N 1
ATOM 2931 C CA . MET A 1 380 ? 20.372 0.693 -11.713 1.00 98.69 380 MET A CA 1
ATOM 2932 C C . MET A 1 380 ? 20.604 1.106 -10.254 1.00 98.69 380 MET A C 1
ATOM 2934 O O . MET A 1 380 ? 21.152 2.179 -9.993 1.00 98.69 380 MET A O 1
ATOM 2938 N N . ILE A 1 381 ? 20.197 0.260 -9.306 1.00 98.31 381 ILE A N 1
ATOM 2939 C CA . ILE A 1 381 ? 20.265 0.529 -7.861 1.00 98.31 381 ILE A CA 1
ATOM 2940 C C . ILE A 1 381 ? 21.216 -0.433 -7.138 1.00 98.31 381 ILE A C 1
ATOM 2942 O O . ILE A 1 381 ? 21.522 -1.516 -7.631 1.00 98.31 381 ILE A O 1
ATOM 2946 N N . ASP A 1 382 ? 21.691 -0.029 -5.960 1.00 97.50 382 ASP A N 1
ATOM 2947 C CA . ASP A 1 382 ? 22.654 -0.796 -5.163 1.00 97.50 382 ASP A CA 1
ATOM 2948 C C . ASP A 1 382 ? 22.069 -2.136 -4.657 1.00 97.50 382 ASP A C 1
ATOM 2950 O O . ASP A 1 382 ? 21.103 -2.125 -3.883 1.00 97.50 382 ASP A O 1
ATOM 2954 N N . PRO A 1 383 ? 22.650 -3.296 -5.038 1.00 94.69 383 PRO A N 1
ATOM 2955 C CA . PRO A 1 383 ? 22.202 -4.613 -4.577 1.00 94.69 383 PRO A CA 1
ATOM 2956 C C . PRO A 1 383 ? 22.532 -4.908 -3.110 1.00 94.69 383 PRO A C 1
ATOM 2958 O O . PRO A 1 383 ? 22.014 -5.871 -2.548 1.00 94.69 383 PRO A O 1
ATOM 2961 N N . ASN A 1 384 ? 23.385 -4.113 -2.465 1.00 93.81 384 ASN A N 1
ATOM 2962 C CA . ASN A 1 384 ? 23.818 -4.342 -1.085 1.00 93.81 384 ASN A CA 1
ATOM 2963 C C . ASN A 1 384 ? 23.009 -3.539 -0.058 1.00 93.81 384 ASN A C 1
ATOM 2965 O O . ASN A 1 384 ? 23.249 -3.634 1.150 1.00 93.81 384 ASN A O 1
ATOM 2969 N N . VAL A 1 385 ? 22.018 -2.775 -0.517 1.00 93.56 385 VAL A N 1
ATOM 2970 C CA . VAL A 1 385 ? 21.052 -2.116 0.358 1.00 93.56 385 VAL A CA 1
ATOM 2971 C C . VAL A 1 385 ? 19.860 -3.044 0.563 1.00 93.56 385 VAL A C 1
ATOM 2973 O O . VAL A 1 385 ? 19.191 -3.431 -0.390 1.00 93.56 385 VAL A O 1
ATOM 2976 N N . PHE A 1 386 ? 19.584 -3.357 1.831 1.00 92.12 386 PHE A N 1
ATOM 2977 C CA . PHE A 1 386 ? 18.469 -4.209 2.242 1.00 92.12 386 PHE A CA 1
ATOM 2978 C C . PHE A 1 386 ? 17.460 -3.427 3.078 1.00 92.12 386 PHE A C 1
ATOM 2980 O O . PHE A 1 386 ? 17.857 -2.676 3.978 1.00 92.12 386 PHE A O 1
ATOM 2987 N N . SER A 1 387 ? 16.162 -3.629 2.850 1.00 87.38 387 SER A N 1
ATOM 2988 C CA . SER A 1 387 ? 15.129 -2.939 3.626 1.00 87.38 387 SER A CA 1
ATOM 2989 C C . SER A 1 387 ? 15.135 -3.343 5.102 1.00 87.38 387 SER A C 1
ATOM 2991 O O . SER A 1 387 ? 15.418 -4.484 5.481 1.00 87.38 387 SER A O 1
ATOM 2993 N N . SER A 1 388 ? 14.728 -2.412 5.969 1.00 80.94 388 SER A N 1
ATOM 2994 C CA . SER A 1 388 ? 14.493 -2.721 7.383 1.00 80.94 388 SER A CA 1
ATOM 2995 C C . SER A 1 388 ? 13.392 -3.772 7.561 1.00 80.94 388 SER A C 1
ATOM 2997 O O . SER A 1 388 ? 13.448 -4.549 8.510 1.00 80.94 388 SER A O 1
ATOM 2999 N N . GLY A 1 389 ? 12.412 -3.835 6.653 1.00 79.31 389 GLY A N 1
ATOM 3000 C CA . GLY A 1 389 ? 11.385 -4.874 6.649 1.00 79.31 389 GLY A CA 1
ATOM 3001 C C . GLY A 1 389 ? 11.991 -6.263 6.465 1.00 79.31 389 GLY A C 1
ATOM 3002 O O . GLY A 1 389 ? 11.743 -7.133 7.294 1.00 79.31 389 GLY A O 1
ATOM 3003 N N . THR A 1 390 ? 12.836 -6.434 5.447 1.00 82.25 390 THR A N 1
ATOM 3004 C CA . THR A 1 390 ? 13.557 -7.681 5.140 1.00 82.25 390 THR A CA 1
ATOM 3005 C C . THR A 1 390 ? 14.439 -8.123 6.307 1.00 82.25 390 THR A C 1
ATOM 3007 O O . THR A 1 390 ? 14.322 -9.256 6.765 1.00 82.25 390 THR A O 1
ATOM 3010 N N . ARG A 1 391 ? 15.224 -7.201 6.883 1.00 82.38 391 ARG A N 1
ATOM 3011 C CA . ARG A 1 391 ? 16.095 -7.469 8.048 1.00 82.38 391 ARG A CA 1
ATOM 3012 C C . ARG A 1 391 ? 15.350 -7.908 9.313 1.00 82.38 391 ARG A C 1
ATOM 3014 O O . ARG A 1 391 ? 15.947 -8.474 10.224 1.00 82.38 391 ARG A O 1
ATOM 3021 N N . ASN A 1 392 ? 14.057 -7.605 9.410 1.00 74.81 392 ASN A N 1
ATOM 3022 C CA . ASN A 1 392 ? 13.230 -7.922 10.574 1.00 74.81 392 ASN A CA 1
ATOM 3023 C C . ASN A 1 392 ? 12.193 -9.023 10.290 1.00 74.81 392 ASN A C 1
ATOM 3025 O O . ASN A 1 392 ? 11.300 -9.228 11.115 1.00 74.81 392 ASN A O 1
ATOM 3029 N N . GLN A 1 393 ? 12.271 -9.721 9.152 1.00 72.06 393 GLN A N 1
ATOM 3030 C CA . GLN A 1 393 ? 11.392 -10.861 8.903 1.00 72.06 393 GLN A CA 1
ATOM 3031 C C . GLN A 1 393 ? 11.755 -12.021 9.831 1.00 72.06 393 GLN A C 1
ATOM 3033 O O . GLN A 1 393 ? 12.909 -12.431 9.933 1.00 72.06 393 GLN A O 1
ATOM 3038 N N . THR A 1 394 ? 10.745 -12.571 10.500 1.00 63.88 394 THR A N 1
ATOM 3039 C CA . THR A 1 394 ? 10.918 -13.664 11.463 1.00 63.88 394 THR A CA 1
ATOM 3040 C C . THR A 1 394 ? 11.343 -14.973 10.812 1.00 63.88 394 THR A C 1
ATOM 3042 O O . THR A 1 394 ? 11.851 -15.828 11.510 1.00 63.88 394 THR A O 1
ATOM 3045 N N . MET A 1 395 ? 11.140 -15.143 9.503 1.00 68.44 395 MET A N 1
ATOM 3046 C CA . MET A 1 395 ? 11.499 -16.370 8.779 1.00 68.44 395 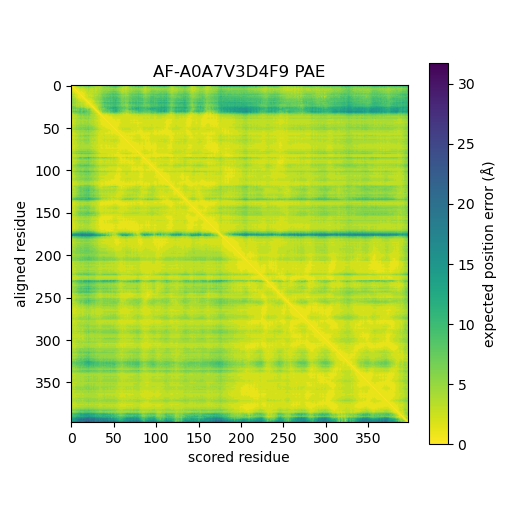MET A CA 1
ATOM 3047 C C . MET A 1 395 ? 13.005 -16.535 8.516 1.00 68.44 395 MET A C 1
ATOM 3049 O O . MET A 1 395 ? 13.428 -17.615 8.107 1.00 68.44 395 MET A O 1
ATOM 3053 N N . TYR A 1 396 ? 13.797 -15.473 8.707 1.00 66.31 396 TYR A N 1
ATOM 3054 C CA . TYR A 1 396 ? 15.256 -15.490 8.529 1.00 66.31 396 TYR A CA 1
ATOM 3055 C C . TYR A 1 396 ? 16.028 -15.567 9.852 1.00 66.31 396 TYR A C 1
ATOM 3057 O O . TYR A 1 396 ? 17.253 -15.632 9.828 1.00 66.31 396 TYR A O 1
ATOM 3065 N N . ARG A 1 397 ? 15.316 -15.550 10.983 1.00 60.72 397 ARG A N 1
ATOM 3066 C CA . ARG A 1 397 ? 15.844 -15.851 12.317 1.00 60.72 397 ARG A CA 1
ATOM 3067 C C . ARG A 1 397 ? 15.445 -17.271 12.678 1.00 60.72 397 ARG A C 1
ATOM 3069 O O . ARG A 1 397 ? 16.250 -17.931 13.362 1.00 60.72 397 ARG A O 1
#

Sequence (397 aa):
RPGPVFLEIPRDVLEDQVEESTVRFPRQYRSHGRPHGDPRLIQQAADCLARASRPVVLAGSQVWHCRAAAQLLAFAEAARLPIYLNGSARGCLPASCPYFFNRSRRTALAEADVVLVVGTPFDFRLGYGKRIAADGKVIQVDLDYGEIGHNRDVDVGIVGDAGAVLEQLTAAARPAPGWENWLKMLREVEAKRWEEDRPFLYSDAVPIHPLRLAREIHEFLTEDSIFIGDGGDVVTISASAIQPRQPGHWMDPGPLGTLGVGTPFALAAKAARPEKEVVVLFGDGAFGCTGFDYDTLIRFKLPVVGVVGNNAAWNQIRFGQIEKYGPARGDVANLLHPTRYDRVVEALGGHGEHVTQPHQIRPALERARASGKPALVNVMIDPNVFSSGTRNQTMYR

Foldseek 3Di:
DDDDDDDDQDPCNVPDDDDVVPDDDDPDDDDPDWFAWDLVLLLVLQVQLQPWLQEEEEAEDLCLVLVQLVLVLLLCVQQVHAYEYDALCFQSYAPPRLRYDQQLVLVSQQPTQEYEYFADACALLVPLVVSHHPNRAYAYEHCDPCRACPSHDHPGYIHIRRNNSSNSNSVSHDHYPNSVVSSVVSVVSVVVRCVVCVCLCPPFDFQRALNVLLNLVQVLDDLQEQEEEAADFSSLSSSSRHGHRHRRSYHYPPRVSDAQVFLVVLVVCCVVPVPGAYEYEHEPVSCVVHVVCLLVCQVVLRQYEYEYAYQQWSLLQLVLQCLQPNNVRSHPPTGHDSDQSLVVSVVSVFGGAEARTSVVSNVQSVVSVVVSGHYYYYRHHHSPDGRPSSVPRPVSD

Radius of gyration: 22.96 Å; Cα contacts (8 Å, |Δi|>4): 812; chains: 1; bounding box: 69×41×59 Å

pLDDT: mean 95.35, std 5.05, range [60.72, 98.94]

Secondary struct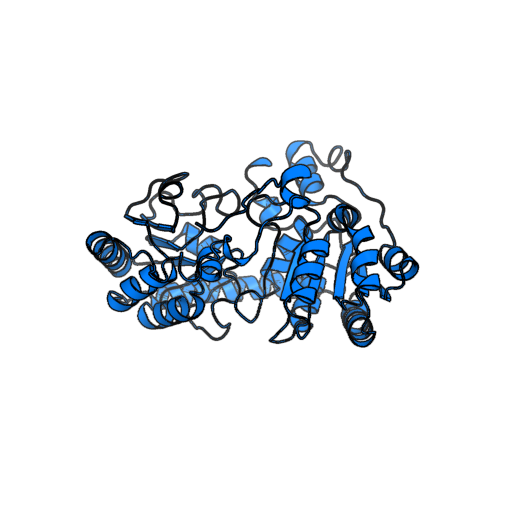ure (DSSP, 8-state):
----------HHHHH----GGG----S--S--PPPPPPHHHHHHHHHHHHT-SSEEEEE-HHHHHTT-HHHHHHHHHHH---EEE-GGGTTSS-TT-TTB-SSSHHHHHHH-SEEEEES----GGGTTTTTS-TT-EEEEEESSGGGTTSSS--SEEEES-HHHHHHHHHHT--PPTTHHHHHHHHHHHHHHHHHHHHHHHT---SSBPHHHHHHHHHHH--TTPEEEEESSHHHHHHHHH----STT-EE--GGGT-TT-HHHHHHHHHHH-TTS-EEEEEEHHHHHHHGGGHHHHHHTT---EEEEEE-SB-HHHHHHHHHHH-GGGTTTTTB-----HHHHHHHHTSEEEEE-SGGGHHHHHHHHHHTTS-EEEEEEB-TT---HHHHT-GGG-